Protein 2BIV (pdb70)

Secondary structure (DSSP, 8-state):
---HHHHHHHHT--BPPGGGSSS-SSPPP----TT-EEEEEETTEEEEEEEEEEEEEETTEEEEEETTS-SSS-EEEETT-TTEE-TTHHHHTT------TT-SS-GGGHHHHHHHHHTT--BPPGGGSPPPPPPPSS----TT-EEEEE-TTSTT-EEEEEEEEEETTEEEEEETTS-GGG-EEEETT-TTEE-TTHHHHHT--BPPPP--/---TT---HHHHHHHTT--BPPGGGSSS-SSPPP----TT-EEEEEETTEEEEEEEEEEEEEETTEEEEEETTS-SS--EEEETT-TTEE-TTHHHHTT---------HHHHHHHHHSSSPBPPGGGS-PPPPPPSS----TT-EEEEE-TTSTT-EEEEEEEEEETTEEEEEETT-TT---EEEETT-TTEE-TTHHHHHT--BPPPP--/---HHHHHHHTT--BPPGGGSSS-SSPPP----TT-EEEEEETTEEEEEEEEEEEEEETTEEEEEETTS-STT-EEEETT-TTEE-TTHHHHTT---------BPPGGGSPPPPPPPSS----TT-EEEEE-TTSTT-EEEEEEEEEETTEEEEEETTS-GGG-EEEETT-TTEE-TTHHHHHT--BPPP---

Foldseek 3Di:
DDDVVVVCVVVVFAADDQLLEQADPQHDAAPDDFQAKWWFQAPVHNVAIAIWTFHDDFFQKTFIDGPQADPPDIAIDGLQHPGIAWPPVQVVVVHDHAHHDRRPDDRVCVVVVVCVSPPPTHTDDRVRRDHGGDFNPFNPDDFRHWWWFAQVVHRLAIEIWTQHDDDGQKTWTDAAQDDCVSIDIDGSHDPGIGTPCSCVSRVGDYDYGHPD/DDDPFDDDVVVVCVVVVFAADDQLQEQADPQHAAAPDDFQAWWWFQQPVHNVAIAIWTFHDDFFQKTFIDGPPDDDPDTAIDGLQHPRIAWPPPCVVVVHDHDHHVVVPVVVCCVSVPPTHTDDRVNRDHGGDFNPARPADFRHWWWFAQPVHRLAIEIWTFHDDDGQKTWIGAAADPPGPIGIDGSHDPGIGTHCSCVSRVGDYGGGHND/DDDVVVVCVVVVFAADDQLLEQADPQHDAAPDDFFAWWWFAQPPGRVAIAIWTFHDDFFQKTFIDGPQDDDPRIAIDGLQHPRIAWPPVQVVVVHDHDDHVVNTDDRVNRHHGGDFNPANPADFRHKWWFAQPVHRLAIEIWTFHDDDGQKTWTDFAQDDCVRIDIDGSHDPGIGTPCSCVSRVGDYDDGHND

Structure (mmCIF, N/CA/C/O backbone):
data_2BIV
#
_entry.id   2BIV
#
_cell.length_a   40.020
_cell.length_b   88.206
_cell.length_c   186.988
_cell.angle_alpha   90.00
_cell.angle_beta   90.00
_cell.angle_gamma   90.00
#
_symmetry.space_group_name_H-M   'P 21 21 21'
#
loop_
_entity.id
_entity.type
_entity.pdbx_description
1 polymer 'SEX COMB ON MIDLEG-LIKE PROTEIN 2'
2 non-polymer 'IODIDE ION'
3 non-polymer 'SODIUM ION'
4 water water
#
loop_
_atom_site.group_PDB
_atom_site.id
_atom_site.type_symbol
_atom_site.label_atom_id
_atom_site.label_alt_id
_atom_site.label_comp_id
_atom_site.label_asym_id
_atom_site.label_entity_id
_atom_site.label_seq_id
_atom_site.pdbx_PDB_ins_code
_atom_site.Cartn_x
_atom_site.Cartn_y
_atom_site.Cartn_z
_atom_site.occupancy
_atom_site.B_iso_or_equiv
_atom_site.auth_seq_id
_atom_site.auth_comp_id
_atom_site.auth_asym_id
_atom_site.auth_atom_id
_atom_site.pdbx_PDB_model_num
ATOM 1 N N . ASP A 1 32 ? -20.918 -31.326 94.268 1.00 46.95 32 ASP A N 1
ATOM 2 C CA . ASP A 1 32 ? -21.303 -30.580 93.035 1.00 46.86 32 ASP A CA 1
ATOM 3 C C . ASP A 1 32 ? -20.381 -29.373 92.874 1.00 44.88 32 ASP A C 1
ATOM 4 O O . ASP A 1 32 ? -19.747 -28.934 93.834 1.00 45.54 32 ASP A O 1
ATOM 9 N N . PHE A 1 33 ? -20.307 -28.841 91.658 1.00 42.37 33 PHE A N 1
ATOM 10 C CA . PHE A 1 33 ? -19.453 -27.691 91.378 1.00 38.57 33 PHE A CA 1
ATOM 11 C C . PHE A 1 33 ? -20.158 -26.365 91.648 1.00 36.28 33 PHE A C 1
ATOM 12 O O . PHE A 1 33 ? -21.331 -26.192 91.315 1.00 38.63 33 PHE A O 1
ATOM 20 N N . HIS A 1 34 ? -19.427 -25.432 92.251 1.00 34.14 34 HIS A N 1
ATOM 21 C CA . HIS A 1 34 ? -19.945 -24.105 92.565 1.00 30.67 34 HIS A CA 1
ATOM 22 C C . HIS A 1 34 ? -18.810 -23.097 92.404 1.00 27.13 34 HIS A C 1
ATOM 23 O O . HIS A 1 34 ? -17.825 -23.143 93.139 1.00 25.25 34 HIS A O 1
ATOM 30 N N . TRP A 1 35 ? -18.954 -22.190 91.441 1.00 22.99 35 TRP A N 1
ATOM 31 C CA . TRP A 1 35 ? -17.933 -21.181 91.172 1.00 19.85 35 TRP A CA 1
ATOM 32 C C . TRP A 1 35 ? -17.448 -20.395 92.383 1.00 23.71 35 TRP A C 1
ATOM 33 O O . TRP A 1 35 ? -16.242 -20.229 92.577 1.00 20.09 35 TRP A O 1
ATOM 44 N N . GLU A 1 36 ? -18.378 -19.901 93.192 1.00 25.98 36 GLU A N 1
ATOM 45 C CA . GLU A 1 36 ? -18.011 -19.126 94.371 1.00 28.37 36 GLU A CA 1
ATOM 46 C C . GLU A 1 36 ? -16.987 -19.882 95.212 1.00 28.25 36 GLU A C 1
ATOM 47 O O . GLU A 1 36 ? -16.008 -19.305 95.685 1.00 28.72 36 GLU A O 1
ATOM 53 N N . GLU A 1 37 ? -17.214 -21.180 95.382 1.00 29.12 37 GLU A N 1
ATOM 54 C CA . GLU A 1 37 ? -16.319 -22.020 96.164 1.00 30.45 37 GLU A CA 1
ATOM 55 C C . GLU A 1 37 ? -15.034 -22.340 95.410 1.00 29.15 37 GLU A C 1
ATOM 56 O O . GLU A 1 37 ? -13.946 -22.315 95.984 1.00 26.17 37 GLU A O 1
ATOM 62 N N . TYR A 1 38 ? -15.160 -22.642 94.121 1.00 24.90 38 TYR A N 1
ATOM 63 C CA . TYR A 1 38 ? -13.996 -22.975 93.309 1.00 23.32 38 TYR A CA 1
ATOM 64 C C . TYR A 1 38 ? -13.022 -21.810 93.208 1.00 21.75 38 TYR A C 1
ATOM 65 O O . TYR A 1 38 ? -11.806 -22.005 93.242 1.00 21.98 38 TYR A O 1
ATOM 74 N N . LEU A 1 39 ? -13.558 -20.601 93.068 1.00 20.89 39 LEU A N 1
ATOM 75 C CA . LEU A 1 39 ? -12.724 -19.411 92.967 1.00 22.52 39 LEU A CA 1
ATOM 76 C C . LEU A 1 39 ? -11.922 -19.204 94.246 1.00 24.61 39 LEU A C 1
ATOM 77 O O . LEU A 1 39 ? -10.767 -18.787 94.202 1.00 23.18 39 LEU A O 1
ATOM 82 N N . LYS A 1 40 ? -12.536 -19.500 95.385 1.00 27.52 40 LYS A N 1
ATOM 83 C CA . LYS A 1 40 ? -11.851 -19.344 96.663 1.00 31.06 40 LYS A CA 1
ATOM 84 C C . LYS A 1 40 ? -10.791 -20.433 96.807 1.00 31.38 40 LYS A C 1
ATOM 85 O O . LYS A 1 40 ? -9.692 -20.185 97.300 1.00 34.53 40 LYS A O 1
ATOM 91 N N . GLU A 1 41 ? -11.129 -21.636 96.355 1.00 32.95 41 GLU A N 1
ATOM 92 C CA . GLU A 1 41 ? -10.228 -22.782 96.419 1.00 33.34 41 GLU A CA 1
ATOM 93 C C . GLU A 1 41 ? -8.964 -22.586 95.583 1.00 31.59 41 GLU A C 1
ATOM 94 O O . GLU A 1 41 ? -7.866 -22.954 96.005 1.00 31.95 41 GLU A O 1
ATOM 100 N N . THR A 1 42 ? -9.126 -22.011 94.396 1.00 30.23 42 THR A N 1
ATOM 101 C CA . THR A 1 42 ? -8.005 -21.782 93.488 1.00 27.90 42 THR A CA 1
ATOM 102 C C . THR A 1 42 ? -7.394 -20.391 93.618 1.00 28.13 42 THR A C 1
ATOM 103 O O . THR A 1 42 ? -6.386 -20.091 92.978 1.00 29.22 42 THR A O 1
ATOM 107 N N . GLY A 1 43 ? -8.008 -19.542 94.436 1.00 27.16 43 GLY A N 1
ATOM 108 C CA . GLY A 1 43 ? -7.498 -18.194 94.619 1.00 25.61 43 GLY A CA 1
ATOM 109 C C . GLY A 1 43 ? -7.437 -17.426 93.313 1.00 28.07 43 GLY A C 1
ATOM 110 O O . GLY A 1 43 ? -6.396 -16.880 92.945 1.00 27.44 43 GLY A O 1
ATOM 111 N N . SER A 1 44 ? -8.564 -17.378 92.611 1.00 26.30 44 SER A N 1
ATOM 112 C CA . SER A 1 44 ? -8.640 -16.684 91.332 1.00 23.30 44 SER A CA 1
ATOM 113 C C . SER A 1 44 ? -9.959 -15.930 91.195 1.00 22.15 44 SER A C 1
ATOM 114 O O . SER A 1 44 ? -10.809 -15.980 92.083 1.00 20.21 44 SER A O 1
ATOM 117 N N . ILE A 1 45 ? -10.122 -15.222 90.083 1.00 20.67 45 ILE A N 1
ATOM 118 C CA . ILE A 1 45 ? -11.353 -14.481 89.832 1.00 18.38 45 ILE A CA 1
ATOM 119 C C . ILE A 1 45 ? -11.898 -14.882 88.467 1.00 17.06 45 ILE A C 1
ATOM 120 O O . ILE A 1 45 ? -11.154 -15.364 87.614 1.00 18.71 45 ILE A O 1
ATOM 125 N N . SER A 1 46 ? -13.196 -14.689 88.267 1.00 16.10 46 SER A N 1
ATOM 126 C CA . SER A 1 46 ? -13.809 -15.023 86.986 1.00 16.21 46 SER A CA 1
ATOM 127 C C . SER A 1 46 ? -13.810 -13.784 86.098 1.00 15.00 46 SER A C 1
ATOM 128 O O . SER A 1 46 ? -13.925 -12.661 86.587 1.00 16.08 46 SER A O 1
ATOM 131 N N . ALA A 1 47 ? -13.661 -13.988 84.795 1.00 14.05 47 ALA A N 1
ATOM 132 C CA . ALA A 1 47 ? -13.661 -12.874 83.859 1.00 15.22 47 ALA A CA 1
ATOM 133 C C . ALA A 1 47 ? -15.034 -12.215 83.889 1.00 14.78 47 ALA A C 1
ATOM 134 O O . ALA A 1 47 ? -16.053 -12.901 83.892 1.00 14.02 47 ALA A O 1
ATOM 136 N N . PRO A 1 48 ? -15.078 -10.874 83.923 1.00 14.61 48 PRO A N 1
ATOM 137 C CA . PRO A 1 48 ? -16.355 -10.155 83.946 1.00 13.65 48 PRO A CA 1
ATOM 138 C C . PRO A 1 48 ? -17.167 -10.522 82.704 1.00 13.67 48 PRO A C 1
ATOM 139 O O . PRO A 1 48 ? -16.603 -10.757 81.636 1.00 13.71 48 PRO A O 1
ATOM 143 N N . SER A 1 49 ? -18.486 -10.571 82.842 1.00 14.24 49 SER A N 1
ATOM 144 C CA . SER A 1 49 ? -19.344 -10.920 81.718 1.00 15.90 49 SER A CA 1
ATOM 145 C C . SER A 1 49 ? -19.175 -9.966 80.535 1.00 16.04 49 SER A C 1
ATOM 146 O O . SER A 1 49 ? -19.383 -10.357 79.387 1.00 14.67 49 SER A O 1
ATOM 149 N N . GLU A 1 50 ? -18.787 -8.721 80.808 1.00 13.26 50 GLU A N 1
ATOM 150 C CA . GLU A 1 50 ? -18.604 -7.735 79.741 1.00 15.03 50 GLU A CA 1
ATOM 151 C C . GLU A 1 50 ? -17.489 -8.101 78.759 1.00 12.65 50 GLU A C 1
ATOM 152 O O . GLU A 1 50 ? -17.386 -7.521 77.677 1.00 14.44 50 GLU A O 1
ATOM 158 N N . CYS A 1 51 ? -16.648 -9.055 79.141 1.00 13.80 51 CYS A N 1
ATOM 159 C CA . CYS A 1 51 ? -15.546 -9.488 78.287 1.00 9.62 51 CYS A CA 1
ATOM 160 C C . CYS A 1 51 ? -16.004 -10.356 77.127 1.00 7.67 51 CYS A C 1
ATOM 161 O O . CYS A 1 51 ? -15.315 -10.449 76.111 1.00 10.84 51 CYS A O 1
ATOM 164 N N . PHE A 1 52 ? -17.152 -11.002 77.298 1.00 11.47 52 PHE A N 1
ATOM 165 C CA . PHE A 1 52 ? -17.662 -11.940 76.302 1.00 9.65 52 PHE A CA 1
ATOM 166 C C . PHE A 1 52 ? -18.713 -11.457 75.329 1.00 9.05 52 PHE A C 1
ATOM 167 O O . PHE A 1 52 ? -19.494 -10.545 75.621 1.00 10.06 52 PHE A O 1
ATOM 175 N N . ARG A 1 53 ? -18.736 -12.103 74.169 1.00 8.92 53 ARG A N 1
ATOM 176 C CA . ARG A 1 53 ? -19.769 -11.819 73.194 1.00 8.03 53 ARG A CA 1
ATOM 177 C C . ARG A 1 53 ? -20.864 -12.832 73.517 1.00 9.34 53 ARG A C 1
ATOM 178 O O . ARG A 1 53 ? -21.045 -13.835 72.823 1.00 9.73 53 ARG A O 1
ATOM 186 N N . GLN A 1 54 ? -21.546 -12.582 74.625 1.00 6.94 54 GLN A N 1
ATOM 187 C CA . GLN A 1 54 ? -22.657 -13.406 75.078 1.00 9.17 54 GLN A CA 1
ATOM 188 C C . GLN A 1 54 ? -23.593 -12.418 75.752 1.00 12.16 54 GLN A C 1
ATOM 189 O O . GLN A 1 54 ? -23.140 -11.464 76.385 1.00 13.53 54 GLN A O 1
ATOM 195 N N . SER A 1 55 ? -24.894 -12.628 75.607 1.00 12.03 55 SER A N 1
ATOM 196 C CA . SER A 1 55 ? -25.855 -11.710 76.207 1.00 13.36 55 SER A CA 1
ATOM 197 C C . SER A 1 55 ? -25.841 -11.741 77.729 1.00 14.28 55 SER A C 1
ATOM 198 O O . SER A 1 55 ? -25.763 -12.810 78.337 1.00 12.78 55 SER A O 1
ATOM 201 N N . GLN A 1 56 ? -25.902 -10.556 78.337 1.00 16.23 56 GLN A N 1
ATOM 202 C CA . GLN A 1 56 ? -25.904 -10.424 79.793 1.00 19.56 56 GLN A CA 1
ATOM 203 C C . GLN A 1 56 ? -27.013 -11.306 80.350 1.00 19.33 56 GLN A C 1
ATOM 204 O O . GLN A 1 56 ? -26.844 -11.970 81.374 1.00 19.42 56 GLN A O 1
ATOM 210 N N . ILE A 1 57 ? -28.153 -11.292 79.670 1.00 19.75 57 ILE A N 1
ATOM 211 C CA . ILE A 1 57 ? -29.278 -12.137 80.040 1.00 16.61 57 ILE A CA 1
ATOM 212 C C . ILE A 1 57 ? -29.268 -13.204 78.949 1.00 15.17 57 ILE A C 1
ATOM 213 O O . ILE A 1 57 ? -29.575 -12.922 77.789 1.00 16.44 57 ILE A O 1
ATOM 218 N N . PRO A 1 58 ? -28.896 -14.441 79.302 1.00 15.39 58 PRO A N 1
ATOM 219 C CA . PRO A 1 58 ? -28.845 -15.532 78.324 1.00 14.25 58 PRO A CA 1
ATOM 220 C C . PRO A 1 58 ? -30.127 -15.692 77.521 1.00 16.58 58 PRO A C 1
ATOM 221 O O . PRO A 1 58 ? -31.228 -15.477 78.031 1.00 19.44 58 PRO A O 1
ATOM 225 N N . PRO A 1 59 ? -29.996 -16.062 76.241 1.00 13.57 59 PRO A N 1
ATOM 226 C CA . PRO A 1 59 ? -31.173 -16.249 75.390 1.00 16.04 59 PRO A CA 1
ATOM 227 C C . PRO A 1 59 ? -31.939 -17.491 75.834 1.00 17.71 59 PRO A C 1
ATOM 228 O O . PRO A 1 59 ? -31.339 -18.453 76.315 1.00 18.38 59 PRO A O 1
ATOM 232 N N . VAL A 1 60 ? -33.261 -17.467 75.689 1.00 17.92 60 VAL A N 1
ATOM 233 C CA . VAL A 1 60 ? -34.071 -18.619 76.069 1.00 18.60 60 VAL A CA 1
ATOM 234 C C . VAL A 1 60 ? -34.147 -19.582 74.888 1.00 16.15 60 VAL A C 1
ATOM 235 O O . VAL A 1 60 ? -34.204 -19.156 73.735 1.00 18.36 60 VAL A O 1
ATOM 239 N N . ASN A 1 61 ? -34.138 -20.877 75.186 1.00 16.56 61 ASN A N 1
ATOM 240 C CA . ASN A 1 61 ? -34.190 -21.907 74.155 1.00 17.01 61 ASN A CA 1
ATOM 241 C C . ASN A 1 61 ? -35.594 -22.506 74.078 1.00 17.73 61 ASN A C 1
ATOM 242 O O . ASN A 1 61 ? -35.997 -23.274 74.952 1.00 17.72 61 ASN A O 1
ATOM 247 N N . ASP A 1 62 ? -36.330 -22.154 73.026 1.00 18.65 62 ASP A N 1
ATOM 248 C CA . ASP A 1 62 ? -37.692 -22.646 72.835 1.00 20.79 62 ASP A CA 1
ATOM 249 C C . ASP A 1 62 ? -37.774 -23.723 71.748 1.00 21.48 62 ASP A C 1
ATOM 250 O O . ASP A 1 62 ? -38.867 -24.177 71.408 1.00 21.15 62 ASP A O 1
ATOM 255 N N . PHE A 1 63 ? -36.634 -24.125 71.189 1.00 18.32 63 PHE A N 1
ATOM 256 C CA . PHE A 1 63 ? -36.645 -25.155 70.149 1.00 17.11 63 PHE A CA 1
ATOM 257 C C . PHE A 1 63 ? -37.087 -26.503 70.698 1.00 19.03 63 PHE A C 1
ATOM 258 O O . PHE A 1 63 ? -36.970 -26.773 71.894 1.00 17.31 63 PHE A O 1
ATOM 266 N N . LYS A 1 64 ? -37.589 -27.350 69.806 1.00 16.62 64 LYS A N 1
ATOM 267 C CA . LYS A 1 64 ? -38.035 -28.688 70.170 1.00 21.83 64 LYS A CA 1
ATOM 268 C C . LYS A 1 64 ? -37.319 -29.681 69.265 1.00 19.44 64 LYS A C 1
ATOM 269 O O . LYS A 1 64 ? -37.070 -29.391 68.093 1.00 18.68 64 LYS A O 1
ATOM 275 N N . VAL A 1 65 ? -36.977 -30.842 69.810 1.00 20.06 65 VAL A N 1
ATOM 276 C CA . VAL A 1 65 ? -36.299 -31.872 69.034 1.00 18.78 65 VAL A CA 1
ATOM 277 C C . VAL A 1 65 ? -37.176 -32.217 67.835 1.00 19.73 65 VAL A C 1
ATOM 278 O O . VAL A 1 65 ? -38.389 -32.371 67.971 1.00 20.39 65 VAL A O 1
ATOM 282 N N . GLY A 1 66 ? -36.563 -32.315 66.660 1.00 19.95 66 GLY A N 1
ATOM 283 C CA . GLY A 1 66 ? -37.322 -32.632 65.465 1.00 19.90 66 GLY A CA 1
ATOM 284 C C . GLY A 1 66 ? -37.528 -31.444 64.543 1.00 18.28 66 GLY A C 1
ATOM 285 O O . GLY A 1 66 ? -37.796 -31.616 63.353 1.00 19.05 66 GLY A O 1
ATOM 286 N N . MET A 1 67 ? -37.411 -30.234 65.081 1.00 17.12 67 MET A N 1
ATOM 287 C CA . MET A 1 67 ? -37.592 -29.033 64.269 1.00 16.05 67 MET A CA 1
ATOM 288 C C . MET A 1 67 ? -36.525 -28.877 63.197 1.00 15.62 67 MET A C 1
ATOM 289 O O . MET A 1 67 ? -35.374 -29.274 63.384 1.00 14.03 67 MET A O 1
ATOM 294 N N . LYS A 1 68 ? -36.924 -28.277 62.079 1.00 15.75 68 LYS A N 1
ATOM 295 C CA . LYS A 1 68 ? -36.033 -28.042 60.949 1.00 16.37 68 LYS A CA 1
ATOM 296 C C . LYS A 1 68 ? -35.584 -26.582 60.893 1.00 14.17 68 LYS A C 1
ATOM 297 O O . LYS A 1 68 ? -36.335 -25.675 61.252 1.00 15.31 68 LYS A O 1
ATOM 303 N N . LEU A 1 69 ? -34.357 -26.366 60.433 1.00 14.43 69 LEU A N 1
ATOM 304 C CA . LEU A 1 69 ? -33.803 -25.024 60.295 1.00 14.51 69 LEU A CA 1
ATOM 305 C C . LEU A 1 69 ? -32.638 -25.071 59.321 1.00 17.76 69 LEU A C 1
ATOM 306 O O . LEU A 1 69 ? -32.283 -26.140 58.820 1.00 17.79 69 LEU A O 1
ATOM 311 N N . GLU A 1 70 ? -32.058 -23.912 59.032 1.00 12.89 70 GLU A N 1
ATOM 312 C CA . GLU A 1 70 ? -30.914 -23.855 58.135 1.00 12.34 70 GLU A CA 1
ATOM 313 C C . GLU A 1 70 ? -29.685 -23.633 58.996 1.00 14.98 70 GLU A C 1
ATOM 314 O O . GLU A 1 70 ? -29.730 -22.894 59.979 1.00 18.50 70 GLU A O 1
ATOM 320 N N . ALA A 1 71 ? -28.591 -24.289 58.642 1.00 15.99 71 ALA A N 1
ATOM 321 C CA . ALA A 1 71 ? -27.363 -24.147 59.408 1.00 14.00 71 ALA A CA 1
ATOM 322 C C . ALA A 1 71 ? -26.179 -24.228 58.470 1.00 16.33 71 ALA A C 1
ATOM 323 O O . ALA A 1 71 ? -26.181 -25.015 57.526 1.00 16.14 71 ALA A O 1
ATOM 325 N N . ARG A 1 72 ? -25.170 -23.403 58.716 1.00 15.49 72 ARG A N 1
ATOM 326 C CA . ARG A 1 72 ? -23.989 -23.446 57.879 1.00 17.93 72 ARG A CA 1
ATOM 327 C C . ARG A 1 72 ? -23.241 -24.722 58.219 1.00 17.60 72 ARG A C 1
ATOM 328 O O . ARG A 1 72 ? -23.035 -25.044 59.392 1.00 17.65 72 ARG A O 1
ATOM 336 N N . ASP A 1 73 ? -22.860 -25.461 57.184 1.00 16.84 73 ASP A N 1
ATOM 337 C CA . ASP A 1 73 ? -22.154 -26.722 57.354 1.00 18.33 73 ASP A CA 1
ATOM 338 C C . ASP A 1 73 ? -20.877 -26.525 58.163 1.00 19.64 73 ASP A C 1
ATOM 339 O O . ASP A 1 73 ? -19.995 -25.762 57.769 1.00 21.06 73 ASP A O 1
ATOM 344 N N . PRO A 1 74 ? -20.764 -27.210 59.310 1.00 20.82 74 PRO A N 1
ATOM 345 C CA . PRO A 1 74 ? -19.570 -27.082 60.150 1.00 24.70 74 PRO A CA 1
ATOM 346 C C . PRO A 1 74 ? -18.299 -27.534 59.437 1.00 24.67 74 PRO A C 1
ATOM 347 O O . PRO A 1 74 ? -17.193 -27.162 59.828 1.00 25.05 74 PRO A O 1
ATOM 351 N N . ARG A 1 75 ? -18.465 -28.334 58.387 1.00 24.86 75 ARG A N 1
ATOM 352 C CA . ARG A 1 75 ? -17.328 -28.830 57.621 1.00 26.69 75 ARG A CA 1
ATOM 353 C C . ARG A 1 75 ? -17.213 -28.141 56.266 1.00 29.26 75 ARG A C 1
ATOM 354 O O . ARG A 1 75 ? -16.397 -28.531 55.430 1.00 30.81 75 ARG A O 1
ATOM 362 N N . ASN A 1 76 ? -18.033 -27.115 56.057 1.00 27.03 76 ASN A N 1
ATOM 363 C CA . ASN A 1 76 ? -18.024 -26.350 54.813 1.00 31.55 76 ASN A CA 1
ATOM 364 C C . ASN A 1 76 ? -18.778 -25.040 55.039 1.00 31.77 76 ASN A C 1
ATOM 365 O O . ASN A 1 76 ? -19.936 -24.895 54.645 1.00 31.44 76 ASN A O 1
ATOM 370 N N . ALA A 1 77 ? -18.098 -24.092 55.676 1.00 31.46 77 ALA A N 1
ATOM 371 C CA . ALA A 1 77 ? -18.663 -22.787 56.013 1.00 29.80 77 ALA A CA 1
ATOM 372 C C . ALA A 1 77 ? -19.419 -22.051 54.907 1.00 29.55 77 ALA A C 1
ATOM 373 O O . ALA A 1 77 ? -20.375 -21.328 55.189 1.00 28.69 77 ALA A O 1
ATOM 375 N N . THR A 1 78 ? -18.997 -22.227 53.658 1.00 28.50 78 THR A N 1
ATOM 376 C CA . THR A 1 78 ? -19.643 -21.546 52.539 1.00 25.74 78 THR A CA 1
ATOM 377 C C . THR A 1 78 ? -20.985 -22.155 52.127 1.00 24.47 78 THR A C 1
ATOM 378 O O . THR A 1 78 ? -21.682 -21.614 51.267 1.00 21.85 78 THR A O 1
ATOM 382 N N . SER A 1 79 ? -21.353 -23.269 52.749 1.00 19.74 79 SER A N 1
ATOM 383 C CA . SER A 1 79 ? -22.613 -23.929 52.427 1.00 19.63 79 SER A CA 1
ATOM 384 C C . SER A 1 79 ? -23.628 -23.913 53.564 1.00 20.64 79 SER A C 1
ATOM 385 O O . SER A 1 79 ? -23.289 -24.164 54.722 1.00 19.46 79 SER A O 1
ATOM 388 N N . VAL A 1 80 ? -24.875 -23.608 53.220 1.00 15.71 80 VAL A N 1
ATOM 389 C CA . VAL A 1 80 ? -25.962 -23.598 54.188 1.00 16.66 80 VAL A CA 1
ATOM 390 C C . VAL A 1 80 ? -26.783 -24.841 53.863 1.00 18.88 80 VAL A C 1
ATOM 391 O O . VAL A 1 80 ? -27.139 -25.072 52.706 1.00 19.55 80 VAL A O 1
ATOM 395 N N . CYS A 1 81 ? -27.065 -25.646 54.881 1.00 16.62 81 CYS A N 1
ATOM 396 C CA . CYS A 1 81 ? -27.814 -26.879 54.694 1.00 17.01 81 CYS A CA 1
ATOM 397 C C . CYS A 1 81 ? -29.017 -26.924 55.627 1.00 18.91 81 CYS A C 1
ATOM 398 O O . CYS A 1 81 ? -29.157 -26.085 56.515 1.00 17.70 81 CYS A O 1
ATOM 401 N N . ILE A 1 82 ? -29.888 -27.904 55.410 1.00 18.29 82 ILE A N 1
ATOM 402 C CA . ILE A 1 82 ? -31.052 -28.077 56.263 1.00 16.34 82 ILE A CA 1
ATOM 403 C C . ILE A 1 82 ? -30.598 -28.914 57.451 1.00 16.98 82 ILE A C 1
ATOM 404 O O . ILE A 1 82 ? -29.895 -29.910 57.282 1.00 17.58 82 ILE A O 1
ATOM 409 N N . ALA A 1 83 ? -30.986 -28.504 58.653 1.00 15.93 83 ALA A N 1
ATOM 410 C CA . ALA A 1 83 ? -30.598 -29.232 59.853 1.00 14.08 83 ALA A CA 1
ATOM 411 C C . ALA A 1 83 ? -31.806 -29.575 60.709 1.00 14.01 83 ALA A C 1
ATOM 412 O O . ALA A 1 83 ? -32.821 -28.882 60.684 1.00 16.43 83 ALA A O 1
ATOM 414 N N . THR A 1 84 ? -31.690 -30.663 61.459 1.00 13.91 84 THR A N 1
ATOM 415 C CA . THR A 1 84 ? -32.756 -31.096 62.343 1.00 15.86 84 THR A CA 1
ATOM 416 C C . THR A 1 84 ? -32.244 -31.020 63.775 1.00 15.41 84 THR A C 1
ATOM 417 O O . THR A 1 84 ? -31.087 -31.338 64.041 1.00 14.29 84 THR A O 1
ATOM 421 N N . VAL A 1 85 ? -33.098 -30.584 64.691 1.00 13.78 85 VAL A N 1
ATOM 422 C CA . VAL A 1 85 ? -32.703 -30.508 66.088 1.00 14.80 85 VAL A CA 1
ATOM 423 C C . VAL A 1 85 ? -32.736 -31.929 66.652 1.00 15.49 85 VAL A C 1
ATOM 424 O O . VAL A 1 85 ? -33.782 -32.583 66.660 1.00 16.80 85 VAL A O 1
ATOM 428 N N . ILE A 1 86 ? -31.579 -32.407 67.099 1.00 15.96 86 ILE A N 1
ATOM 429 C CA . ILE A 1 86 ? -31.458 -33.748 67.661 1.00 16.65 86 ILE A CA 1
ATOM 430 C C . ILE A 1 86 ? -31.565 -33.710 69.178 1.00 20.98 86 ILE A C 1
ATOM 431 O O . ILE A 1 86 ? -32.082 -34.639 69.805 1.00 17.08 86 ILE A O 1
ATOM 436 N N . GLY A 1 87 ? -31.062 -32.632 69.768 1.00 19.08 87 GLY A N 1
ATOM 437 C CA . GLY A 1 87 ? -31.106 -32.506 71.210 1.00 20.39 87 GLY A CA 1
ATOM 438 C C . GLY A 1 87 ? -31.070 -31.065 71.667 1.00 18.75 87 GLY A C 1
ATOM 439 O O . GLY A 1 87 ? -30.686 -30.166 70.912 1.00 15.63 87 GLY A O 1
ATOM 440 N N . ILE A 1 88 ? -31.472 -30.857 72.914 1.00 18.33 88 ILE A N 1
ATOM 441 C CA . ILE A 1 88 ? -31.509 -29.533 73.519 1.00 17.89 88 ILE A CA 1
ATOM 442 C C . ILE A 1 88 ? -30.721 -29.557 74.823 1.00 18.57 88 ILE A C 1
ATOM 443 O O . ILE A 1 88 ? -30.947 -30.418 75.671 1.00 17.78 88 ILE A O 1
ATOM 448 N N . THR A 1 89 ? -29.797 -28.616 74.982 1.00 16.56 89 THR A N 1
ATOM 449 C CA . THR A 1 89 ? -29.018 -28.537 76.210 1.00 16.48 89 THR A CA 1
ATOM 450 C C . THR A 1 89 ? -28.721 -27.068 76.489 1.00 17.08 89 THR A C 1
ATOM 451 O O . THR A 1 89 ? -27.944 -26.428 75.779 1.00 16.55 89 THR A O 1
ATOM 455 N N . GLY A 1 90 ? -29.367 -26.534 77.520 1.00 14.94 90 GLY A N 1
ATOM 456 C CA . GLY A 1 90 ? -29.183 -25.137 77.856 1.00 17.50 90 GLY A CA 1
ATOM 457 C C . GLY A 1 90 ? -29.659 -24.269 76.706 1.00 15.30 90 GLY A C 1
ATOM 458 O O . GLY A 1 90 ? -30.746 -24.481 76.168 1.00 16.75 90 GLY A O 1
ATOM 459 N N . ALA A 1 91 ? -28.841 -23.297 76.318 1.00 16.15 91 ALA A N 1
ATOM 460 C CA . ALA A 1 91 ? -29.178 -22.393 75.222 1.00 13.63 91 ALA A CA 1
ATOM 461 C C . ALA A 1 91 ? -28.609 -22.927 73.913 1.00 12.82 91 ALA A C 1
ATOM 462 O O . ALA A 1 91 ? -28.527 -22.203 72.920 1.00 13.47 91 ALA A O 1
ATOM 464 N N . ARG A 1 92 ? -28.221 -24.199 73.915 1.00 11.75 92 ARG A N 1
ATOM 465 C CA . ARG A 1 92 ? -27.644 -24.818 72.730 1.00 11.57 92 ARG A CA 1
ATOM 466 C C . ARG A 1 92 ? -28.531 -25.879 72.095 1.00 13.67 92 ARG A C 1
ATOM 467 O O . ARG A 1 92 ? -29.389 -26.472 72.752 1.00 13.79 92 ARG A O 1
ATOM 475 N N . LEU A 1 93 ? -28.293 -26.112 70.810 1.00 12.84 93 LEU A N 1
ATOM 476 C CA . LEU A 1 93 ? -29.024 -27.107 70.038 1.00 12.67 93 LEU A CA 1
ATOM 477 C C . LEU A 1 93 ? -28.030 -28.113 69.481 1.00 13.42 93 LEU A C 1
ATOM 478 O O . LEU A 1 93 ? -26.971 -27.726 68.989 1.00 13.83 93 LEU A O 1
ATOM 483 N N . ARG A 1 94 ? -28.353 -29.400 69.575 1.00 12.94 94 ARG A N 1
ATOM 484 C CA . ARG A 1 94 ? -27.495 -30.421 68.988 1.00 11.84 94 ARG A CA 1
ATOM 485 C C . ARG A 1 94 ? -28.117 -30.593 67.609 1.00 11.83 94 ARG A C 1
ATOM 486 O O . ARG A 1 94 ? -29.296 -30.929 67.497 1.00 14.96 94 ARG A O 1
ATOM 494 N N . LEU A 1 95 ? -27.336 -30.336 66.566 1.00 12.20 95 LEU A N 1
ATOM 495 C CA . LEU A 1 95 ? -27.846 -30.410 65.205 1.00 12.13 95 LEU A CA 1
ATOM 496 C C . LEU A 1 95 ? -27.205 -31.479 64.339 1.00 14.02 95 LEU A C 1
ATOM 497 O O . LEU A 1 95 ? -26.074 -31.904 64.579 1.00 14.35 95 LEU A O 1
ATOM 502 N N . ARG A 1 96 ? -27.949 -31.891 63.319 1.00 15.22 96 ARG A N 1
ATOM 503 C CA . ARG A 1 96 ? -27.501 -32.889 62.358 1.00 15.28 96 ARG A CA 1
ATOM 504 C C . ARG A 1 96 ? -28.013 -32.458 60.987 1.00 14.80 96 ARG A C 1
ATOM 505 O O . ARG A 1 96 ? -29.180 -32.089 60.843 1.00 16.86 96 ARG A O 1
ATOM 513 N N . LEU A 1 97 ? -27.142 -32.485 59.984 1.00 15.53 97 LEU A N 1
ATOM 514 C CA . LEU A 1 97 ? -27.546 -32.089 58.644 1.00 14.73 97 LEU A CA 1
ATOM 515 C C . LEU A 1 97 ? -28.331 -33.206 57.960 1.00 17.32 97 LEU A C 1
ATOM 516 O O . LEU A 1 97 ? -27.842 -34.326 57.818 1.00 16.98 97 LEU A O 1
ATOM 521 N N . ASP A 1 98 ? -29.556 -32.893 57.548 1.00 15.71 98 ASP A N 1
ATOM 522 C CA . ASP A 1 98 ? -30.413 -33.867 56.878 1.00 16.68 98 ASP A CA 1
ATOM 523 C C . ASP A 1 98 ? -29.722 -34.468 55.662 1.00 17.85 98 ASP A C 1
ATOM 524 O O . ASP A 1 98 ? -29.155 -33.746 54.845 1.00 19.72 98 ASP A O 1
ATOM 529 N N . GLY A 1 99 ? -29.773 -35.793 55.551 1.00 18.72 99 GLY A N 1
ATOM 530 C CA . GLY A 1 99 ? -29.143 -36.460 54.427 1.00 21.46 99 GLY A CA 1
ATOM 531 C C . GLY A 1 99 ? -27.755 -36.988 54.741 1.00 22.83 99 GLY A C 1
ATOM 532 O O . GLY A 1 99 ? -27.130 -37.632 53.899 1.00 24.68 99 GLY A O 1
ATOM 533 N N . SER A 1 100 ? -27.263 -36.707 55.944 1.00 24.07 100 SER A N 1
ATOM 534 C CA . SER A 1 100 ? -25.944 -37.180 56.353 1.00 24.32 100 SER A CA 1
ATOM 535 C C . SER A 1 100 ? -26.099 -38.084 57.569 1.00 26.95 100 SER A C 1
ATOM 536 O O . SER A 1 100 ? -27.156 -38.106 58.201 1.00 27.29 100 SER A O 1
ATOM 539 N N . ASP A 1 101 ? -25.049 -38.830 57.895 1.00 28.04 101 ASP A N 1
ATOM 540 C CA . ASP A 1 101 ? -25.098 -39.739 59.033 1.00 30.21 101 ASP A CA 1
ATOM 541 C C . ASP A 1 101 ? -25.171 -39.009 60.371 1.00 29.09 101 ASP A C 1
ATOM 542 O O . ASP A 1 101 ? -25.263 -37.782 60.426 1.00 23.36 101 ASP A O 1
ATOM 547 N N . ASN A 1 102 ? -25.127 -39.780 61.451 1.00 29.11 102 ASN A N 1
ATOM 548 C CA . ASN A 1 102 ? -25.201 -39.225 62.795 1.00 30.83 102 ASN A CA 1
ATOM 549 C C . ASN A 1 102 ? -23.846 -39.200 63.486 1.00 29.23 102 ASN A C 1
ATOM 550 O O . ASN A 1 102 ? -23.772 -39.235 64.715 1.00 30.50 102 ASN A O 1
ATOM 555 N N . ARG A 1 103 ? -22.777 -39.124 62.703 1.00 30.63 103 ARG A N 1
ATOM 556 C CA . ARG A 1 103 ? -21.435 -39.115 63.271 1.00 32.30 103 ARG A CA 1
ATOM 557 C C . ARG A 1 103 ? -20.753 -37.750 63.224 1.00 31.09 103 ARG A C 1
ATOM 558 O O . ARG A 1 103 ? -19.596 -37.616 63.621 1.00 30.58 103 ARG A O 1
ATOM 566 N N . ASN A 1 104 ? -21.469 -36.736 62.749 1.00 26.77 104 ASN A N 1
ATOM 567 C CA . ASN A 1 104 ? -20.903 -35.395 62.657 1.00 26.37 104 ASN A CA 1
ATOM 568 C C . ASN A 1 104 ? -21.835 -34.315 63.200 1.00 24.17 104 ASN A C 1
ATOM 569 O O . ASN A 1 104 ? -21.918 -33.216 62.649 1.00 19.04 104 ASN A O 1
ATOM 574 N N . ASP A 1 105 ? -22.534 -34.639 64.283 1.00 22.93 105 ASP A N 1
ATOM 575 C CA . ASP A 1 105 ? -23.449 -33.698 64.917 1.00 20.01 105 ASP A CA 1
ATOM 576 C C . ASP A 1 105 ? -22.653 -32.538 65.510 1.00 20.67 105 ASP A C 1
ATOM 577 O O . ASP A 1 105 ? -21.509 -32.713 65.938 1.00 21.25 105 ASP A O 1
ATOM 582 N N . PHE A 1 106 ? -23.258 -31.355 65.527 1.00 18.30 106 PHE A N 1
ATOM 583 C CA . PHE A 1 106 ? -22.598 -30.172 66.073 1.00 17.57 106 PHE A CA 1
ATOM 584 C C . PHE A 1 106 ? -23.545 -29.393 66.976 1.00 16.39 106 PHE A C 1
ATOM 585 O O . PHE A 1 106 ? -24.759 -29.588 66.927 1.00 15.20 106 PHE A O 1
ATOM 593 N N . TRP A 1 107 ? -22.983 -28.516 67.802 1.00 14.31 107 TRP A N 1
ATOM 594 C CA . TRP A 1 107 ? -23.772 -27.720 68.740 1.00 14.81 107 TRP A CA 1
ATOM 595 C C . TRP A 1 107 ? -23.717 -26.224 68.437 1.00 12.09 107 TRP A C 1
ATOM 596 O O . TRP A 1 107 ? -22.641 -25.665 68.219 1.00 15.11 107 TRP A O 1
ATOM 607 N N . ARG A 1 108 ? -24.884 -25.585 68.443 1.00 13.65 108 ARG A N 1
ATOM 608 C CA . ARG A 1 108 ? -24.987 -24.152 68.164 1.00 14.06 108 ARG A CA 1
ATOM 609 C C . ARG A 1 108 ? -25.937 -23.454 69.132 1.00 13.23 108 ARG A C 1
ATOM 610 O O . ARG A 1 108 ? -26.983 -23.992 69.492 1.00 14.25 108 ARG A O 1
ATOM 618 N N . LEU A 1 109 ? -25.561 -22.245 69.540 1.00 13.23 109 LEU A N 1
ATOM 619 C CA . LEU A 1 109 ? -26.377 -21.441 70.440 1.00 10.35 109 LEU A CA 1
ATOM 620 C C . LEU A 1 109 ? -27.589 -20.937 69.663 1.00 11.17 109 LEU A C 1
ATOM 621 O O . LEU A 1 109 ? -27.512 -20.739 68.449 1.00 12.71 109 LEU A O 1
ATOM 626 N N . VAL A 1 110 ? -28.700 -20.717 70.361 1.00 9.95 110 VAL A N 1
ATOM 627 C CA . VAL A 1 110 ? -29.913 -20.243 69.708 1.00 10.53 110 VAL A CA 1
ATOM 628 C C . VAL A 1 110 ? -29.758 -18.829 69.161 1.00 13.04 110 VAL A C 1
ATOM 629 O O . VAL A 1 110 ? -30.605 -18.359 68.398 1.00 10.64 110 VAL A O 1
ATOM 633 N N . ASP A 1 111 ? -28.689 -18.141 69.561 1.00 13.25 111 ASP A N 1
ATOM 634 C CA . ASP A 1 111 ? -28.443 -16.800 69.045 1.00 11.24 111 ASP A CA 1
ATOM 635 C C . ASP A 1 111 ? -27.173 -16.770 68.194 1.00 13.70 111 ASP A C 1
ATOM 636 O O . ASP A 1 111 ? -26.537 -15.727 68.026 1.00 12.99 111 ASP A O 1
ATOM 641 N N . SER A 1 112 ? -26.813 -17.928 67.647 1.00 11.51 112 SER A N 1
ATOM 642 C CA . SER A 1 112 ? -25.639 -18.038 66.785 1.00 11.43 112 SER A CA 1
ATOM 643 C C . SER A 1 112 ? -26.001 -17.575 65.377 1.00 12.39 112 SER A C 1
ATOM 644 O O . SER A 1 112 ? -27.096 -17.851 64.891 1.00 14.39 112 SER A O 1
ATOM 647 N N . PRO A 1 113 ? -25.082 -16.870 64.702 1.00 14.50 113 PRO A N 1
ATOM 648 C CA . PRO A 1 113 ? -25.353 -16.396 63.343 1.00 14.41 113 PRO A CA 1
ATOM 649 C C . PRO A 1 113 ? -25.291 -17.545 62.338 1.00 15.47 113 PRO A C 1
ATOM 650 O O . PRO A 1 113 ? -25.670 -17.389 61.176 1.00 18.32 113 PRO A O 1
ATOM 654 N N . ASP A 1 114 ? -24.816 -18.700 62.794 1.00 14.70 114 ASP A N 1
ATOM 655 C CA . ASP A 1 114 ? -24.687 -19.858 61.923 1.00 15.63 114 ASP A CA 1
ATOM 656 C C . ASP A 1 114 ? -25.952 -20.694 61.751 1.00 14.80 114 ASP A C 1
ATOM 657 O O . ASP A 1 114 ? -25.935 -21.712 61.059 1.00 16.15 114 ASP A O 1
ATOM 662 N N . ILE A 1 115 ? -27.041 -20.277 62.390 1.00 12.67 115 ILE A N 1
ATOM 663 C CA . ILE A 1 115 ? -28.323 -20.968 62.230 1.00 13.74 115 ILE A CA 1
ATOM 664 C C . ILE A 1 115 ? -29.356 -19.903 61.873 1.00 11.99 115 ILE A C 1
ATOM 665 O O . ILE A 1 115 ? -29.241 -18.748 62.283 1.00 14.89 115 ILE A O 1
ATOM 670 N N . GLN A 1 116 ? -30.359 -20.292 61.093 1.00 13.91 116 GLN A N 1
ATOM 671 C CA . GLN A 1 116 ? -31.383 -19.357 60.651 1.00 12.63 116 GLN A CA 1
ATOM 672 C C . GLN A 1 116 ? -32.638 -20.130 60.270 1.00 13.39 116 GLN A C 1
ATOM 673 O O . GLN A 1 116 ? -32.582 -21.334 60.026 1.00 13.90 116 GLN A O 1
ATOM 679 N N . PRO A 1 117 ? -33.793 -19.450 60.221 1.00 15.54 117 PRO A N 1
ATOM 680 C CA . PRO A 1 117 ? -35.018 -20.164 59.853 1.00 16.79 117 PRO A CA 1
ATOM 681 C C . PRO A 1 117 ? -35.009 -20.571 58.382 1.00 18.00 117 PRO A C 1
ATOM 682 O O . PRO A 1 117 ? -34.366 -19.925 57.555 1.00 15.80 117 PRO A O 1
ATOM 686 N N . VAL A 1 118 ? -35.709 -21.655 58.064 1.00 17.14 118 VAL A N 1
ATOM 687 C CA . VAL A 1 118 ? -35.776 -22.134 56.691 1.00 17.57 118 VAL A CA 1
ATOM 688 C C . VAL A 1 118 ? -36.297 -21.022 55.786 1.00 18.98 118 VAL A C 1
ATOM 689 O O . VAL A 1 118 ? -37.253 -20.321 56.132 1.00 18.41 118 VAL A O 1
ATOM 693 N N . GLY A 1 119 ? -35.657 -20.859 54.634 1.00 18.50 119 GLY A N 1
ATOM 694 C CA . GLY A 1 119 ? -36.069 -19.830 53.698 1.00 18.53 119 GLY A CA 1
ATOM 695 C C . GLY A 1 119 ? -35.130 -18.642 53.689 1.00 18.90 119 GLY A C 1
ATOM 696 O O . GLY A 1 119 ? -35.180 -17.809 52.784 1.00 20.84 119 GLY A O 1
ATOM 697 N N . THR A 1 120 ? -34.264 -18.563 54.696 1.00 18.24 120 THR A N 1
ATOM 698 C CA . THR A 1 120 ? -33.314 -17.462 54.803 1.00 17.41 120 THR A CA 1
ATOM 699 C C . THR A 1 120 ? -32.249 -17.505 53.714 1.00 20.03 120 THR A C 1
ATOM 700 O O . THR A 1 120 ? -31.924 -16.477 53.120 1.00 19.86 120 THR A O 1
ATOM 704 N N . CYS A 1 121 ? -31.713 -18.693 53.450 1.00 17.75 121 CYS A N 1
ATOM 705 C CA . CYS A 1 121 ? -30.680 -18.851 52.436 1.00 22.34 121 CYS A CA 1
ATOM 706 C C . CYS A 1 121 ? -31.089 -18.259 51.090 1.00 24.88 121 CYS A C 1
ATOM 707 O O . CYS A 1 121 ? -30.373 -17.432 50.527 1.00 23.27 121 CYS A O 1
ATOM 710 N N . GLU A 1 122 ? -32.239 -18.682 50.576 1.00 28.31 122 GLU A N 1
ATOM 711 C CA . GLU A 1 122 ? -32.715 -18.177 49.293 1.00 31.59 122 GLU A CA 1
ATOM 712 C C . GLU A 1 122 ? -33.042 -16.693 49.365 1.00 32.69 122 GLU A C 1
ATOM 713 O O . GLU A 1 122 ? -32.784 -15.945 48.420 1.00 33.51 122 GLU A O 1
ATOM 719 N N . LYS A 1 123 ? -33.608 -16.267 50.488 1.00 33.52 123 LYS A N 1
ATOM 720 C CA . LYS A 1 123 ? -33.964 -14.867 50.673 1.00 35.32 123 LYS A CA 1
ATOM 721 C C . LYS A 1 123 ? -32.730 -13.972 50.581 1.00 35.34 123 LYS A C 1
ATOM 722 O O . LYS A 1 123 ? -32.836 -12.785 50.269 1.00 35.32 123 LYS A O 1
ATOM 728 N N . GLU A 1 124 ? -31.562 -14.547 50.849 1.00 34.31 124 GLU A N 1
ATOM 729 C CA . GLU A 1 124 ? -30.316 -13.793 50.790 1.00 33.71 124 GLU A CA 1
ATOM 730 C C . GLU A 1 124 ? -29.563 -14.036 49.484 1.00 33.67 124 GLU A C 1
ATOM 731 O O . GLU A 1 124 ? -28.383 -13.704 49.368 1.00 33.69 124 GLU A O 1
ATOM 737 N N . GLY A 1 125 ? -30.249 -14.625 48.508 1.00 33.91 125 GLY A N 1
ATOM 738 C CA . GLY A 1 125 ? -29.640 -14.877 47.212 1.00 31.73 125 GLY A CA 1
ATOM 739 C C . GLY A 1 125 ? -28.688 -16.054 47.107 1.00 33.85 125 GLY A C 1
ATOM 740 O O . GLY A 1 125 ? -27.932 -16.153 46.139 1.00 34.58 125 GLY A O 1
ATOM 741 N N . ASP A 1 126 ? -28.717 -16.949 48.089 1.00 29.01 126 ASP A N 1
ATOM 742 C CA . ASP A 1 126 ? -27.845 -18.120 48.076 1.00 27.64 126 ASP A CA 1
ATOM 743 C C . ASP A 1 126 ? -28.693 -19.351 47.766 1.00 25.04 126 ASP A C 1
ATOM 744 O O . ASP A 1 126 ? -29.907 -19.250 47.583 1.00 24.40 126 ASP A O 1
ATOM 749 N N . LEU A 1 127 ? -28.054 -20.512 47.700 1.00 24.82 127 LEU A N 1
ATOM 750 C CA . LEU A 1 127 ? -28.761 -21.750 47.411 1.00 23.33 127 LEU A CA 1
ATOM 751 C C . LEU A 1 127 ? -28.388 -22.823 48.427 1.00 23.16 127 LEU A C 1
ATOM 752 O O . LEU A 1 127 ? -27.206 -23.044 48.696 1.00 21.29 127 LEU A O 1
ATOM 757 N N . LEU A 1 128 ? -29.399 -23.479 48.990 1.00 21.52 128 LEU A N 1
ATOM 758 C CA . LEU A 1 128 ? -29.174 -24.538 49.969 1.00 21.31 128 LEU A CA 1
ATOM 759 C C . LEU A 1 128 ? -28.342 -25.641 49.332 1.00 22.03 128 LEU A C 1
ATOM 760 O O . LEU A 1 128 ? -28.596 -26.048 48.196 1.00 20.65 128 LEU A O 1
ATOM 765 N N . GLN A 1 129 ? -27.353 -26.123 50.075 1.00 18.23 129 GLN A N 1
ATOM 766 C CA . GLN A 1 129 ? -26.445 -27.154 49.592 1.00 19.48 129 GLN A CA 1
ATOM 767 C C . GLN A 1 129 ? -26.579 -28.482 50.316 1.00 20.31 129 GLN A C 1
ATOM 768 O O . GLN A 1 129 ? -26.923 -28.525 51.498 1.00 20.13 129 GLN A O 1
ATOM 774 N N . PRO A 1 130 ? -26.325 -29.594 49.609 1.00 19.62 130 PRO A N 1
ATOM 775 C CA . PRO A 1 130 ? -26.434 -30.870 50.313 1.00 20.83 130 PRO A CA 1
ATOM 776 C C . PRO A 1 130 ? -25.286 -30.880 51.319 1.00 22.18 130 PRO A C 1
ATOM 777 O O . PRO A 1 130 ? -24.244 -30.259 51.091 1.00 21.64 130 PRO A O 1
ATOM 781 N N . PRO A 1 131 ? -25.460 -31.567 52.451 1.00 22.11 131 PRO A N 1
ATOM 782 C CA . PRO A 1 131 ? -24.394 -31.604 53.452 1.00 24.85 131 PRO A CA 1
ATOM 783 C C . PRO A 1 131 ? -23.167 -32.385 53.004 1.00 28.65 131 PRO A C 1
ATOM 784 O O . PRO A 1 131 ? -23.254 -33.257 52.140 1.00 27.36 131 PRO A O 1
ATOM 788 N N . LEU A 1 132 ? -22.020 -32.054 53.587 1.00 31.26 132 LEU A N 1
ATOM 789 C CA . LEU A 1 132 ? -20.798 -32.771 53.270 1.00 35.21 132 LEU A CA 1
ATOM 790 C C . LEU A 1 132 ? -21.047 -34.122 53.927 1.00 36.21 132 LEU A C 1
ATOM 791 O O . LEU A 1 132 ? -21.181 -34.209 55.148 1.00 40.16 132 LEU A O 1
ATOM 796 N N . GLY A 1 133 ? -21.137 -35.167 53.114 1.00 35.63 133 GLY A N 1
ATOM 797 C CA . GLY A 1 133 ? -21.405 -36.489 53.646 1.00 33.97 133 GLY A CA 1
ATOM 798 C C . GLY A 1 133 ? -22.782 -36.951 53.209 1.00 33.96 133 GLY A C 1
ATOM 799 O O . GLY A 1 133 ? -23.297 -37.962 53.691 1.00 33.42 133 GLY A O 1
ATOM 800 N N . TYR A 1 134 ? -23.387 -36.195 52.296 1.00 32.05 134 TYR A N 1
ATOM 801 C CA . TYR A 1 134 ? -24.707 -36.530 51.775 1.00 31.99 134 TYR A CA 1
ATOM 802 C C . TYR A 1 134 ? -24.662 -37.975 51.281 1.00 33.36 134 TYR A C 1
ATOM 803 O O . TYR A 1 134 ? -23.769 -38.354 50.523 1.00 32.95 134 TYR A O 1
ATOM 812 N N . GLN A 1 135 ? -25.628 -38.776 51.717 1.00 34.52 135 GLN A N 1
ATOM 813 C CA . GLN A 1 135 ? -25.677 -40.190 51.360 1.00 37.49 135 GLN A CA 1
ATOM 814 C C . GLN A 1 135 ? -26.271 -40.537 49.994 1.00 37.60 135 GLN A C 1
ATOM 815 O O . GLN A 1 135 ? -26.170 -41.679 49.548 1.00 38.17 135 GLN A O 1
ATOM 821 N N . MET A 1 136 ? -26.891 -39.567 49.332 1.00 37.97 136 MET A N 1
ATOM 822 C CA . MET A 1 136 ? -27.476 -39.816 48.019 1.00 38.31 136 MET A CA 1
ATOM 823 C C . MET A 1 136 ? -26.717 -39.078 46.924 1.00 38.68 136 MET A C 1
ATOM 824 O O . MET A 1 136 ? -25.728 -38.392 47.184 1.00 34.67 136 MET A O 1
ATOM 829 N N . ASN A 1 137 ? -27.197 -39.232 45.695 1.00 39.51 137 ASN A N 1
ATOM 830 C CA . ASN A 1 137 ? -26.601 -38.584 44.539 1.00 40.42 137 ASN A CA 1
ATOM 831 C C . ASN A 1 137 ? -26.989 -37.106 44.582 1.00 38.76 137 ASN A C 1
ATOM 832 O O . ASN A 1 137 ? -28.133 -36.769 44.887 1.00 37.13 137 ASN A O 1
ATOM 837 N N . THR A 1 138 ? -26.037 -36.227 44.284 1.00 36.30 138 THR A N 1
ATOM 838 C CA . THR A 1 138 ? -26.284 -34.788 44.318 1.00 35.27 138 THR A CA 1
ATOM 839 C C . THR A 1 138 ? -27.549 -34.347 43.580 1.00 35.86 138 THR A C 1
ATOM 840 O O . THR A 1 138 ? -28.280 -33.481 44.062 1.00 35.16 138 THR A O 1
ATOM 844 N N . SER A 1 139 ? -27.809 -34.944 42.421 1.00 33.75 139 SER A N 1
ATOM 845 C CA . SER A 1 139 ? -28.983 -34.587 41.628 1.00 33.31 139 SER A CA 1
ATOM 846 C C . SER A 1 139 ? -30.301 -34.824 42.366 1.00 32.86 139 SER A C 1
ATOM 847 O O . SER A 1 139 ? -31.327 -34.238 42.017 1.00 33.62 139 SER A O 1
ATOM 850 N N . SER A 1 140 ? -30.272 -35.681 43.381 1.00 34.49 140 SER A N 1
ATOM 851 C CA . SER A 1 140 ? -31.473 -35.998 44.151 1.00 33.65 140 SER A CA 1
ATOM 852 C C . SER A 1 140 ? -31.779 -34.951 45.215 1.00 34.41 140 SER A C 1
ATOM 853 O O . SER A 1 140 ? -32.861 -34.952 45.804 1.00 34.74 140 SER A O 1
ATOM 856 N N . TRP A 1 141 ? -30.824 -34.060 45.457 1.00 31.17 141 TRP A N 1
ATOM 857 C CA . TRP A 1 141 ? -30.978 -33.019 46.467 1.00 31.64 141 TRP A CA 1
ATOM 858 C C . TRP A 1 141 ? -32.269 -32.203 46.363 1.00 30.18 141 TRP A C 1
ATOM 859 O O . TRP A 1 141 ? -32.983 -32.042 47.353 1.00 29.46 141 TRP A O 1
ATOM 870 N N . PRO A 1 142 ? -32.581 -31.671 45.168 1.00 27.89 142 PRO A N 1
ATOM 871 C CA . PRO A 1 142 ? -33.801 -30.876 44.998 1.00 28.10 142 PRO A CA 1
ATOM 872 C C . PRO A 1 142 ? -35.068 -31.540 45.537 1.00 28.35 142 PRO A C 1
ATOM 873 O O . PRO A 1 142 ? -35.876 -30.896 46.211 1.00 28.27 142 PRO A O 1
ATOM 877 N N . MET A 1 143 ? -35.238 -32.825 45.245 1.00 27.14 143 MET A N 1
ATOM 878 C CA . MET A 1 143 ? -36.417 -33.553 45.703 1.00 30.29 143 MET A CA 1
ATOM 879 C C . MET A 1 143 ? -36.292 -33.994 47.155 1.00 29.07 143 MET A C 1
ATOM 880 O O . MET A 1 143 ? -37.291 -34.075 47.873 1.00 28.07 143 MET A O 1
ATOM 885 N N . PHE A 1 144 ? -35.070 -34.287 47.588 1.00 27.30 144 PHE A N 1
ATOM 886 C CA . PHE A 1 144 ? -34.849 -34.689 48.971 1.00 25.83 144 PHE A CA 1
ATOM 887 C C . PHE A 1 144 ? -35.241 -33.513 49.864 1.00 22.78 144 PHE A C 1
ATOM 888 O O . PHE A 1 144 ? -35.821 -33.698 50.933 1.00 23.04 144 PHE A O 1
ATOM 896 N N . LEU A 1 145 ? -34.921 -32.302 49.410 1.00 23.50 145 LEU A N 1
ATOM 897 C CA . LEU A 1 145 ? -35.241 -31.083 50.150 1.00 25.68 145 LEU A CA 1
ATOM 898 C C . LEU A 1 145 ? -36.733 -30.947 50.412 1.00 26.52 145 LEU A C 1
ATOM 899 O O . LEU A 1 145 ? -37.163 -30.841 51.560 1.00 25.96 145 LEU A O 1
ATOM 904 N N . LEU A 1 146 ? -37.522 -30.933 49.343 1.00 27.07 146 LEU A N 1
ATOM 905 C CA . LEU A 1 146 ? -38.968 -30.816 49.483 1.00 26.75 146 LEU A CA 1
ATOM 906 C C . LEU A 1 146 ? -39.473 -31.934 50.388 1.00 25.55 146 LEU A C 1
ATOM 907 O O . LEU A 1 146 ? -40.267 -31.698 51.295 1.00 26.74 146 LEU A O 1
ATOM 912 N N . LYS A 1 147 ? -38.994 -33.149 50.139 1.00 23.53 147 LYS A N 1
ATOM 913 C CA . LYS A 1 147 ? -39.391 -34.317 50.920 1.00 26.49 147 LYS A CA 1
ATOM 914 C C . LYS A 1 147 ? -39.135 -34.133 52.411 1.00 27.96 147 LYS A C 1
ATOM 915 O O . LYS A 1 147 ? -40.040 -34.275 53.233 1.00 27.82 147 LYS A O 1
ATOM 921 N N . THR A 1 148 ? -37.892 -33.814 52.750 1.00 28.17 148 THR A N 1
ATOM 922 C CA . THR A 1 148 ? -37.501 -33.637 54.139 1.00 28.98 148 THR A CA 1
ATOM 923 C C . THR A 1 148 ? -38.239 -32.486 54.829 1.00 28.67 148 THR A C 1
ATOM 924 O O . THR A 1 148 ? -38.620 -32.601 55.994 1.00 28.69 148 THR A O 1
ATOM 928 N N . LEU A 1 149 ? -38.452 -31.385 54.114 1.00 27.72 149 LEU A N 1
ATOM 929 C CA . LEU A 1 149 ? -39.148 -30.236 54.689 1.00 29.02 149 LEU A CA 1
ATOM 930 C C . LEU A 1 149 ? -40.660 -30.436 54.722 1.00 33.50 149 LEU A C 1
ATOM 931 O O . LEU A 1 149 ? -41.370 -29.756 55.465 1.00 32.27 149 LEU A O 1
ATOM 936 N N . ASN A 1 150 ? -41.148 -31.374 53.915 1.00 37.02 150 ASN A N 1
ATOM 937 C CA . ASN A 1 150 ? -42.575 -31.668 53.843 1.00 39.98 150 ASN A CA 1
ATOM 938 C C . ASN A 1 150 ? -43.083 -32.363 55.105 1.00 39.81 150 ASN A C 1
ATOM 939 O O . ASN A 1 150 ? -42.507 -33.352 55.562 1.00 39.31 150 ASN A O 1
ATOM 944 N N . GLY A 1 151 ? -44.167 -31.832 55.664 1.00 38.92 151 GLY A N 1
ATOM 945 C CA . GLY A 1 151 ? -44.745 -32.413 56.863 1.00 39.09 151 GLY A CA 1
ATOM 946 C C . GLY A 1 151 ? -43.868 -32.281 58.092 1.00 39.35 151 GLY A C 1
ATOM 947 O O . GLY A 1 151 ? -44.094 -32.955 59.100 1.00 40.04 151 GLY A O 1
ATOM 948 N N . SER A 1 152 ? -42.864 -31.415 58.014 1.00 35.75 152 SER A N 1
ATOM 949 C CA . SER A 1 152 ? -41.957 -31.199 59.136 1.00 33.27 152 SER A CA 1
ATOM 950 C C . SER A 1 152 ? -42.312 -29.904 59.855 1.00 29.65 152 SER A C 1
ATOM 951 O O . SER A 1 152 ? -43.046 -29.068 59.330 1.00 27.04 152 SER A O 1
ATOM 954 N N . GLU A 1 153 ? -41.786 -29.741 61.063 1.00 25.48 153 GLU A N 1
ATOM 955 C CA . GLU A 1 153 ? -42.038 -28.532 61.829 1.00 24.88 153 GLU A CA 1
ATOM 956 C C . GLU A 1 153 ? -40.853 -27.594 61.637 1.00 22.59 153 GLU A C 1
ATOM 957 O O . GLU A 1 153 ? -39.752 -27.863 62.114 1.00 22.33 153 GLU A O 1
ATOM 963 N N . MET A 1 154 ? -41.087 -26.502 60.915 1.00 21.20 154 MET A N 1
ATOM 964 C CA . MET A 1 154 ? -40.055 -25.507 60.640 1.00 22.45 154 MET A CA 1
ATOM 965 C C . MET A 1 154 ? -39.935 -24.580 61.838 1.00 19.68 154 MET A C 1
ATOM 966 O O . MET A 1 154 ? -40.913 -23.949 62.227 1.00 18.80 154 MET A O 1
ATOM 971 N N . ALA A 1 155 ? -38.743 -24.489 62.420 1.00 18.95 155 ALA A N 1
ATOM 972 C CA . ALA A 1 155 ? -38.553 -23.612 63.569 1.00 15.78 155 ALA A CA 1
ATOM 973 C C . ALA A 1 155 ? -38.952 -22.194 63.184 1.00 17.54 155 ALA A C 1
ATOM 974 O O . ALA A 1 155 ? -38.479 -21.657 62.182 1.00 18.82 155 ALA A O 1
ATOM 976 N N . SER A 1 156 ? -39.829 -21.602 63.986 1.00 16.26 156 SER A N 1
ATOM 977 C CA . SER A 1 156 ? -40.300 -20.246 63.753 1.00 20.29 156 SER A CA 1
ATOM 978 C C . SER A 1 156 ? -39.160 -19.266 63.996 1.00 20.38 156 SER A C 1
ATOM 979 O O . SER A 1 156 ? -38.289 -19.517 64.826 1.00 19.80 156 SER A O 1
ATOM 982 N N . ALA A 1 157 ? -39.169 -18.154 63.268 1.00 20.41 157 ALA A N 1
ATOM 983 C CA . ALA A 1 157 ? -38.135 -17.137 63.421 1.00 22.78 157 ALA A CA 1
ATOM 984 C C . ALA A 1 157 ? -38.088 -16.634 64.862 1.00 24.24 157 ALA A C 1
ATOM 985 O O . ALA A 1 157 ? -37.042 -16.196 65.345 1.00 22.36 157 ALA A O 1
ATOM 987 N N . THR A 1 158 ? -39.228 -16.705 65.542 1.00 22.71 158 THR A N 1
ATOM 988 C CA . THR A 1 158 ? -39.337 -16.253 66.925 1.00 23.45 158 THR A CA 1
ATOM 989 C C . THR A 1 158 ? -38.366 -16.996 67.835 1.00 24.03 158 THR A C 1
ATOM 990 O O . THR A 1 158 ? -37.969 -16.486 68.884 1.00 20.40 158 THR A O 1
ATOM 994 N N . LEU A 1 159 ? -37.984 -18.201 67.423 1.00 19.25 159 LEU A N 1
ATOM 995 C CA . LEU A 1 159 ? -37.078 -19.029 68.209 1.00 20.57 159 LEU A CA 1
ATOM 996 C C . LEU A 1 159 ? -35.616 -18.611 68.095 1.00 19.53 159 LEU A C 1
ATOM 997 O O . LEU A 1 159 ? -34.810 -18.928 68.967 1.00 19.93 159 LEU A O 1
ATOM 1002 N N . PHE A 1 160 ? -35.274 -17.910 67.019 1.00 18.68 160 PHE A N 1
ATOM 1003 C CA . PHE A 1 160 ? -33.901 -17.462 66.812 1.00 19.18 160 PHE A CA 1
ATOM 1004 C C . PHE A 1 160 ? -33.708 -16.134 67.529 1.00 20.36 160 PHE A C 1
ATOM 1005 O O . PHE A 1 160 ? -34.271 -15.113 67.136 1.00 21.96 160 PHE A O 1
ATOM 1013 N N . LYS A 1 161 ? -32.909 -16.161 68.591 1.00 18.77 161 LYS A N 1
ATOM 1014 C CA . LYS A 1 161 ? -32.678 -14.976 69.405 1.00 18.06 161 LYS A CA 1
ATOM 1015 C C . LYS A 1 161 ? -31.611 -14.018 68.882 1.00 18.56 161 LYS A C 1
ATOM 1016 O O . LYS A 1 161 ? -30.694 -14.410 68.162 1.00 18.37 161 LYS A O 1
ATOM 1022 N N . LYS A 1 162 ? -31.749 -12.750 69.261 1.00 18.22 162 LYS A N 1
ATOM 1023 C CA . LYS A 1 162 ? -30.829 -11.700 68.842 1.00 21.07 162 LYS A CA 1
ATOM 1024 C C . LYS A 1 162 ? -29.373 -11.975 69.208 1.00 17.33 162 LYS A C 1
ATOM 1025 O O . LYS A 1 162 ? -29.064 -12.394 70.323 1.00 18.68 162 LYS A O 1
ATOM 1031 N N . GLU A 1 163 ? -28.489 -11.727 68.250 1.00 14.95 163 GLU A N 1
ATOM 1032 C CA . GLU A 1 163 ? -27.060 -11.923 68.428 1.00 17.42 163 GLU A CA 1
ATOM 1033 C C . GLU A 1 163 ? -26.546 -10.886 69.425 1.00 16.85 163 GLU A C 1
ATOM 1034 O O . GLU A 1 163 ? -26.899 -9.710 69.348 1.00 15.57 163 GLU A O 1
ATOM 1040 N N . PRO A 1 164 ? -25.716 -11.312 70.390 1.00 13.98 164 PRO A N 1
ATOM 1041 C CA . PRO A 1 164 ? -25.194 -10.363 71.377 1.00 12.09 164 PRO A CA 1
ATOM 1042 C C . PRO A 1 164 ? -24.189 -9.384 70.783 1.00 9.09 164 PRO A C 1
ATOM 1043 O O . PRO A 1 164 ? -23.531 -9.680 69.792 1.00 10.82 164 PRO A O 1
ATOM 1047 N N . PRO A 1 165 ? -24.063 -8.195 71.386 1.00 11.24 165 PRO A N 1
ATOM 1048 C CA . PRO A 1 165 ? -23.112 -7.213 70.866 1.00 12.19 165 PRO A CA 1
ATOM 1049 C C . PRO A 1 165 ? -21.682 -7.685 71.082 1.00 11.79 165 PRO A C 1
ATOM 1050 O O . PRO A 1 165 ? -21.396 -8.417 72.033 1.00 13.52 165 PRO A O 1
ATOM 1054 N N . LYS A 1 166 ? -20.789 -7.266 70.196 1.00 14.53 166 LYS A N 1
ATOM 1055 C CA . LYS A 1 166 ? -19.387 -7.638 70.297 1.00 12.65 166 LYS A CA 1
ATOM 1056 C C . LYS A 1 166 ? -18.635 -6.643 71.180 1.00 14.45 166 LYS A C 1
ATOM 1057 O O . LYS A 1 166 ? -18.680 -5.436 70.939 1.00 16.80 166 LYS A O 1
ATOM 1063 N N . PRO A 1 167 ? -17.955 -7.131 72.231 1.00 13.30 167 PRO A N 1
ATOM 1064 C CA . PRO A 1 167 ? -17.212 -6.199 73.087 1.00 12.44 167 PRO A CA 1
ATOM 1065 C C . PRO A 1 167 ? -16.227 -5.506 72.150 1.00 13.01 167 PRO A C 1
ATOM 1066 O O . PRO A 1 167 ? -15.579 -6.163 71.335 1.00 13.10 167 PRO A O 1
ATOM 1070 N N . PRO A 1 168 ? -16.100 -4.173 72.250 1.00 12.49 168 PRO A N 1
ATOM 1071 C CA . PRO A 1 168 ? -15.184 -3.441 71.371 1.00 12.04 168 PRO A CA 1
ATOM 1072 C C . PRO A 1 168 ? -13.714 -3.832 71.452 1.00 11.30 168 PRO A C 1
ATOM 1073 O O . PRO A 1 168 ? -12.996 -3.778 70.449 1.00 11.63 168 PRO A O 1
ATOM 1077 N N . LEU A 1 169 ? -13.273 -4.227 72.643 1.00 11.49 169 LEU A N 1
ATOM 1078 C CA . LEU A 1 169 ? -11.888 -4.624 72.849 1.00 10.84 169 LEU A CA 1
ATOM 1079 C C . LEU A 1 169 ? -11.785 -5.916 73.641 1.00 10.54 169 LEU A C 1
ATOM 1080 O O . LEU A 1 169 ? -12.746 -6.354 74.276 1.00 13.27 169 LEU A O 1
ATOM 1085 N N . ASN A 1 170 ? -10.597 -6.507 73.603 1.00 10.94 170 ASN A N 1
ATOM 1086 C CA . ASN A 1 170 ? -10.316 -7.728 74.346 1.00 10.90 170 ASN A CA 1
ATOM 1087 C C . ASN A 1 170 ? -9.995 -7.261 75.764 1.00 14.57 170 ASN A C 1
ATOM 1088 O O . ASN A 1 170 ? -8.956 -6.641 75.988 1.00 14.55 170 ASN A O 1
ATOM 1093 N N . ASN A 1 171 ? -10.887 -7.534 76.715 1.00 13.80 171 ASN A N 1
ATOM 1094 C CA . ASN A 1 171 ? -10.667 -7.113 78.099 1.00 16.68 171 ASN A CA 1
ATOM 1095 C C . ASN A 1 171 ? -10.231 -8.249 79.012 1.00 16.93 171 ASN A C 1
ATOM 1096 O O . ASN A 1 171 ? -10.139 -8.071 80.223 1.00 17.45 171 ASN A O 1
ATOM 1101 N N . PHE A 1 172 ? -9.972 -9.414 78.433 1.00 18.19 172 PHE A N 1
ATOM 1102 C CA . PHE A 1 172 ? -9.541 -10.565 79.219 1.00 17.39 172 PHE A CA 1
ATOM 1103 C C . PHE A 1 172 ? -8.136 -10.361 79.768 1.00 18.56 172 PHE A C 1
ATOM 1104 O O . PHE A 1 172 ? -7.294 -9.734 79.126 1.00 19.57 172 PHE A O 1
ATOM 1112 N N . LYS A 1 173 ? -7.896 -10.896 80.962 1.00 19.47 173 LYS A N 1
ATOM 1113 C CA . LYS A 1 173 ? -6.590 -10.808 81.604 1.00 23.28 173 LYS A CA 1
ATOM 1114 C C . LYS A 1 173 ? -6.166 -12.227 81.973 1.00 22.90 173 LYS A C 1
ATOM 1115 O O . LYS A 1 173 ? -7.002 -13.048 82.351 1.00 20.99 173 LYS A O 1
ATOM 1121 N N . VAL A 1 174 ? -4.875 -12.516 81.851 1.00 24.50 174 VAL A N 1
ATOM 1122 C CA . VAL A 1 174 ? -4.357 -13.840 82.183 1.00 23.08 174 VAL A CA 1
ATOM 1123 C C . VAL A 1 174 ? -4.792 -14.233 83.590 1.00 22.19 174 VAL A C 1
ATOM 1124 O O . VAL A 1 174 ? -4.769 -13.413 84.507 1.00 21.98 174 VAL A O 1
ATOM 1128 N N . GLY A 1 175 ? -5.197 -15.488 83.754 1.00 21.49 175 GLY A N 1
ATOM 1129 C CA . GLY A 1 175 ? -5.621 -15.956 85.061 1.00 20.81 175 GLY A CA 1
ATOM 1130 C C . GLY A 1 175 ? -7.122 -15.980 85.275 1.00 20.27 175 GLY A C 1
ATOM 1131 O O . GLY A 1 175 ? -7.615 -16.749 86.100 1.00 16.41 175 GLY A O 1
ATOM 1132 N N . MET A 1 176 ? -7.856 -15.144 84.545 1.00 16.55 176 MET A N 1
ATOM 1133 C CA . MET A 1 176 ? -9.306 -15.101 84.695 1.00 17.45 176 MET A CA 1
ATOM 1134 C C . MET A 1 176 ? -9.928 -16.434 84.322 1.00 14.58 176 MET A C 1
ATOM 1135 O O . MET A 1 176 ? -9.504 -17.077 83.367 1.00 15.52 176 MET A O 1
ATOM 1140 N N . LYS A 1 177 ? -10.938 -16.849 85.078 1.00 15.68 177 LYS A N 1
ATOM 1141 C CA . LYS A 1 177 ? -11.600 -18.112 84.791 1.00 12.84 177 LYS A CA 1
ATOM 1142 C C . LYS A 1 177 ? -12.907 -17.896 84.045 1.00 10.77 177 LYS A C 1
ATOM 1143 O O . LYS A 1 177 ? -13.501 -16.818 84.092 1.00 14.51 177 LYS A O 1
ATOM 1149 N N . LEU A 1 178 ? -13.349 -18.938 83.354 1.00 10.99 178 LEU A N 1
ATOM 1150 C CA . LEU A 1 178 ? -14.560 -18.864 82.559 1.00 10.28 178 LEU A CA 1
ATOM 1151 C C . LEU A 1 178 ? -15.079 -20.268 82.274 1.00 11.89 178 LEU A C 1
ATOM 1152 O O . LEU A 1 178 ? -14.581 -21.247 82.825 1.00 12.98 178 LEU A O 1
ATOM 1157 N N . GLU A 1 179 ? -16.099 -20.347 81.421 1.00 11.40 179 GLU A N 1
ATOM 1158 C CA . GLU A 1 179 ? -16.673 -21.621 81.001 1.00 10.79 179 GLU A CA 1
ATOM 1159 C C . GLU A 1 179 ? -16.413 -21.679 79.500 1.00 9.24 179 GLU A C 1
ATOM 1160 O O . GLU A 1 179 ? -16.743 -20.743 78.766 1.00 12.25 179 GLU A O 1
ATOM 1166 N N . ALA A 1 180 ? -15.811 -22.770 79.043 1.00 7.81 180 ALA A N 1
ATOM 1167 C CA . ALA A 1 180 ? -15.488 -22.898 77.634 1.00 10.06 180 ALA A CA 1
ATOM 1168 C C . ALA A 1 180 ? -15.841 -24.256 77.060 1.00 11.73 180 ALA A C 1
ATOM 1169 O O . ALA A 1 180 ? -15.765 -25.281 77.743 1.00 13.16 180 ALA A O 1
ATOM 1171 N N . ILE A 1 181 ? -16.228 -24.255 75.791 1.00 11.16 181 ILE A N 1
ATOM 1172 C CA . ILE A 1 181 ? -16.574 -25.488 75.102 1.00 13.39 181 ILE A CA 1
ATOM 1173 C C . ILE A 1 181 ? -15.309 -26.262 74.743 1.00 15.98 181 ILE A C 1
ATOM 1174 O O . ILE A 1 181 ? -14.324 -25.683 74.284 1.00 15.96 181 ILE A O 1
ATOM 1179 N N . ASP A 1 182 ? -15.331 -27.571 74.983 1.00 17.04 182 ASP A N 1
ATOM 1180 C CA . ASP A 1 182 ? -14.207 -28.429 74.636 1.00 20.81 182 ASP A CA 1
ATOM 1181 C C . ASP A 1 182 ? -14.454 -28.750 73.166 1.00 21.74 182 ASP A C 1
ATOM 1182 O O . ASP A 1 182 ? -15.333 -29.543 72.833 1.00 21.74 182 ASP A O 1
ATOM 1187 N N . LYS A 1 183 ? -13.699 -28.108 72.285 1.00 23.08 183 LYS A N 1
ATOM 1188 C CA . LYS A 1 183 ? -13.885 -28.314 70.857 1.00 26.62 183 LYS A CA 1
ATOM 1189 C C . LYS A 1 183 ? -13.644 -29.748 70.392 1.00 27.34 183 LYS A C 1
ATOM 1190 O O . LYS A 1 183 ? -13.975 -30.100 69.261 1.00 31.84 183 LYS A O 1
ATOM 1196 N N . LYS A 1 184 ? -13.084 -30.574 71.270 1.00 27.31 184 LYS A N 1
ATOM 1197 C CA . LYS A 1 184 ? -12.832 -31.978 70.951 1.00 28.54 184 LYS A CA 1
ATOM 1198 C C . LYS A 1 184 ? -14.092 -32.776 71.261 1.00 29.07 184 LYS A C 1
ATOM 1199 O O . LYS A 1 184 ? -14.323 -33.852 70.708 1.00 27.10 184 LYS A O 1
ATOM 1205 N N . ASN A 1 185 ? -14.897 -32.232 72.165 1.00 27.18 185 ASN A N 1
ATOM 1206 C CA . ASN A 1 185 ? -16.143 -32.856 72.590 1.00 26.69 185 ASN A CA 1
ATOM 1207 C C . ASN A 1 185 ? -17.095 -31.692 72.846 1.00 28.08 185 ASN A C 1
ATOM 1208 O O . ASN A 1 185 ? -17.426 -31.388 73.992 1.00 26.39 185 ASN A O 1
ATOM 1213 N N . PRO A 1 186 ? -17.551 -31.030 71.767 1.00 28.14 186 PRO A N 1
ATOM 1214 C CA . PRO A 1 186 ? -18.459 -29.876 71.777 1.00 25.46 186 PRO A CA 1
ATOM 1215 C C . PRO A 1 186 ? -19.661 -29.898 72.711 1.00 26.25 186 PRO A C 1
ATOM 1216 O O . PRO A 1 186 ? -20.177 -28.841 73.070 1.00 26.00 186 PRO A O 1
ATOM 1220 N N . TYR A 1 187 ? -20.123 -31.077 73.105 1.00 24.84 187 TYR A N 1
ATOM 1221 C CA . TYR A 1 187 ? -21.258 -31.130 74.019 1.00 28.58 187 TYR A CA 1
ATOM 1222 C C . TYR A 1 187 ? -20.810 -30.674 75.402 1.00 24.39 187 TYR A C 1
ATOM 1223 O O . TYR A 1 187 ? -21.622 -30.249 76.223 1.00 28.77 187 TYR A O 1
ATOM 1232 N N . LEU A 1 188 ? -19.506 -30.745 75.646 1.00 23.18 188 LEU A N 1
ATOM 1233 C CA . LEU A 1 188 ? -18.956 -30.382 76.945 1.00 19.58 188 LEU A CA 1
ATOM 1234 C C . LEU A 1 188 ? -18.489 -28.940 77.121 1.00 17.35 188 LEU A C 1
ATOM 1235 O O . LEU A 1 188 ? -17.687 -28.431 76.342 1.00 17.47 188 LEU A O 1
ATOM 1240 N N . ILE A 1 189 ? -19.000 -28.294 78.164 1.00 13.26 189 ILE A N 1
ATOM 1241 C CA . ILE A 1 189 ? -18.599 -26.934 78.520 1.00 10.99 189 ILE A CA 1
ATOM 1242 C C . ILE A 1 189 ? -17.844 -27.179 79.829 1.00 12.03 189 ILE A C 1
ATOM 1243 O O . ILE A 1 189 ? -18.349 -27.863 80.724 1.00 13.73 189 ILE A O 1
ATOM 1248 N N . CYS A 1 190 ? -16.638 -26.633 79.937 1.00 12.53 190 CYS A N 1
ATOM 1249 C CA . CYS A 1 190 ? -15.808 -26.883 81.112 1.00 14.12 190 CYS A CA 1
ATOM 1250 C C . CYS A 1 190 ? -15.166 -25.655 81.730 1.00 13.78 190 CYS A C 1
ATOM 1251 O O . CYS A 1 190 ? -15.024 -24.617 81.080 1.00 11.99 190 CYS A O 1
ATOM 1254 N N . PRO A 1 191 ? -14.744 -25.772 83.002 1.00 14.86 191 PRO A N 1
ATOM 1255 C CA . PRO A 1 191 ? -14.097 -24.657 83.696 1.00 14.52 191 PRO A CA 1
ATOM 1256 C C . PRO A 1 191 ? -12.765 -24.424 82.989 1.00 15.40 191 PRO A C 1
ATOM 1257 O O . PRO A 1 191 ? -11.989 -25.360 82.799 1.00 14.04 191 PRO A O 1
ATOM 1261 N N . ALA A 1 192 ? -12.502 -23.184 82.597 1.00 13.37 192 ALA A N 1
ATOM 1262 C CA . ALA A 1 192 ? -11.268 -22.872 81.888 1.00 13.04 192 ALA A CA 1
ATOM 1263 C C . ALA A 1 192 ? -10.630 -21.600 82.411 1.00 12.38 192 ALA A C 1
ATOM 1264 O O . ALA A 1 192 ? -11.231 -20.863 83.187 1.00 13.67 192 ALA A O 1
ATOM 1266 N N . THR A 1 193 ? -9.399 -21.353 81.978 1.00 14.02 193 THR A N 1
ATOM 1267 C CA . THR A 1 193 ? -8.666 -20.170 82.401 1.00 14.60 193 THR A CA 1
ATOM 1268 C C . THR A 1 193 ? -8.037 -19.468 81.205 1.00 12.48 193 THR A C 1
ATOM 1269 O O . THR A 1 193 ? -7.686 -20.105 80.216 1.00 14.64 193 THR A O 1
ATOM 1273 N N . ILE A 1 194 ? -7.918 -18.149 81.292 1.00 15.61 194 ILE A N 1
ATOM 1274 C CA . ILE A 1 194 ? -7.270 -17.394 80.235 1.00 13.77 194 ILE A CA 1
ATOM 1275 C C . ILE A 1 194 ? -5.784 -17.567 80.538 1.00 16.55 194 ILE A C 1
ATOM 1276 O O . ILE A 1 194 ? -5.247 -16.909 81.427 1.00 18.91 194 ILE A O 1
ATOM 1281 N N . GLY A 1 195 ? -5.133 -18.469 79.813 1.00 21.14 195 GLY A N 1
ATOM 1282 C CA . GLY A 1 195 ? -3.721 -18.715 80.044 1.00 22.31 195 GLY A CA 1
ATOM 1283 C C . GLY A 1 195 ? -2.827 -17.624 79.496 1.00 26.00 195 GLY A C 1
ATOM 1284 O O . GLY A 1 195 ? -1.731 -17.393 80.008 1.00 25.25 195 GLY A O 1
ATOM 1285 N N . ASP A 1 196 ? -3.295 -16.941 78.458 1.00 22.66 196 ASP A N 1
ATOM 1286 C CA . ASP A 1 196 ? -2.510 -15.880 77.847 1.00 23.86 196 ASP A CA 1
ATOM 1287 C C . ASP A 1 196 ? -3.399 -15.012 76.968 1.00 23.68 196 ASP A C 1
ATOM 1288 O O . ASP A 1 196 ? -4.467 -15.444 76.530 1.00 22.61 196 ASP A O 1
ATOM 1293 N N . VAL A 1 197 ? -2.955 -13.785 76.726 1.00 23.33 197 VAL A N 1
ATOM 1294 C CA . VAL A 1 197 ? -3.694 -12.847 75.893 1.00 23.32 197 VAL A CA 1
ATOM 1295 C C . VAL A 1 197 ? -2.749 -12.259 74.850 1.00 26.16 197 VAL A C 1
ATOM 1296 O O . VAL A 1 197 ? -1.649 -11.818 75.181 1.00 26.25 197 VAL A O 1
ATOM 1300 N N . LYS A 1 198 ? -3.178 -12.266 73.591 1.00 24.22 198 LYS A N 1
ATOM 1301 C CA . LYS A 1 198 ? -2.374 -11.730 72.495 1.00 29.07 198 LYS A CA 1
ATOM 1302 C C . LYS A 1 198 ? -3.252 -10.968 71.510 1.00 25.79 198 LYS A C 1
ATOM 1303 O O . LYS A 1 198 ? -3.845 -11.558 70.608 1.00 27.19 198 LYS A O 1
ATOM 1309 N N . GLY A 1 199 ? -3.324 -9.654 71.687 1.00 27.42 199 GLY A N 1
ATOM 1310 C CA . GLY A 1 199 ? -4.140 -8.840 70.806 1.00 26.74 199 GLY A CA 1
ATOM 1311 C C . GLY A 1 199 ? -5.612 -9.157 70.983 1.00 24.18 199 GLY A C 1
ATOM 1312 O O . GLY A 1 199 ? -6.163 -8.989 72.070 1.00 24.56 199 GLY A O 1
ATOM 1313 N N . ASP A 1 200 ? -6.252 -9.619 69.916 1.00 26.94 200 ASP A N 1
ATOM 1314 C CA . ASP A 1 200 ? -7.667 -9.954 69.978 1.00 27.21 200 ASP A CA 1
ATOM 1315 C C . ASP A 1 200 ? -7.862 -11.450 70.217 1.00 25.47 200 ASP A C 1
ATOM 1316 O O . ASP A 1 200 ? -8.965 -11.975 70.055 1.00 22.63 200 ASP A O 1
ATOM 1321 N N . GLU A 1 201 ? -6.787 -12.131 70.607 1.00 20.50 201 GLU A N 1
ATOM 1322 C CA . GLU A 1 201 ? -6.851 -13.568 70.871 1.00 20.78 201 GLU A CA 1
ATOM 1323 C C . GLU A 1 201 ? -6.612 -13.895 72.335 1.00 16.40 201 GLU A C 1
ATOM 1324 O O . GLU A 1 201 ? -5.955 -13.144 73.057 1.00 16.23 201 GLU A O 1
ATOM 1330 N N . VAL A 1 202 ? -7.157 -15.030 72.761 1.00 16.55 202 VAL A N 1
ATOM 1331 C CA . VAL A 1 202 ? -6.982 -15.512 74.123 1.00 16.17 202 VAL A CA 1
ATOM 1332 C C . VAL A 1 202 ? -6.646 -16.993 74.035 1.00 13.22 202 VAL A C 1
ATOM 1333 O O . VAL A 1 202 ? -7.114 -17.691 73.136 1.00 15.75 202 VAL A O 1
ATOM 1337 N N . HIS A 1 203 ? -5.819 -17.464 74.962 1.00 17.27 203 HIS A N 1
ATOM 1338 C CA . HIS A 1 203 ? -5.431 -18.866 74.982 1.00 19.42 203 HIS A CA 1
ATOM 1339 C C . HIS A 1 203 ? -6.237 -19.552 76.076 1.00 15.29 203 HIS A C 1
ATOM 1340 O O . HIS A 1 203 ? -6.000 -19.331 77.263 1.00 21.08 203 HIS A O 1
ATOM 1347 N N . ILE A 1 204 ? -7.193 -20.376 75.668 1.00 18.42 204 ILE A N 1
ATOM 1348 C CA . ILE A 1 204 ? -8.047 -21.081 76.612 1.00 14.57 204 ILE A CA 1
ATOM 1349 C C . ILE A 1 204 ? -7.387 -22.373 77.068 1.00 16.29 204 ILE A C 1
ATOM 1350 O O . ILE A 1 204 ? -6.988 -23.195 76.244 1.00 18.01 204 ILE A O 1
ATOM 1355 N N . THR A 1 205 ? -7.274 -22.539 78.381 1.00 18.33 205 THR A N 1
ATOM 1356 C CA . THR A 1 205 ? -6.682 -23.737 78.962 1.00 18.30 205 THR A CA 1
ATOM 1357 C C . THR A 1 205 ? -7.730 -24.379 79.861 1.00 17.50 205 THR A C 1
ATOM 1358 O O . THR A 1 205 ? -8.463 -23.683 80.561 1.00 17.89 205 THR A O 1
ATOM 1362 N N . PHE A 1 206 ? -7.808 -25.705 79.837 1.00 16.99 206 PHE A N 1
ATOM 1363 C CA . PHE A 1 206 ? -8.801 -26.403 80.638 1.00 16.33 206 PHE A CA 1
ATOM 1364 C C . PHE A 1 206 ? -8.286 -26.918 81.972 1.00 19.81 206 PHE A C 1
ATOM 1365 O O . PHE A 1 206 ? -7.385 -27.756 82.033 1.00 19.39 206 PHE A O 1
ATOM 1373 N N . ASP A 1 207 ? -8.884 -26.393 83.038 1.00 17.15 207 ASP A N 1
ATOM 1374 C CA . ASP A 1 207 ? -8.533 -26.742 84.406 1.00 17.67 207 ASP A CA 1
ATOM 1375 C C . ASP A 1 207 ? -8.572 -28.248 84.650 1.00 19.92 207 ASP A C 1
ATOM 1376 O O . ASP A 1 207 ? -9.610 -28.887 84.480 1.00 17.15 207 ASP A O 1
ATOM 1381 N N . GLY A 1 208 ? -7.430 -28.808 85.038 1.00 21.43 208 GLY A N 1
ATOM 1382 C CA . GLY A 1 208 ? -7.360 -30.229 85.327 1.00 23.33 208 GLY A CA 1
ATOM 1383 C C . GLY A 1 208 ? -7.113 -31.170 84.164 1.00 24.59 208 GLY A C 1
ATOM 1384 O O . GLY A 1 208 ? -6.991 -32.377 84.371 1.00 22.91 208 GLY A O 1
ATOM 1385 N N . TRP A 1 209 ? -7.043 -30.643 82.946 1.00 22.12 209 TRP A N 1
ATOM 1386 C CA . TRP A 1 209 ? -6.808 -31.487 81.777 1.00 23.36 209 TRP A CA 1
ATOM 1387 C C . TRP A 1 209 ? -5.491 -31.153 81.082 1.00 25.49 209 TRP A C 1
ATOM 1388 O O . TRP A 1 209 ? -4.892 -30.112 81.343 1.00 26.64 209 TRP A O 1
ATOM 1399 N N . SER A 1 210 ? -5.041 -32.045 80.203 1.00 28.82 210 SER A N 1
ATOM 1400 C CA . SER A 1 210 ? -3.789 -31.838 79.475 1.00 32.88 210 SER A CA 1
ATOM 1401 C C . SER A 1 210 ? -3.931 -30.725 78.441 1.00 33.94 210 SER A C 1
ATOM 1402 O O . SER A 1 210 ? -5.039 -30.407 78.004 1.00 33.67 210 SER A O 1
ATOM 1405 N N . GLY A 1 211 ? -2.801 -30.143 78.050 1.00 34.17 211 GLY A N 1
ATOM 1406 C CA . GLY A 1 211 ? -2.814 -29.069 77.072 1.00 33.77 211 GLY A CA 1
ATOM 1407 C C . GLY A 1 211 ? -3.366 -29.490 75.723 1.00 34.51 211 GLY A C 1
ATOM 1408 O O . GLY A 1 211 ? -3.604 -28.650 74.854 1.00 34.90 211 GLY A O 1
ATOM 1409 N N . ALA A 1 212 ? -3.571 -30.791 75.547 1.00 33.41 212 ALA A N 1
ATOM 1410 C CA . ALA A 1 212 ? -4.097 -31.325 74.295 1.00 33.59 212 ALA A CA 1
ATOM 1411 C C . ALA A 1 212 ? -5.487 -30.779 73.976 1.00 32.91 212 ALA A C 1
ATOM 1412 O O . ALA A 1 212 ? -5.932 -30.833 72.829 1.00 32.63 212 ALA A O 1
ATOM 1414 N N . PHE A 1 213 ? -6.170 -30.253 74.990 1.00 30.88 213 PHE A N 1
ATOM 1415 C CA . PHE A 1 213 ? -7.510 -29.705 74.797 1.00 30.52 213 PHE A CA 1
ATOM 1416 C C . PHE A 1 213 ? -7.499 -28.187 74.648 1.00 30.14 213 PHE A C 1
ATOM 1417 O O . PHE A 1 213 ? -8.506 -27.586 74.267 1.00 28.44 213 PHE A O 1
ATOM 1425 N N . ASP A 1 214 ? -6.359 -27.577 74.953 1.00 26.70 214 ASP A N 1
ATOM 1426 C CA . ASP A 1 214 ? -6.204 -26.128 74.871 1.00 29.16 214 ASP A CA 1
ATOM 1427 C C . ASP A 1 214 ? -6.351 -25.600 73.446 1.00 29.19 214 ASP A C 1
ATOM 1428 O O . ASP A 1 214 ? -6.198 -26.346 72.476 1.00 28.22 214 ASP A O 1
ATOM 1433 N N . TYR A 1 215 ? -6.654 -24.310 73.327 1.00 28.99 215 TYR A N 1
ATOM 1434 C CA . TYR A 1 215 ? -6.807 -23.683 72.020 1.00 26.00 215 TYR A CA 1
ATOM 1435 C C . TYR A 1 215 ? -6.874 -22.164 72.094 1.00 27.55 215 TYR A C 1
ATOM 1436 O O . TYR A 1 215 ? -7.289 -21.594 73.108 1.00 22.92 215 TYR A O 1
ATOM 1445 N N . TRP A 1 216 ? -6.433 -21.511 71.022 1.00 24.90 216 TRP A N 1
ATOM 1446 C CA . TRP A 1 216 ? -6.481 -20.058 70.944 1.00 24.93 216 TRP A CA 1
ATOM 1447 C C . TRP A 1 216 ? -7.766 -19.732 70.198 1.00 21.44 216 TRP A C 1
ATOM 1448 O O . TRP A 1 216 ? -8.207 -20.499 69.342 1.00 22.55 216 TRP A O 1
ATOM 1459 N N . CYS A 1 217 ? -8.377 -18.604 70.533 1.00 19.18 217 CYS A N 1
ATOM 1460 C CA . CYS A 1 217 ? -9.592 -18.184 69.854 1.00 17.07 217 CYS A CA 1
ATOM 1461 C C . CYS A 1 217 ? -9.731 -16.683 70.004 1.00 12.78 217 CYS A C 1
ATOM 1462 O O . CYS A 1 217 ? -9.038 -16.067 70.810 1.00 14.31 217 CYS A O 1
ATOM 1465 N N . LYS A 1 218 ? -10.606 -16.089 69.204 1.00 14.51 218 LYS A N 1
ATOM 1466 C CA . LYS A 1 218 ? -10.831 -14.657 69.288 1.00 15.46 218 LYS A CA 1
ATOM 1467 C C . LYS A 1 218 ? -11.582 -14.401 70.590 1.00 13.93 218 LYS A C 1
ATOM 1468 O O . LYS A 1 218 ? -12.383 -15.232 71.024 1.00 14.99 218 LYS A O 1
ATOM 1474 N N . TYR A 1 219 ? -11.321 -13.262 71.220 1.00 11.72 219 TYR A N 1
ATOM 1475 C CA . TYR A 1 219 ? -11.975 -12.949 72.483 1.00 11.83 219 TYR A CA 1
ATOM 1476 C C . TYR A 1 219 ? -13.492 -12.908 72.362 1.00 11.96 219 TYR A C 1
ATOM 1477 O O . TYR A 1 219 ? -14.203 -13.131 73.346 1.00 9.44 219 TYR A O 1
ATOM 1486 N N . ASP A 1 220 ? -13.986 -12.627 71.157 1.00 11.03 220 ASP A N 1
ATOM 1487 C CA . ASP A 1 220 ? -15.425 -12.545 70.943 1.00 10.32 220 ASP A CA 1
ATOM 1488 C C . ASP A 1 220 ? -16.025 -13.859 70.443 1.00 12.53 220 ASP A C 1
ATOM 1489 O O . ASP A 1 220 ? -17.143 -13.889 69.923 1.00 12.24 220 ASP A O 1
ATOM 1494 N N . SER A 1 221 ? -15.286 -14.950 70.625 1.00 10.13 221 SER A N 1
ATOM 1495 C CA . SER A 1 221 ? -15.755 -16.268 70.208 1.00 9.30 221 SER A CA 1
ATOM 1496 C C . SER A 1 221 ? -17.055 -16.606 70.930 1.00 10.54 221 SER A C 1
ATOM 1497 O O . SER A 1 221 ? -17.230 -16.264 72.100 1.00 9.80 221 SER A O 1
ATOM 1500 N N . ARG A 1 222 ? -17.958 -17.283 70.229 1.00 8.40 222 ARG A N 1
ATOM 1501 C CA . ARG A 1 222 ? -19.235 -17.677 70.810 1.00 7.91 222 ARG A CA 1
ATOM 1502 C C . ARG A 1 222 ? -19.102 -19.003 71.553 1.00 9.69 222 ARG A C 1
ATOM 1503 O O . ARG A 1 222 ? -20.089 -19.525 72.069 1.00 9.91 222 ARG A O 1
ATOM 1511 N N . ASP A 1 223 ? -17.884 -19.540 71.612 1.00 8.57 223 ASP A N 1
ATOM 1512 C CA . ASP A 1 223 ? -17.651 -20.812 72.296 1.00 10.45 223 ASP A CA 1
ATOM 1513 C C . ASP A 1 223 ? -17.166 -20.656 73.733 1.00 11.60 223 ASP A C 1
ATOM 1514 O O . ASP A 1 223 ? -16.874 -21.649 74.396 1.00 11.15 223 ASP A O 1
ATOM 1519 N N . ILE A 1 224 ? -17.063 -19.417 74.205 1.00 7.71 224 ILE A N 1
ATOM 1520 C CA . ILE A 1 224 ? -16.636 -19.168 75.580 1.00 8.00 224 ILE A CA 1
ATOM 1521 C C . ILE A 1 224 ? -17.713 -18.357 76.290 1.00 8.64 224 ILE A C 1
ATOM 1522 O O . ILE A 1 224 ? -18.370 -17.506 75.678 1.00 8.51 224 ILE A O 1
ATOM 1527 N N . PHE A 1 225 ? -17.890 -18.634 77.581 1.00 8.95 225 PHE A N 1
ATOM 1528 C CA . PHE A 1 225 ? -18.926 -17.992 78.384 1.00 9.07 225 PHE A CA 1
ATOM 1529 C C . PHE A 1 225 ? -18.461 -17.568 79.772 1.00 10.60 225 PHE A C 1
ATOM 1530 O O . PHE A 1 225 ? -17.503 -18.110 80.316 1.00 10.31 225 PHE A O 1
ATOM 1538 N N . PRO A 1 226 ? -19.159 -16.597 80.373 1.00 10.59 226 PRO A N 1
ATOM 1539 C CA . PRO A 1 226 ? -18.764 -16.158 81.712 1.00 12.15 226 PRO A CA 1
ATOM 1540 C C . PRO A 1 226 ? -19.158 -17.213 82.739 1.00 11.99 226 PRO A C 1
ATOM 1541 O O . PRO A 1 226 ? -20.088 -17.991 82.516 1.00 11.73 226 PRO A O 1
ATOM 1545 N N . ALA A 1 227 ? -18.443 -17.243 83.858 1.00 9.51 227 ALA A N 1
ATOM 1546 C CA . ALA A 1 227 ? -18.755 -18.195 84.914 1.00 9.86 227 ALA A CA 1
ATOM 1547 C C . ALA A 1 227 ? -20.219 -18.022 85.302 1.00 12.20 227 ALA A C 1
ATOM 1548 O O . ALA A 1 227 ? -20.700 -16.896 85.472 1.00 13.45 227 ALA A O 1
ATOM 1550 N N . GLY A 1 228 ? -20.927 -19.141 85.425 1.00 13.20 228 GLY A N 1
ATOM 1551 C CA . GLY A 1 228 ? -22.328 -19.091 85.795 1.00 11.97 228 GLY A CA 1
ATOM 1552 C C . GLY A 1 228 ? -23.273 -19.282 84.626 1.00 11.73 228 GLY A C 1
ATOM 1553 O O . GLY A 1 228 ? -24.476 -19.461 84.814 1.00 13.67 228 GLY A O 1
ATOM 1554 N N . TRP A 1 229 ? -22.733 -19.254 83.414 1.00 10.77 229 TRP A N 1
ATOM 1555 C CA . TRP A 1 229 ? -23.556 -19.419 82.222 1.00 11.45 229 TRP A CA 1
ATOM 1556 C C . TRP A 1 229 ? -24.351 -20.723 82.197 1.00 11.57 229 TRP A C 1
ATOM 1557 O O . TRP A 1 229 ? -25.556 -20.711 81.950 1.00 12.76 229 TRP A O 1
ATOM 1568 N N . CYS A 1 230 ? -23.692 -21.849 82.442 1.00 11.80 230 CYS A N 1
ATOM 1569 C CA . CYS A 1 230 ? -24.402 -23.123 82.413 1.00 13.12 230 CYS A CA 1
ATOM 1570 C C . CYS A 1 230 ? -25.551 -23.136 83.414 1.00 14.34 230 CYS A C 1
ATOM 1571 O O . CYS A 1 230 ? -26.659 -23.565 83.095 1.00 14.36 230 CYS A O 1
ATOM 1574 N N . ARG A 1 231 ? -25.285 -22.656 84.623 1.00 16.97 231 ARG A N 1
ATOM 1575 C CA . ARG A 1 231 ? -26.302 -22.619 85.665 1.00 18.72 231 ARG A CA 1
ATOM 1576 C C . ARG A 1 231 ? -27.493 -21.754 85.249 1.00 19.33 231 ARG A C 1
ATOM 1577 O O . ARG A 1 231 ? -28.650 -22.131 85.447 1.00 19.09 231 ARG A O 1
ATOM 1585 N N . LEU A 1 232 ? -27.205 -20.594 84.666 1.00 16.72 232 LEU A N 1
ATOM 1586 C CA . LEU A 1 232 ? -28.253 -19.678 84.232 1.00 15.90 232 LEU A CA 1
ATOM 1587 C C . LEU A 1 232 ? -29.095 -20.219 83.086 1.00 16.12 232 LEU A C 1
ATOM 1588 O O . LEU A 1 232 ? -30.290 -19.933 82.998 1.00 17.08 232 LEU A O 1
ATOM 1593 N N . THR A 1 233 ? -28.469 -20.994 82.208 1.00 15.69 233 THR A N 1
ATOM 1594 C CA . THR A 1 233 ? -29.158 -21.534 81.042 1.00 15.06 233 THR A CA 1
ATOM 1595 C C . THR A 1 233 ? -29.649 -22.970 81.193 1.00 16.42 233 THR A C 1
ATOM 1596 O O . THR A 1 233 ? -30.322 -23.495 80.305 1.00 17.71 233 THR A O 1
ATOM 1600 N N . GLY A 1 234 ? -29.321 -23.602 82.312 1.00 16.92 234 GLY A N 1
ATOM 1601 C CA . GLY A 1 234 ? -29.741 -24.975 82.518 1.00 19.94 234 GLY A CA 1
ATOM 1602 C C . GLY A 1 234 ? -28.898 -25.953 81.721 1.00 22.65 234 GLY A C 1
ATOM 1603 O O . GLY A 1 234 ? -29.309 -27.093 81.489 1.00 24.23 234 GLY A O 1
ATOM 1604 N N . ASP A 1 235 ? -27.720 -25.510 81.288 1.00 22.30 235 ASP A N 1
ATOM 1605 C CA . ASP A 1 235 ? -26.822 -26.370 80.527 1.00 20.56 235 ASP A CA 1
ATOM 1606 C C . ASP A 1 235 ? -26.039 -27.209 81.536 1.00 23.56 235 ASP A C 1
ATOM 1607 O O . ASP A 1 235 ? -26.311 -27.165 82.738 1.00 23.26 235 ASP A O 1
ATOM 1612 N N . VAL A 1 236 ? -25.066 -27.966 81.048 1.00 23.22 236 VAL A N 1
ATOM 1613 C CA . VAL A 1 236 ? -24.258 -28.807 81.920 1.00 22.62 236 VAL A CA 1
ATOM 1614 C C . VAL A 1 236 ? -22.802 -28.350 81.950 1.00 19.50 236 VAL A C 1
ATOM 1615 O O . VAL A 1 236 ? -22.148 -28.268 80.907 1.00 20.73 236 VAL A O 1
ATOM 1619 N N . LEU A 1 237 ? -22.300 -28.049 83.143 1.00 18.79 237 LEU A N 1
ATOM 1620 C CA . LEU A 1 237 ? -20.908 -27.626 83.291 1.00 16.66 237 LEU A CA 1
ATOM 1621 C C . LEU A 1 237 ? -20.123 -28.775 83.903 1.00 19.13 237 LEU A C 1
ATOM 1622 O O . LEU A 1 237 ? -20.436 -29.231 85.004 1.00 19.07 237 LEU A O 1
ATOM 1627 N N . GLN A 1 238 ? -19.113 -29.245 83.179 1.00 15.26 238 GLN A N 1
ATOM 1628 C CA . GLN A 1 238 ? -18.276 -30.340 83.651 1.00 17.18 238 GLN A CA 1
ATOM 1629 C C . GLN A 1 238 ? -17.411 -29.886 84.822 1.00 16.15 238 GLN A C 1
ATOM 1630 O O . GLN A 1 238 ? -17.053 -28.716 84.927 1.00 17.23 238 GLN A O 1
ATOM 1636 N N . PRO A 1 239 ? -17.083 -30.805 85.741 1.00 16.27 239 PRO A N 1
ATOM 1637 C CA . PRO A 1 239 ? -16.239 -30.389 86.863 1.00 17.07 239 PRO A CA 1
ATOM 1638 C C . PRO A 1 239 ? -14.800 -30.330 86.347 1.00 15.59 239 PRO A C 1
ATOM 1639 O O . PRO A 1 239 ? -14.496 -30.881 85.286 1.00 17.86 239 PRO A O 1
ATOM 1643 N N . PRO A 1 240 ? -13.901 -29.653 87.074 1.00 16.78 240 PRO A N 1
ATOM 1644 C CA . PRO A 1 240 ? -12.514 -29.585 86.603 1.00 17.39 240 PRO A CA 1
ATOM 1645 C C . PRO A 1 240 ? -11.969 -30.996 86.413 1.00 20.35 240 PRO A C 1
ATOM 1646 O O . PRO A 1 240 ? -12.434 -31.937 87.059 1.00 17.74 240 PRO A O 1
ATOM 1650 N N . GLY A 1 241 ? -10.991 -31.141 85.526 1.00 17.75 241 GLY A N 1
ATOM 1651 C CA . GLY A 1 241 ? -10.411 -32.446 85.268 1.00 25.82 241 GLY A CA 1
ATOM 1652 C C . GLY A 1 241 ? -9.765 -33.064 86.492 1.00 28.24 241 GLY A C 1
ATOM 1653 O O . GLY A 1 241 ? -9.182 -32.365 87.321 1.00 24.64 241 GLY A O 1
ATOM 1654 N N . THR A 1 242 ? -9.870 -34.385 86.598 1.00 31.65 242 THR A N 1
ATOM 1655 C CA . THR A 1 242 ? -9.299 -35.121 87.717 1.00 39.60 242 THR A CA 1
ATOM 1656 C C . THR A 1 242 ? -7.941 -35.673 87.294 1.00 40.99 242 THR A C 1
ATOM 1657 O O . THR A 1 242 ? -7.548 -36.768 87.701 1.00 42.91 242 THR A O 1
ATOM 1661 N N . SER A 1 243 ? -7.227 -34.911 86.469 1.00 43.67 243 SER A N 1
ATOM 1662 C CA . SER A 1 243 ? -5.917 -35.333 85.985 1.00 45.06 243 SER A CA 1
ATOM 1663 C C . SER A 1 243 ? -4.990 -34.144 85.746 1.00 45.33 243 SER A C 1
ATOM 1664 O O . SER A 1 243 ? -4.398 -34.066 84.645 1.00 48.27 243 SER A O 1
ATOM 1668 N N . SER B 1 27 ? 10.309 -3.021 60.101 1.00 35.83 27 SER B N 1
ATOM 1669 C CA . SER B 1 27 ? 9.985 -2.871 61.547 1.00 34.25 27 SER B CA 1
ATOM 1670 C C . SER B 1 27 ? 8.669 -2.120 61.750 1.00 34.50 27 SER B C 1
ATOM 1671 O O . SER B 1 27 ? 8.038 -1.687 60.784 1.00 37.38 27 SER B O 1
ATOM 1674 N N . VAL B 1 28 ? 8.264 -1.971 63.009 1.00 32.16 28 VAL B N 1
ATOM 1675 C CA . VAL B 1 28 ? 7.015 -1.292 63.355 1.00 29.26 28 VAL B CA 1
ATOM 1676 C C . VAL B 1 28 ? 6.841 0.070 62.681 1.00 25.30 28 VAL B C 1
ATOM 1677 O O . VAL B 1 28 ? 7.630 0.992 62.891 1.00 22.60 28 VAL B O 1
ATOM 1681 N N . GLN B 1 29 ? 5.784 0.169 61.880 1.00 21.40 29 GLN B N 1
ATOM 1682 C CA . GLN B 1 29 ? 5.420 1.367 61.128 1.00 21.05 29 GLN B CA 1
ATOM 1683 C C . GLN B 1 29 ? 4.953 2.521 62.029 1.00 19.08 29 GLN B C 1
ATOM 1684 O O . GLN B 1 29 ? 4.378 2.296 63.091 1.00 19.51 29 GLN B O 1
ATOM 1690 N N . ARG B 1 30 ? 5.208 3.753 61.590 1.00 15.12 30 ARG B N 1
ATOM 1691 C CA . ARG B 1 30 ? 4.848 4.955 62.340 1.00 17.88 30 ARG B CA 1
ATOM 1692 C C . ARG B 1 30 ? 3.385 5.012 62.781 1.00 19.01 30 ARG B C 1
ATOM 1693 O O . ARG B 1 30 ? 3.091 5.391 63.918 1.00 20.69 30 ARG B O 1
ATOM 1701 N N . ASP B 1 31 ? 2.466 4.634 61.898 1.00 15.23 31 ASP B N 1
ATOM 1702 C CA . ASP B 1 31 ? 1.046 4.688 62.242 1.00 17.65 31 ASP B CA 1
ATOM 1703 C C . ASP B 1 31 ? 0.476 3.414 62.852 1.00 20.31 31 ASP B C 1
ATOM 1704 O O . ASP B 1 31 ? -0.742 3.264 62.940 1.00 19.51 31 ASP B O 1
ATOM 1709 N N . ASP B 1 32 ? 1.342 2.496 63.270 1.00 17.85 32 ASP B N 1
ATOM 1710 C CA . ASP B 1 32 ? 0.868 1.256 63.871 1.00 18.75 32 ASP B CA 1
ATOM 1711 C C . ASP B 1 32 ? 0.121 1.572 65.161 1.00 17.94 32 ASP B C 1
ATOM 1712 O O . ASP B 1 32 ? 0.636 2.280 66.029 1.00 17.96 32 ASP B O 1
ATOM 1717 N N . PHE B 1 33 ? -1.096 1.055 65.286 1.00 16.33 33 PHE B N 1
ATOM 1718 C CA . PHE B 1 33 ? -1.883 1.300 66.489 1.00 14.37 33 PHE B CA 1
ATOM 1719 C C . PHE B 1 33 ? -2.832 0.154 66.812 1.00 11.09 33 PHE B C 1
ATOM 1720 O O . PHE B 1 33 ? -3.589 -0.299 65.955 1.00 14.52 33 PHE B O 1
ATOM 1728 N N . HIS B 1 34 ? -2.788 -0.300 68.061 1.00 10.80 34 HIS B N 1
ATOM 1729 C CA . HIS B 1 34 ? -3.652 -1.379 68.537 1.00 12.25 34 HIS B CA 1
ATOM 1730 C C . HIS B 1 34 ? -4.087 -1.000 69.950 1.00 9.25 34 HIS B C 1
ATOM 1731 O O . HIS B 1 34 ? -3.265 -0.931 70.855 1.00 8.91 34 HIS B O 1
ATOM 1738 N N . TRP B 1 35 ? -5.380 -0.749 70.132 1.00 8.75 35 TRP B N 1
ATOM 1739 C CA . TRP B 1 35 ? -5.901 -0.329 71.432 1.00 7.10 35 TRP B CA 1
ATOM 1740 C C . TRP B 1 35 ? -5.447 -1.128 72.646 1.00 6.16 35 TRP B C 1
ATOM 1741 O O . TRP B 1 35 ? -5.003 -0.546 73.638 1.00 7.80 35 TRP B O 1
ATOM 1752 N N . GLU B 1 36 ? -5.558 -2.452 72.576 1.00 8.45 36 GLU B N 1
ATOM 1753 C CA . GLU B 1 36 ? -5.174 -3.286 73.711 1.00 9.99 36 GLU B CA 1
ATOM 1754 C C . GLU B 1 36 ? -3.740 -3.046 74.154 1.00 10.09 36 GLU B C 1
ATOM 1755 O O . GLU B 1 36 ? -3.470 -2.887 75.343 1.00 10.35 36 GLU B O 1
ATOM 1761 N N . GLU B 1 37 ? -2.821 -3.024 73.198 1.00 12.17 37 GLU B N 1
ATOM 1762 C CA . GLU B 1 37 ? -1.415 -2.784 73.502 1.00 11.31 37 GLU B CA 1
ATOM 1763 C C . GLU B 1 37 ? -1.205 -1.346 73.983 1.00 9.81 37 GLU B C 1
ATOM 1764 O O . GLU B 1 37 ? -0.408 -1.088 74.887 1.00 9.83 37 GLU B O 1
ATOM 1770 N N . TYR B 1 38 ? -1.933 -0.412 73.382 1.00 11.03 38 TYR B N 1
ATOM 1771 C CA . TYR B 1 38 ? -1.824 0.998 73.752 1.00 9.85 38 TYR B CA 1
ATOM 1772 C C . TYR B 1 38 ? -2.259 1.226 75.197 1.00 9.65 38 TYR B C 1
ATOM 1773 O O . TYR B 1 38 ? -1.624 1.985 75.928 1.00 10.78 38 TYR B O 1
ATOM 1782 N N . LEU B 1 39 ? -3.340 0.568 75.609 1.00 8.30 39 LEU B N 1
ATOM 1783 C CA . LEU B 1 39 ? -3.830 0.719 76.979 1.00 9.23 39 LEU B CA 1
ATOM 1784 C C . LEU B 1 39 ? -2.797 0.187 77.966 1.00 8.33 39 LEU B C 1
ATOM 1785 O O . LEU B 1 39 ? -2.625 0.734 79.051 1.00 11.36 39 LEU B O 1
ATOM 1790 N N . LYS B 1 40 ? -2.095 -0.872 77.582 1.00 10.46 40 LYS B N 1
ATOM 1791 C CA . LYS B 1 40 ? -1.074 -1.440 78.458 1.00 12.93 40 LYS B CA 1
ATOM 1792 C C . LYS B 1 40 ? 0.108 -0.478 78.569 1.00 11.46 40 LYS B C 1
ATOM 1793 O O . LYS B 1 40 ? 0.628 -0.224 79.659 1.00 14.56 40 LYS B O 1
ATOM 1799 N N . GLU B 1 41 ? 0.521 0.061 77.428 1.00 12.86 41 GLU B N 1
ATOM 1800 C CA . GLU B 1 41 ? 1.642 0.995 77.354 1.00 12.51 41 GLU B CA 1
ATOM 1801 C C . GLU B 1 41 ? 1.383 2.291 78.125 1.00 13.69 41 GLU B C 1
ATOM 1802 O O . GLU B 1 41 ? 2.286 2.843 78.763 1.00 14.48 41 GLU B O 1
ATOM 1808 N N . THR B 1 42 ? 0.144 2.764 78.075 1.00 10.41 42 THR B N 1
ATOM 1809 C CA . THR B 1 42 ? -0.223 4.006 78.739 1.00 10.23 42 THR B CA 1
ATOM 1810 C C . THR B 1 42 ? -0.791 3.796 80.134 1.00 10.49 42 THR B C 1
ATOM 1811 O O . THR B 1 42 ? -1.236 4.752 80.768 1.00 13.76 42 THR B O 1
ATOM 1815 N N . GLY B 1 43 ? -0.771 2.551 80.610 1.00 10.15 43 GLY B N 1
ATOM 1816 C CA . GLY B 1 43 ? -1.291 2.239 81.930 1.00 11.25 43 GLY B CA 1
ATOM 1817 C C . GLY B 1 43 ? -2.660 2.851 82.152 1.00 11.16 43 GLY B C 1
ATOM 1818 O O . GLY B 1 43 ? -2.928 3.462 83.191 1.00 9.83 43 GLY B O 1
ATOM 1819 N N . SER B 1 44 ? -3.537 2.669 81.170 1.00 8.93 44 SER B N 1
ATOM 1820 C CA . SER B 1 44 ? -4.879 3.229 81.220 1.00 7.98 44 SER B CA 1
ATOM 1821 C C . SER B 1 44 ? -5.961 2.199 80.910 1.00 8.97 44 SER B C 1
ATOM 1822 O O . SER B 1 44 ? -5.676 1.092 80.466 1.00 9.27 44 SER B O 1
ATOM 1825 N N . ILE B 1 45 ? -7.208 2.581 81.158 1.00 9.58 45 ILE B N 1
ATOM 1826 C CA . ILE B 1 45 ? -8.348 1.730 80.850 1.00 7.93 45 ILE B CA 1
ATOM 1827 C C . ILE B 1 45 ? -9.234 2.519 79.886 1.00 10.35 45 ILE B C 1
ATOM 1828 O O . ILE B 1 45 ? -9.116 3.741 79.782 1.00 9.40 45 ILE B O 1
ATOM 1833 N N . SER B 1 46 ? -10.102 1.823 79.165 1.00 8.56 46 SER B N 1
ATOM 1834 C CA . SER B 1 46 ? -11.009 2.504 78.253 1.00 8.64 46 SER B CA 1
ATOM 1835 C C . SER B 1 46 ? -12.369 2.641 78.939 1.00 8.35 46 SER B C 1
ATOM 1836 O O . SER B 1 46 ? -12.727 1.833 79.799 1.00 8.82 46 SER B O 1
ATOM 1839 N N . ALA B 1 47 ? -13.117 3.675 78.572 1.00 6.01 47 ALA B N 1
ATOM 1840 C CA . ALA B 1 47 ? -14.440 3.875 79.146 1.00 8.22 47 ALA B CA 1
ATOM 1841 C C . ALA B 1 47 ? -15.373 2.759 78.679 1.00 7.54 47 ALA B C 1
ATOM 1842 O O . ALA B 1 47 ? -15.411 2.420 77.493 1.00 7.08 47 ALA B O 1
ATOM 1844 N N . PRO B 1 48 ? -16.128 2.159 79.611 1.00 8.03 48 PRO B N 1
ATOM 1845 C CA . PRO B 1 48 ? -17.059 1.083 79.258 1.00 10.08 48 PRO B CA 1
ATOM 1846 C C . PRO B 1 48 ? -18.079 1.618 78.257 1.00 8.82 48 PRO B C 1
ATOM 1847 O O . PRO B 1 48 ? -18.442 2.796 78.295 1.00 9.63 48 PRO B O 1
ATOM 1851 N N . SER B 1 49 ? -18.566 0.755 77.375 1.00 7.52 49 SER B N 1
ATOM 1852 C CA . SER B 1 49 ? -19.514 1.200 76.361 1.00 7.16 49 SER B CA 1
ATOM 1853 C C . SER B 1 49 ? -20.809 1.795 76.902 1.00 8.45 49 SER B C 1
ATOM 1854 O O . SER B 1 49 ? -21.443 2.613 76.228 1.00 9.94 49 SER B O 1
ATOM 1857 N N . GLU B 1 50 ? -21.197 1.405 78.112 1.00 9.11 50 GLU B N 1
ATOM 1858 C CA . GLU B 1 50 ? -22.418 1.929 78.709 1.00 11.85 50 GLU B CA 1
ATOM 1859 C C . GLU B 1 50 ? -22.359 3.425 79.022 1.00 10.33 50 GLU B C 1
ATOM 1860 O O . GLU B 1 50 ? -23.384 4.039 79.312 1.00 13.93 50 GLU B O 1
ATOM 1866 N N . CYS B 1 51 ? -21.168 4.012 78.950 1.00 7.90 51 CYS B N 1
ATOM 1867 C CA . CYS B 1 51 ? -21.006 5.439 79.222 1.00 7.83 51 CYS B CA 1
ATOM 1868 C C . CYS B 1 51 ? -21.498 6.303 78.074 1.00 7.24 51 CYS B C 1
ATOM 1869 O O . CYS B 1 51 ? -21.908 7.443 78.287 1.00 8.09 51 CYS B O 1
ATOM 1872 N N . PHE B 1 52 ? -21.442 5.754 76.863 1.00 7.32 52 PHE B N 1
ATOM 1873 C CA . PHE B 1 52 ? -21.782 6.503 75.657 1.00 7.87 52 PHE B CA 1
ATOM 1874 C C . PHE B 1 52 ? -23.188 6.393 75.114 1.00 6.89 52 PHE B C 1
ATOM 1875 O O . PHE B 1 52 ? -23.866 5.380 75.292 1.00 9.24 52 PHE B O 1
ATOM 1883 N N . ARG B 1 53 ? -23.610 7.452 74.430 1.00 9.28 53 ARG B N 1
ATOM 1884 C CA . ARG B 1 53 ? -24.881 7.404 73.743 1.00 8.79 53 ARG B CA 1
ATOM 1885 C C . ARG B 1 53 ? -24.487 6.942 72.338 1.00 9.49 53 ARG B C 1
ATOM 1886 O O . ARG B 1 53 ? -24.443 7.725 71.390 1.00 11.08 53 ARG B O 1
ATOM 1894 N N . GLN B 1 54 ? -24.124 5.669 72.242 1.00 8.29 54 GLN B N 1
ATOM 1895 C CA . GLN B 1 54 ? -23.762 5.036 70.980 1.00 6.46 54 GLN B CA 1
ATOM 1896 C C . GLN B 1 54 ? -24.316 3.621 71.111 1.00 6.29 54 GLN B C 1
ATOM 1897 O O . GLN B 1 54 ? -24.356 3.063 72.212 1.00 8.20 54 GLN B O 1
ATOM 1903 N N . SER B 1 55 ? -24.759 3.040 70.005 1.00 8.55 55 SER B N 1
ATOM 1904 C CA . SER B 1 55 ? -25.322 1.698 70.053 1.00 10.84 55 SER B CA 1
ATOM 1905 C C . SER B 1 55 ? -24.237 0.648 70.198 1.00 9.85 55 SER B C 1
ATOM 1906 O O . SER B 1 55 ? -23.203 0.733 69.536 1.00 11.14 55 SER B O 1
ATOM 1909 N N . GLN B 1 56 ? -24.463 -0.338 71.064 1.00 12.21 56 GLN B N 1
ATOM 1910 C CA . GLN B 1 56 ? -23.464 -1.384 71.251 1.00 13.32 56 GLN B CA 1
ATOM 1911 C C . GLN B 1 56 ? -23.378 -2.277 70.026 1.00 14.24 56 GLN B C 1
ATOM 1912 O O . GLN B 1 56 ? -22.372 -2.946 69.801 1.00 14.47 56 GLN B O 1
ATOM 1918 N N . ILE B 1 57 ? -24.450 -2.292 69.244 1.00 13.43 57 ILE B N 1
ATOM 1919 C CA . ILE B 1 57 ? -24.455 -3.001 67.975 1.00 13.87 57 ILE B CA 1
ATOM 1920 C C . ILE B 1 57 ? -24.528 -1.793 67.039 1.00 13.54 57 ILE B C 1
ATOM 1921 O O . ILE B 1 57 ? -25.603 -1.242 66.811 1.00 14.05 57 ILE B O 1
ATOM 1926 N N . PRO B 1 58 ? -23.374 -1.335 66.529 1.00 14.40 58 PRO B N 1
ATOM 1927 C CA . PRO B 1 58 ? -23.360 -0.175 65.634 1.00 11.92 58 PRO B CA 1
ATOM 1928 C C . PRO B 1 58 ? -24.311 -0.289 64.457 1.00 14.08 58 PRO B C 1
ATOM 1929 O O . PRO B 1 58 ? -24.557 -1.379 63.941 1.00 14.11 58 PRO B O 1
ATOM 1933 N N . PRO B 1 59 ? -24.872 0.847 64.028 1.00 11.65 59 PRO B N 1
ATOM 1934 C CA . PRO B 1 59 ? -25.804 0.891 62.902 1.00 13.79 59 PRO B CA 1
ATOM 1935 C C . PRO B 1 59 ? -25.061 0.609 61.602 1.00 15.04 59 PRO B C 1
ATOM 1936 O O . PRO B 1 59 ? -23.922 1.044 61.426 1.00 15.04 59 PRO B O 1
ATOM 1940 N N . VAL B 1 60 ? -25.695 -0.130 60.700 1.00 12.63 60 VAL B N 1
ATOM 1941 C CA . VAL B 1 60 ? -25.070 -0.434 59.418 1.00 12.72 60 VAL B CA 1
ATOM 1942 C C . VAL B 1 60 ? -25.277 0.756 58.483 1.00 14.53 60 VAL B C 1
ATOM 1943 O O . VAL B 1 60 ? -26.333 1.388 58.493 1.00 15.24 60 VAL B O 1
ATOM 1947 N N . ASN B 1 61 ? -24.263 1.058 57.679 1.00 11.88 61 ASN B N 1
ATOM 1948 C CA . ASN B 1 61 ? -24.328 2.185 56.757 1.00 12.55 61 ASN B CA 1
ATOM 1949 C C . ASN B 1 61 ? -24.463 1.703 55.318 1.00 13.27 61 ASN B C 1
ATOM 1950 O O . ASN B 1 61 ? -23.497 1.228 54.725 1.00 15.01 61 ASN B O 1
ATOM 1955 N N . ASP B 1 62 ? -25.661 1.826 54.757 1.00 12.55 62 ASP B N 1
ATOM 1956 C CA . ASP B 1 62 ? -25.883 1.399 53.383 1.00 15.09 62 ASP B CA 1
ATOM 1957 C C . ASP B 1 62 ? -26.135 2.566 52.430 1.00 13.99 62 ASP B C 1
ATOM 1958 O O . ASP B 1 62 ? -26.657 2.377 51.332 1.00 15.74 62 ASP B O 1
ATOM 1963 N N . PHE B 1 63 ? -25.772 3.775 52.851 1.00 14.13 63 PHE B N 1
ATOM 1964 C CA . PHE B 1 63 ? -25.932 4.937 51.986 1.00 11.80 63 PHE B CA 1
ATOM 1965 C C . PHE B 1 63 ? -24.883 4.825 50.889 1.00 15.89 63 PHE B C 1
ATOM 1966 O O . PHE B 1 63 ? -23.910 4.077 51.016 1.00 14.93 63 PHE B O 1
ATOM 1974 N N . LYS B 1 64 ? -25.082 5.582 49.817 1.00 12.93 64 LYS B N 1
ATOM 1975 C CA . LYS B 1 64 ? -24.148 5.590 48.697 1.00 13.21 64 LYS B CA 1
ATOM 1976 C C . LYS B 1 64 ? -23.868 7.037 48.313 1.00 13.60 64 LYS B C 1
ATOM 1977 O O . LYS B 1 64 ? -24.729 7.903 48.461 1.00 14.41 64 LYS B O 1
ATOM 1983 N N . VAL B 1 65 ? -22.658 7.301 47.834 1.00 14.39 65 VAL B N 1
ATOM 1984 C CA . VAL B 1 65 ? -22.293 8.651 47.432 1.00 14.15 65 VAL B CA 1
ATOM 1985 C C . VAL B 1 65 ? -23.275 9.137 46.369 1.00 14.31 65 VAL B C 1
ATOM 1986 O O . VAL B 1 65 ? -23.637 8.393 45.459 1.00 16.72 65 VAL B O 1
ATOM 1990 N N . GLY B 1 66 ? -23.717 10.382 46.503 1.00 14.19 66 GLY B N 1
ATOM 1991 C CA . GLY B 1 66 ? -24.650 10.936 45.538 1.00 17.25 66 GLY B CA 1
ATOM 1992 C C . GLY B 1 66 ? -26.090 10.977 46.014 1.00 15.52 66 GLY B C 1
ATOM 1993 O O . GLY B 1 66 ? -26.907 11.718 45.464 1.00 15.55 66 GLY B O 1
ATOM 1994 N N . MET B 1 67 ? -26.408 10.188 47.033 1.00 12.77 67 MET B N 1
ATOM 1995 C CA . MET B 1 67 ? -27.769 10.152 47.559 1.00 12.50 67 MET B CA 1
ATOM 1996 C C . MET B 1 67 ? -28.198 11.462 48.192 1.00 13.53 67 MET B C 1
ATOM 1997 O O . MET B 1 67 ? -27.392 12.180 48.779 1.00 13.45 67 MET B O 1
ATOM 2002 N N . LYS B 1 68 ? -29.489 11.756 48.080 1.00 12.94 68 LYS B N 1
ATOM 2003 C CA . LYS B 1 68 ? -30.046 12.975 48.641 1.00 12.74 68 LYS B CA 1
ATOM 2004 C C . LYS B 1 68 ? -30.768 12.675 49.947 1.00 12.20 68 LYS B C 1
ATOM 2005 O O . LYS B 1 68 ? -31.337 11.600 50.121 1.00 13.61 68 LYS B O 1
ATOM 2011 N N . LEU B 1 69 ? -30.724 13.634 50.863 1.00 11.97 69 LEU B N 1
ATOM 2012 C CA . LEU B 1 69 ? -31.394 13.512 52.151 1.00 12.05 69 LEU B CA 1
ATOM 2013 C C . LEU B 1 69 ? -31.622 14.913 52.698 1.00 15.07 69 LEU B C 1
ATOM 2014 O O . LEU B 1 69 ? -31.272 15.903 52.049 1.00 15.03 69 LEU B O 1
ATOM 2019 N N . GLU B 1 70 ? -32.229 14.998 53.877 1.00 13.53 70 GLU B N 1
ATOM 2020 C CA . GLU B 1 70 ? -32.469 16.284 54.516 1.00 14.33 70 GLU B CA 1
ATOM 2021 C C . GLU B 1 70 ? -31.592 16.339 55.751 1.00 14.42 70 GLU B C 1
ATOM 2022 O O . GLU B 1 70 ? -31.516 15.372 56.511 1.00 17.41 70 GLU B O 1
ATOM 2028 N N . ALA B 1 71 ? -30.917 17.465 55.945 1.00 13.60 71 ALA B N 1
ATOM 2029 C CA . ALA B 1 71 ? -30.034 17.625 57.091 1.00 15.01 71 ALA B CA 1
ATOM 2030 C C . ALA B 1 71 ? -30.232 18.979 57.747 1.00 16.13 71 ALA B C 1
ATOM 2031 O O . ALA B 1 71 ? -30.522 19.968 57.070 1.00 18.86 71 ALA B O 1
ATOM 2033 N N . ARG B 1 72 ? -30.084 19.030 59.067 1.00 17.79 72 ARG B N 1
ATOM 2034 C CA . ARG B 1 72 ? -30.217 20.298 59.759 1.00 18.84 72 ARG B CA 1
ATOM 2035 C C . ARG B 1 72 ? -28.982 21.116 59.425 1.00 18.36 72 ARG B C 1
ATOM 2036 O O . ARG B 1 72 ? -27.865 20.602 59.434 1.00 17.24 72 ARG B O 1
ATOM 2044 N N . ASP B 1 73 ? -29.194 22.386 59.105 1.00 18.68 73 ASP B N 1
ATOM 2045 C CA . ASP B 1 73 ? -28.102 23.280 58.749 1.00 21.86 73 ASP B CA 1
ATOM 2046 C C . ASP B 1 73 ? -27.125 23.405 59.913 1.00 22.48 73 ASP B C 1
ATOM 2047 O O . ASP B 1 73 ? -27.494 23.850 60.998 1.00 24.87 73 ASP B O 1
ATOM 2052 N N . PRO B 1 74 ? -25.862 23.005 59.703 1.00 24.18 74 PRO B N 1
ATOM 2053 C CA . PRO B 1 74 ? -24.855 23.091 60.765 1.00 28.82 74 PRO B CA 1
ATOM 2054 C C . PRO B 1 74 ? -24.738 24.501 61.352 1.00 32.84 74 PRO B C 1
ATOM 2055 O O . PRO B 1 74 ? -24.268 24.674 62.477 1.00 33.66 74 PRO B O 1
ATOM 2059 N N . ARG B 1 75 ? -25.169 25.503 60.590 1.00 35.37 75 ARG B N 1
ATOM 2060 C CA . ARG B 1 75 ? -25.106 26.891 61.043 1.00 39.04 75 ARG B CA 1
ATOM 2061 C C . ARG B 1 75 ? -26.462 27.412 61.507 1.00 40.72 75 ARG B C 1
ATOM 2062 O O . ARG B 1 75 ? -26.562 28.527 62.020 1.00 41.85 75 ARG B O 1
ATOM 2070 N N . ASN B 1 76 ? -27.502 26.607 61.326 1.00 41.52 76 ASN B N 1
ATOM 2071 C CA . ASN B 1 76 ? -28.846 27.001 61.732 1.00 42.53 76 ASN B CA 1
ATOM 2072 C C . ASN B 1 76 ? -29.668 25.757 62.056 1.00 41.54 76 ASN B C 1
ATOM 2073 O O . ASN B 1 76 ? -30.386 25.236 61.204 1.00 39.30 76 ASN B O 1
ATOM 2078 N N . ALA B 1 77 ? -29.561 25.296 63.298 1.00 40.73 77 ALA B N 1
ATOM 2079 C CA . ALA B 1 77 ? -30.265 24.101 63.752 1.00 41.02 77 ALA B 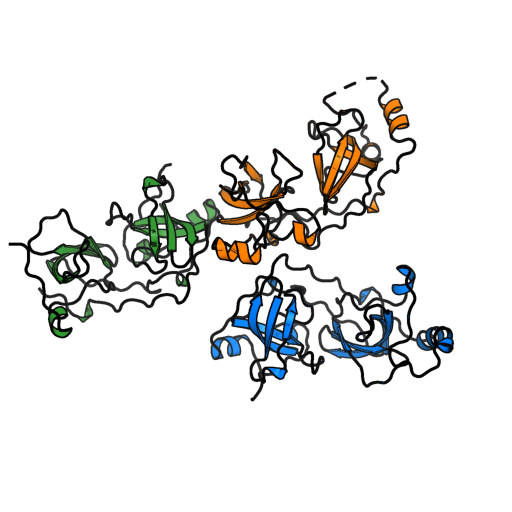CA 1
ATOM 2080 C C . ALA B 1 77 ? -31.772 24.099 63.505 1.00 40.29 77 ALA B C 1
ATOM 2081 O O . ALA B 1 77 ? -32.381 23.034 63.397 1.00 41.35 77 ALA B O 1
ATOM 2083 N N . THR B 1 78 ? -32.376 25.279 63.414 1.00 40.54 78 THR B N 1
ATOM 2084 C CA . THR B 1 78 ? -33.817 25.368 63.198 1.00 39.56 78 THR B CA 1
ATOM 2085 C C . THR B 1 78 ? -34.215 25.192 61.736 1.00 37.38 78 THR B C 1
ATOM 2086 O O . THR B 1 78 ? -35.401 25.112 61.417 1.00 38.23 78 THR B O 1
ATOM 2090 N N . SER B 1 79 ? -33.225 25.130 60.852 1.00 33.59 79 SER B N 1
ATOM 2091 C CA . SER B 1 79 ? -33.493 24.970 59.428 1.00 32.66 79 SER B CA 1
ATOM 2092 C C . SER B 1 79 ? -33.032 23.621 58.889 1.00 30.20 79 SER B C 1
ATOM 2093 O O . SER B 1 79 ? -31.973 23.116 59.265 1.00 31.29 79 SER B O 1
ATOM 2096 N N . VAL B 1 80 ? -33.843 23.043 58.009 1.00 27.30 80 VAL B N 1
ATOM 2097 C CA . VAL B 1 80 ? -33.534 21.762 57.385 1.00 23.87 80 VAL B CA 1
ATOM 2098 C C . VAL B 1 80 ? -33.274 22.042 55.911 1.00 24.11 80 VAL B C 1
ATOM 2099 O O . VAL B 1 80 ? -34.050 22.747 55.264 1.00 23.70 80 VAL B O 1
ATOM 2103 N N . CYS B 1 81 ? -32.183 21.495 55.385 1.00 21.67 81 CYS B N 1
ATOM 2104 C CA . CYS B 1 81 ? -31.815 21.708 53.988 1.00 20.69 81 CYS B CA 1
ATOM 2105 C C . CYS B 1 81 ? -31.578 20.393 53.264 1.00 18.44 81 CYS B C 1
ATOM 2106 O O . CYS B 1 81 ? -31.295 19.373 53.889 1.00 15.52 81 CYS B O 1
ATOM 2109 N N . ILE B 1 82 ? -31.688 20.424 51.941 1.00 17.76 82 ILE B N 1
ATOM 2110 C CA . ILE B 1 82 ? -31.424 19.236 51.144 1.00 16.61 82 ILE B CA 1
ATOM 2111 C C . ILE B 1 82 ? -29.908 19.071 51.149 1.00 16.94 82 ILE B C 1
ATOM 2112 O O . ILE B 1 82 ? -29.174 20.042 50.974 1.00 17.95 82 ILE B O 1
ATOM 2117 N N . ALA B 1 83 ? -29.441 17.847 51.368 1.00 17.41 83 ALA B N 1
ATOM 2118 C CA . ALA B 1 83 ? -28.010 17.573 51.403 1.00 15.30 83 ALA B CA 1
ATOM 2119 C C . ALA B 1 83 ? -27.678 16.369 50.537 1.00 12.31 83 ALA B C 1
ATOM 2120 O O . ALA B 1 83 ? -28.548 15.551 50.240 1.00 13.89 83 ALA B O 1
ATOM 2122 N N . THR B 1 84 ? -26.414 16.270 50.138 1.00 12.98 84 THR B N 1
ATOM 2123 C CA . THR B 1 84 ? -25.947 15.170 49.304 1.00 13.09 84 THR B CA 1
ATOM 2124 C C . THR B 1 84 ? -24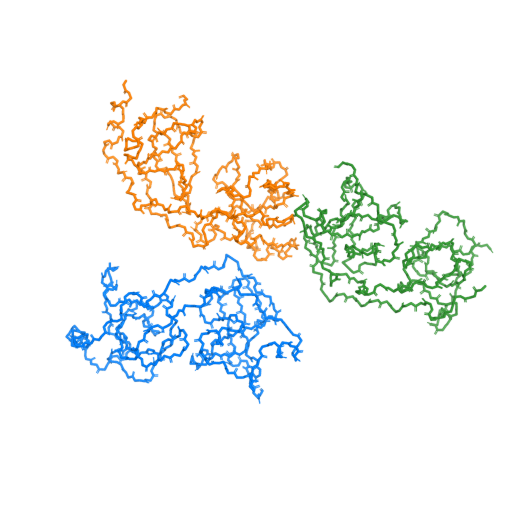.814 14.410 49.982 1.00 11.17 84 THR B C 1
ATOM 2125 O O . THR B 1 84 ? -23.942 15.012 50.612 1.00 13.68 84 THR B O 1
ATOM 2129 N N . VAL B 1 85 ? -24.827 13.088 49.846 1.00 11.58 85 VAL B N 1
ATOM 2130 C CA . VAL B 1 85 ? -23.773 12.269 50.433 1.00 12.14 85 VAL B CA 1
ATOM 2131 C C . VAL B 1 85 ? -22.533 12.407 49.553 1.00 13.61 85 VAL B C 1
ATOM 2132 O O . VAL B 1 85 ? -22.554 12.047 48.375 1.00 14.18 85 VAL B O 1
ATOM 2136 N N . ILE B 1 86 ? -21.460 12.932 50.135 1.00 12.49 86 ILE B N 1
ATOM 2137 C CA . ILE B 1 86 ? -20.200 13.143 49.427 1.00 14.24 86 ILE B CA 1
ATOM 2138 C C . ILE B 1 86 ? -19.237 11.982 49.659 1.00 17.00 86 ILE B C 1
ATOM 2139 O O . ILE B 1 86 ? -18.420 11.647 48.797 1.00 16.44 86 ILE B O 1
ATOM 2144 N N . GLY B 1 87 ? -19.337 11.371 50.832 1.00 15.47 87 GLY B N 1
ATOM 2145 C CA . GLY B 1 87 ? -18.465 10.257 51.145 1.00 14.08 87 GLY B CA 1
ATOM 2146 C C . GLY B 1 87 ? -19.043 9.364 52.218 1.00 12.06 87 GLY B C 1
ATOM 2147 O O . GLY B 1 87 ? -19.957 9.758 52.947 1.00 12.38 87 GLY B O 1
ATOM 2148 N N . ILE B 1 88 ? -18.511 8.150 52.303 1.00 12.99 88 ILE B N 1
ATOM 2149 C CA . ILE B 1 88 ? -18.954 7.166 53.284 1.00 14.37 88 ILE B CA 1
ATOM 2150 C C . ILE B 1 88 ? -17.739 6.676 54.066 1.00 13.81 88 ILE B C 1
ATOM 2151 O O . ILE B 1 88 ? -16.715 6.346 53.477 1.00 12.04 88 ILE B O 1
ATOM 2156 N N . THR B 1 89 ? -17.843 6.643 55.389 1.00 12.05 89 THR B N 1
ATOM 2157 C CA . THR B 1 89 ? -16.748 6.135 56.207 1.00 10.58 89 THR B CA 1
ATOM 2158 C C . THR B 1 89 ? -17.345 5.569 57.486 1.00 9.48 89 THR B C 1
ATOM 2159 O O . THR B 1 89 ? -17.948 6.291 58.280 1.00 12.23 89 THR B O 1
ATOM 2163 N N . GLY B 1 90 ? -17.197 4.260 57.664 1.00 10.79 90 GLY B N 1
ATOM 2164 C CA . GLY B 1 90 ? -17.755 3.612 58.837 1.00 11.56 90 GLY B CA 1
ATOM 2165 C C . GLY B 1 90 ? -19.251 3.850 58.882 1.00 10.12 90 GLY B C 1
ATOM 2166 O O . GLY B 1 90 ? -19.954 3.644 57.887 1.00 13.00 90 GLY B O 1
ATOM 2167 N N . ALA B 1 91 ? -19.739 4.300 60.033 1.00 9.90 91 ALA B N 1
ATOM 2168 C CA . ALA B 1 91 ? -21.160 4.572 60.210 1.00 9.50 91 ALA B CA 1
ATOM 2169 C C . ALA B 1 91 ? -21.452 6.040 59.939 1.00 11.73 91 ALA B C 1
ATOM 2170 O O . ALA B 1 91 ? -22.532 6.526 60.261 1.00 10.65 91 ALA B O 1
ATOM 2172 N N . ARG B 1 92 ? -20.488 6.733 59.338 1.00 8.16 92 ARG B N 1
ATOM 2173 C CA . ARG B 1 92 ? -20.629 8.158 59.054 1.00 9.77 92 ARG B CA 1
ATOM 2174 C C . ARG B 1 92 ? -20.817 8.530 57.587 1.00 8.44 92 ARG B C 1
ATOM 2175 O O . ARG B 1 92 ? -20.411 7.809 56.675 1.00 10.05 92 ARG B O 1
ATOM 2183 N N . LEU B 1 93 ? -21.422 9.692 57.389 1.00 9.81 93 LEU B N 1
ATOM 2184 C CA . LEU B 1 93 ? -21.661 10.235 56.062 1.00 10.22 93 LEU B CA 1
ATOM 2185 C C . LEU B 1 93 ? -21.030 11.618 55.983 1.00 9.73 93 LEU B C 1
ATOM 2186 O O . LEU B 1 93 ? -21.229 12.440 56.876 1.00 9.55 93 LEU B O 1
ATOM 2191 N N . ARG B 1 94 ? -20.256 11.868 54.929 1.00 9.61 94 ARG B N 1
ATOM 2192 C CA . ARG B 1 94 ? -19.685 13.191 54.720 1.00 10.64 94 ARG B CA 1
ATOM 2193 C C . ARG B 1 94 ? -20.798 13.837 53.902 1.00 9.55 94 ARG B C 1
ATOM 2194 O O . ARG B 1 94 ? -21.188 13.303 52.867 1.00 10.86 94 ARG B O 1
ATOM 2202 N N . LEU B 1 95 ? -21.311 14.964 54.382 1.00 10.34 95 LEU B N 1
ATOM 2203 C CA . LEU B 1 95 ? -22.424 15.643 53.730 1.00 12.72 95 LEU B CA 1
ATOM 2204 C C . LEU B 1 95 ? -22.124 17.050 53.260 1.00 15.80 95 LEU B C 1
ATOM 2205 O O . LEU B 1 95 ? -21.239 17.725 53.780 1.00 15.43 95 LEU B O 1
ATOM 2210 N N . ARG B 1 96 ? -22.897 17.486 52.273 1.00 15.21 96 ARG B N 1
ATOM 2211 C CA . ARG B 1 96 ? -22.758 18.818 51.710 1.00 17.51 96 ARG B CA 1
ATOM 2212 C C . ARG B 1 96 ? -24.157 19.345 51.416 1.00 15.48 96 ARG B C 1
ATOM 2213 O O . ARG B 1 96 ? -24.976 18.645 50.820 1.00 16.50 96 ARG B O 1
ATOM 2221 N N . LEU B 1 97 ? -24.435 20.569 51.850 1.00 15.11 97 LEU B N 1
ATOM 2222 C CA . LEU B 1 97 ? -25.737 21.170 51.605 1.00 16.57 97 LEU B CA 1
ATOM 2223 C C . LEU B 1 97 ? -25.815 21.638 50.151 1.00 17.72 97 LEU B C 1
ATOM 2224 O O . LEU B 1 97 ? -24.920 22.328 49.666 1.00 21.08 97 LEU B O 1
ATOM 2229 N N . ASP B 1 98 ? -26.881 21.252 49.456 1.00 17.84 98 ASP B N 1
ATOM 2230 C CA . ASP B 1 98 ? -27.061 21.657 48.063 1.00 18.88 98 ASP B CA 1
ATOM 2231 C C . ASP B 1 98 ? -27.224 23.171 48.012 1.00 19.36 98 ASP B C 1
ATOM 2232 O O . ASP B 1 98 ? -27.998 23.744 48.778 1.00 19.89 98 ASP B O 1
ATOM 2237 N N . GLY B 1 99 ? -26.487 23.822 47.119 1.00 21.04 99 GLY B N 1
ATOM 2238 C CA . GLY B 1 99 ? -26.599 25.265 47.005 1.00 24.28 99 GLY B CA 1
ATOM 2239 C C . GLY B 1 99 ? -25.537 26.060 47.740 1.00 25.76 99 GLY B C 1
ATOM 2240 O O . GLY B 1 99 ? -25.502 27.284 47.632 1.00 28.37 99 GLY B O 1
ATOM 2241 N N . SER B 1 100 ? -24.677 25.384 48.496 1.00 25.28 100 SER B N 1
ATOM 2242 C CA . SER B 1 100 ? -23.614 26.078 49.219 1.00 25.72 100 SER B CA 1
ATOM 2243 C C . SER B 1 100 ? -22.326 25.937 48.413 1.00 26.72 100 SER B C 1
ATOM 2244 O O . SER B 1 100 ? -22.342 26.108 47.195 1.00 31.74 100 SER B O 1
ATOM 2247 N N . ASP B 1 101 ? -21.211 25.645 49.076 1.00 21.49 101 ASP B N 1
ATOM 2248 C CA . ASP B 1 101 ? -19.952 25.468 48.360 1.00 20.62 101 ASP B CA 1
ATOM 2249 C C . ASP B 1 101 ? -19.342 24.116 48.711 1.00 19.85 101 ASP B C 1
ATOM 2250 O O . ASP B 1 101 ? -20.015 23.267 49.295 1.00 18.84 101 ASP B O 1
ATOM 2255 N N . ASN B 1 102 ? -18.077 23.910 48.356 1.00 18.27 102 ASN B N 1
ATOM 2256 C CA . ASN B 1 102 ? -17.419 22.631 48.630 1.00 20.77 102 ASN B CA 1
ATOM 2257 C C . ASN B 1 102 ? -16.446 22.689 49.804 1.00 19.85 102 ASN B C 1
ATOM 2258 O O . ASN B 1 102 ? -15.631 21.783 49.973 1.00 21.62 102 ASN B O 1
ATOM 2263 N N . ARG B 1 103 ? -16.529 23.734 50.620 1.00 20.48 103 ARG B N 1
ATOM 2264 C CA . ARG B 1 103 ? -15.599 23.871 51.737 1.00 21.93 103 ARG B CA 1
ATOM 2265 C C . ARG B 1 103 ? -16.233 23.830 53.122 1.00 22.12 103 ARG B C 1
ATOM 2266 O O . ARG B 1 103 ? -15.580 24.153 54.115 1.00 22.04 103 ARG B O 1
ATOM 2274 N N . ASN B 1 104 ? -17.494 23.423 53.196 1.00 19.39 104 ASN B N 1
ATOM 2275 C CA . ASN B 1 104 ? -18.186 23.366 54.475 1.00 21.51 104 ASN B CA 1
ATOM 2276 C C . ASN B 1 104 ? -18.865 22.022 54.710 1.00 17.50 104 ASN B C 1
ATOM 2277 O O . ASN B 1 104 ? -19.931 21.949 55.319 1.00 21.22 104 ASN B O 1
ATOM 2282 N N . ASP B 1 105 ? -18.239 20.960 54.220 1.00 18.09 105 ASP B N 1
ATOM 2283 C CA . ASP B 1 105 ? -18.782 19.623 54.384 1.00 17.72 105 ASP B CA 1
ATOM 2284 C C . ASP B 1 105 ? -18.748 19.237 55.857 1.00 16.76 105 ASP B C 1
ATOM 2285 O O . ASP B 1 105 ? -17.869 19.673 56.608 1.00 18.83 105 ASP B O 1
ATOM 2290 N N . PHE B 1 106 ? -19.713 18.423 56.268 1.00 15.20 106 PHE B N 1
ATOM 2291 C CA . PHE B 1 106 ? -19.796 17.978 57.651 1.00 14.54 106 PHE B CA 1
ATOM 2292 C C . PHE B 1 106 ? -20.094 16.487 57.713 1.00 14.44 106 PHE B C 1
ATOM 2293 O O . PHE B 1 106 ? -20.553 15.895 56.737 1.00 14.96 106 PHE B O 1
ATOM 2301 N N . TRP B 1 107 ? -19.821 15.880 58.864 1.00 13.39 107 TRP B N 1
ATOM 2302 C CA . TRP B 1 107 ? -20.040 14.451 59.041 1.00 14.34 107 TRP B CA 1
ATOM 2303 C C . TRP B 1 107 ? -21.140 14.138 60.050 1.00 10.48 107 TRP B C 1
ATOM 2304 O O . TRP B 1 107 ? -21.217 14.750 61.116 1.00 12.64 107 TRP B O 1
ATOM 2315 N N . ARG B 1 108 ? -21.986 13.174 59.698 1.00 11.28 108 ARG B N 1
ATOM 2316 C CA . ARG B 1 108 ? -23.090 12.745 60.551 1.00 11.62 108 ARG B CA 1
ATOM 2317 C C . ARG B 1 108 ? -23.246 11.227 60.535 1.00 7.17 108 ARG B C 1
ATOM 2318 O O . ARG B 1 108 ? -23.065 10.577 59.503 1.00 10.37 108 ARG B O 1
ATOM 2326 N N . LEU B 1 109 ? -23.573 10.659 61.691 1.00 9.47 109 LEU B N 1
ATOM 2327 C CA . LEU B 1 109 ? -23.777 9.219 61.805 1.00 8.30 109 LEU B CA 1
ATOM 2328 C C . LEU B 1 109 ? -25.129 8.877 61.188 1.00 9.74 109 LEU B C 1
ATOM 2329 O O . LEU B 1 109 ? -26.042 9.710 61.187 1.00 9.24 109 LEU B O 1
ATOM 2334 N N . VAL B 1 110 ? -25.263 7.657 60.679 1.00 6.50 110 VAL B N 1
ATOM 2335 C CA . VAL B 1 110 ? -26.518 7.240 60.063 1.00 9.81 110 VAL B CA 1
ATOM 2336 C C . VAL B 1 110 ? -27.658 7.165 61.077 1.00 10.62 110 VAL B C 1
ATOM 2337 O O . VAL B 1 110 ? -28.818 7.035 60.692 1.00 10.75 110 VAL B O 1
ATOM 2341 N N . ASP B 1 111 ? -27.330 7.232 62.366 1.00 9.28 111 ASP B N 1
ATOM 2342 C CA . ASP B 1 111 ? -28.365 7.207 63.393 1.00 10.27 111 ASP B CA 1
ATOM 2343 C C . ASP B 1 111 ? -28.416 8.553 64.104 1.00 10.88 111 ASP B C 1
ATOM 2344 O O . ASP B 1 111 ? -28.831 8.650 65.256 1.00 14.15 111 ASP B O 1
ATOM 2349 N N . SER B 1 112 ? -27.992 9.599 63.395 1.00 8.73 112 SER B N 1
ATOM 2350 C CA . SER B 1 112 ? -28.011 10.957 63.933 1.00 9.03 112 SER B CA 1
ATOM 2351 C C . SER B 1 112 ? -29.374 11.586 63.685 1.00 12.19 112 SER B C 1
ATOM 2352 O O . SER B 1 112 ? -29.933 11.454 62.601 1.00 11.27 112 SER B O 1
ATOM 2355 N N . PRO B 1 113 ? -29.922 12.290 64.686 1.00 12.07 113 PRO B N 1
ATOM 2356 C CA . PRO B 1 113 ? -31.230 12.927 64.516 1.00 13.99 113 PRO B CA 1
ATOM 2357 C C . PRO B 1 113 ? -31.142 14.140 63.583 1.00 12.81 113 PRO B C 1
ATOM 2358 O O . PRO B 1 113 ? -32.162 14.695 63.180 1.00 16.62 113 PRO B O 1
ATOM 2362 N N . ASP B 1 114 ? -29.919 14.533 63.228 1.00 12.56 114 ASP B N 1
ATOM 2363 C CA . ASP B 1 114 ? -29.715 15.678 62.345 1.00 15.62 114 ASP B CA 1
ATOM 2364 C C . ASP B 1 114 ? -29.986 15.382 60.873 1.00 14.95 114 ASP B C 1
ATOM 2365 O O . ASP B 1 114 ? -29.958 16.291 60.042 1.00 16.81 114 ASP B O 1
ATOM 2370 N N . ILE B 1 115 ? -30.232 14.119 60.542 1.00 14.83 115 ILE B N 1
ATOM 2371 C CA . ILE B 1 115 ? -30.535 13.755 59.160 1.00 12.65 115 ILE B CA 1
ATOM 2372 C C . ILE B 1 115 ? -31.849 12.982 59.100 1.00 14.75 115 ILE B C 1
ATOM 2373 O O . ILE B 1 115 ? -32.230 12.307 60.056 1.00 16.23 115 ILE B O 1
ATOM 2378 N N . GLN B 1 116 ? -32.542 13.101 57.974 1.00 12.97 116 GLN B N 1
ATOM 2379 C CA . GLN B 1 116 ? -33.825 12.440 57.775 1.00 13.95 116 GLN B CA 1
ATOM 2380 C C . GLN B 1 116 ? -34.069 12.296 56.276 1.00 13.12 116 GLN B C 1
ATOM 2381 O O . GLN B 1 116 ? -33.482 13.016 55.474 1.00 12.64 116 GLN B O 1
ATOM 2387 N N . PRO B 1 117 ? -34.933 11.356 55.878 1.00 14.92 117 PRO B N 1
ATOM 2388 C CA . PRO B 1 117 ? -35.204 11.181 54.447 1.00 12.19 117 PRO B CA 1
ATOM 2389 C C . PRO B 1 117 ? -35.940 12.371 53.828 1.00 14.96 117 PRO B C 1
ATOM 2390 O O . PRO B 1 117 ? -36.694 13.068 54.508 1.00 15.52 117 PRO B O 1
ATOM 2394 N N . VAL B 1 118 ? -35.708 12.606 52.540 1.00 14.36 118 VAL B N 1
ATOM 2395 C CA . VAL B 1 118 ? -36.368 13.699 51.835 1.00 15.87 118 VAL B CA 1
ATOM 2396 C C . VAL B 1 118 ? -37.875 13.518 51.994 1.00 16.21 118 VAL B C 1
ATOM 2397 O O . VAL B 1 118 ? -38.383 12.404 51.887 1.00 16.03 118 VAL B O 1
ATOM 2401 N N . GLY B 1 119 ? -38.577 14.616 52.260 1.00 18.17 119 GLY B N 1
ATOM 2402 C CA . GLY B 1 119 ? -40.016 14.553 52.434 1.00 19.25 119 GLY B CA 1
ATOM 2403 C C . GLY B 1 119 ? -40.431 14.653 53.890 1.00 20.14 119 GLY B C 1
ATOM 2404 O O . GLY B 1 119 ? -41.600 14.898 54.193 1.00 21.78 119 GLY B O 1
ATOM 2405 N N . THR B 1 120 ? -39.475 14.470 54.797 1.00 18.27 120 THR B N 1
ATOM 2406 C CA . THR B 1 120 ? -39.759 14.533 56.227 1.00 18.10 120 THR B CA 1
ATOM 2407 C C . THR B 1 120 ? -40.151 15.940 56.659 1.00 20.27 120 THR B C 1
ATOM 2408 O O . THR B 1 120 ? -41.182 16.135 57.301 1.00 21.06 120 THR B O 1
ATOM 2412 N N . CYS B 1 121 ? -39.320 16.914 56.305 1.00 19.76 121 CYS B N 1
ATOM 2413 C CA . CYS B 1 121 ? -39.564 18.306 56.656 1.00 22.22 121 CYS B CA 1
ATOM 2414 C C . CYS B 1 121 ? -40.986 18.725 56.293 1.00 23.24 121 CYS B C 1
ATOM 2415 O O . CYS B 1 121 ? -41.692 19.332 57.099 1.00 26.60 121 CYS B O 1
ATOM 2418 N N . GLU B 1 122 ? -41.403 18.386 55.079 1.00 24.18 122 GLU B N 1
ATOM 2419 C CA . GLU B 1 122 ? -42.733 18.734 54.600 1.00 27.99 122 GLU B CA 1
ATOM 2420 C C . GLU B 1 122 ? -43.832 17.987 55.357 1.00 28.49 122 GLU B C 1
ATOM 2421 O O . GLU B 1 122 ? -44.852 18.575 55.720 1.00 27.50 122 GLU B O 1
ATOM 2427 N N . LYS B 1 123 ? -43.626 16.695 55.597 1.00 25.65 123 LYS B N 1
ATOM 2428 C CA . LYS B 1 123 ? -44.616 15.903 56.320 1.00 27.00 123 LYS B CA 1
ATOM 2429 C C . LYS B 1 123 ? -44.890 16.537 57.677 1.00 28.96 123 LYS B C 1
ATOM 2430 O O . LYS B 1 123 ? -46.004 16.462 58.196 1.00 27.46 123 LYS B O 1
ATOM 2436 N N . GLU B 1 124 ? -43.862 17.162 58.242 1.00 28.55 124 GLU B N 1
ATOM 2437 C CA . GLU B 1 124 ? -43.969 17.814 59.540 1.00 33.31 124 GLU B CA 1
ATOM 2438 C C . GLU B 1 124 ? -44.506 19.237 59.432 1.00 34.58 124 GLU B C 1
ATOM 2439 O O . GLU B 1 124 ? -44.455 20.008 60.393 1.00 38.03 124 GLU B O 1
ATOM 2445 N N . GLY B 1 125 ? -45.015 19.580 58.252 1.00 36.06 125 GLY B N 1
ATOM 2446 C CA . GLY B 1 125 ? -45.582 20.899 58.036 1.00 36.97 125 GLY B CA 1
ATOM 2447 C C . GLY B 1 125 ? -44.610 22.059 57.938 1.00 37.35 125 GLY B C 1
ATOM 2448 O O . GLY B 1 125 ? -44.990 23.203 58.184 1.00 37.98 125 GLY B O 1
ATOM 2449 N N . ASP B 1 126 ? -43.361 21.781 57.581 1.00 35.82 126 ASP B N 1
ATOM 2450 C CA . ASP B 1 126 ? -42.363 22.836 57.453 1.00 35.47 126 ASP B CA 1
ATOM 2451 C C . ASP B 1 126 ? -41.895 22.956 56.009 1.00 33.71 126 ASP B C 1
ATOM 2452 O O . ASP B 1 126 ? -42.363 22.228 55.134 1.00 35.03 126 ASP B O 1
ATOM 2457 N N . LEU B 1 127 ? -40.971 23.880 55.766 1.00 33.60 127 LEU B N 1
ATOM 2458 C CA . LEU B 1 127 ? -40.432 24.093 54.428 1.00 32.43 127 LEU B CA 1
ATOM 2459 C C . LEU B 1 127 ? -38.913 24.004 54.419 1.00 29.07 127 LEU B C 1
ATOM 2460 O O . LEU B 1 127 ? -38.248 24.545 55.301 1.00 29.56 127 LEU B O 1
ATOM 2465 N N . LEU B 1 128 ? -38.369 23.318 53.418 1.00 27.65 128 LEU B N 1
ATOM 2466 C CA . LEU B 1 128 ? -36.925 23.184 53.292 1.00 27.06 128 LEU B CA 1
ATOM 2467 C C . LEU B 1 128 ? -36.352 24.575 53.050 1.00 27.43 128 LEU B C 1
ATOM 2468 O O . LEU B 1 128 ? -36.894 25.351 52.260 1.00 29.25 128 LEU B O 1
ATOM 2473 N N . GLN B 1 129 ? -35.263 24.889 53.741 1.00 26.43 129 GLN B N 1
ATOM 2474 C CA . GLN B 1 129 ? -34.631 26.198 53.628 1.00 28.33 129 GLN B CA 1
ATOM 2475 C C . GLN B 1 129 ? -33.304 26.160 52.880 1.00 28.40 129 GLN B C 1
ATOM 2476 O O . GLN B 1 129 ? -32.647 25.122 52.810 1.00 26.89 129 GLN B O 1
ATOM 2482 N N . PRO B 1 130 ? -32.898 27.296 52.294 1.00 28.07 130 PRO B N 1
ATOM 2483 C CA . PRO B 1 130 ? -31.624 27.319 51.574 1.00 27.08 130 PRO B CA 1
ATOM 2484 C C . PRO B 1 130 ? -30.501 27.357 52.607 1.00 24.88 130 PRO B C 1
ATOM 2485 O O . PRO B 1 130 ? -30.678 27.895 53.699 1.00 23.52 130 PRO B O 1
ATOM 2489 N N . PRO B 1 131 ? -29.334 26.781 52.281 1.00 26.47 131 PRO B N 1
ATOM 2490 C CA . PRO B 1 131 ? -28.216 26.782 53.228 1.00 27.71 131 PRO B CA 1
ATOM 2491 C C . PRO B 1 131 ? -27.832 28.192 53.659 1.00 31.26 131 PRO B C 1
ATOM 2492 O O . PRO B 1 131 ? -27.649 29.076 52.825 1.00 30.33 131 PRO B O 1
ATOM 2496 N N . LEU B 1 132 ? -27.717 28.394 54.967 1.00 34.32 132 LEU B N 1
ATOM 2497 C CA . LEU B 1 132 ? -27.365 29.699 55.510 1.00 39.32 132 LEU B CA 1
ATOM 2498 C C . LEU B 1 132 ? -25.917 30.043 55.181 1.00 41.29 132 LEU B C 1
ATOM 2499 O O . LEU B 1 132 ? -24.990 29.545 55.818 1.00 40.70 132 LEU B O 1
ATOM 2504 N N . GLY B 1 133 ? -25.731 30.897 54.178 1.00 44.11 133 GLY B N 1
ATOM 2505 C CA . GLY B 1 133 ? -24.392 31.293 53.781 1.00 46.11 133 GLY B CA 1
ATOM 2506 C C . GLY B 1 133 ? -24.350 31.901 52.392 1.00 46.72 133 GLY B C 1
ATOM 2507 O O . GLY B 1 133 ? -24.626 31.229 51.398 1.00 47.34 133 GLY B O 1
ATOM 2508 N N . SER B 1 140 ? -36.297 31.745 43.342 1.00 48.81 140 SER B N 1
ATOM 2509 C CA . SER B 1 140 ? -37.222 30.698 43.757 1.00 48.64 140 SER B CA 1
ATOM 2510 C C . SER B 1 140 ? -36.482 29.451 44.228 1.00 48.00 140 SER B C 1
ATOM 2511 O O . SER B 1 140 ? -35.847 28.756 43.432 1.00 48.56 140 SER B O 1
ATOM 2514 N N . TRP B 1 141 ? -36.568 29.170 45.523 1.00 45.84 141 TRP B N 1
ATOM 2515 C CA . TRP B 1 141 ? -35.910 27.998 46.084 1.00 43.99 141 TRP B CA 1
ATOM 2516 C C . TRP B 1 141 ? -36.641 26.715 4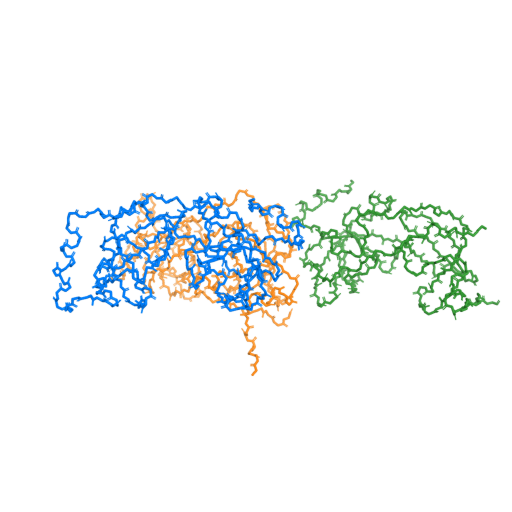5.682 1.00 42.31 141 TRP B C 1
ATOM 2517 O O . TRP B 1 141 ? -36.009 25.712 45.348 1.00 41.77 141 TRP B O 1
ATOM 2528 N N . PRO B 1 142 ? -37.987 26.730 45.710 1.00 41.70 142 PRO B N 1
ATOM 2529 C CA . PRO B 1 142 ? -38.745 25.533 45.333 1.00 38.91 142 PRO B CA 1
ATOM 2530 C C . PRO B 1 142 ? -38.345 25.005 43.960 1.00 36.73 142 PRO B C 1
ATOM 2531 O O . PRO B 1 142 ? -38.311 23.796 43.740 1.00 36.02 142 PRO B O 1
ATOM 2535 N N . MET B 1 143 ? -38.044 25.916 43.040 1.00 34.52 143 MET B N 1
ATOM 2536 C CA . MET B 1 143 ? -37.638 25.528 41.696 1.00 35.44 143 MET B CA 1
ATOM 2537 C C . MET B 1 143 ? -36.234 24.931 41.705 1.00 32.12 143 MET B C 1
ATOM 2538 O O . MET B 1 143 ? -35.942 24.000 40.952 1.00 32.81 143 MET B O 1
ATOM 2543 N N . PHE B 1 144 ? -35.364 25.467 42.555 1.00 31.19 144 PHE B N 1
ATOM 2544 C CA . PHE B 1 144 ? -34.007 24.947 42.653 1.00 29.58 144 PHE B CA 1
ATOM 2545 C C . PHE B 1 144 ? -34.072 23.522 43.187 1.00 28.02 144 PHE B C 1
ATOM 2546 O O . PHE B 1 144 ? -33.356 22.641 42.716 1.00 26.42 144 PHE B O 1
ATOM 2554 N N . LEU B 1 145 ? -34.935 23.310 44.175 1.00 26.62 145 LEU B N 1
ATOM 2555 C CA . LEU B 1 145 ? -35.107 21.992 44.776 1.00 30.90 145 LEU B CA 1
ATOM 2556 C C . LEU B 1 145 ? -35.545 20.971 43.734 1.00 30.44 145 LEU B C 1
ATOM 2557 O O . LEU B 1 145 ? -35.006 19.866 43.675 1.00 31.56 145 LEU B O 1
ATOM 2562 N N . LEU B 1 146 ? -36.526 21.342 42.918 1.00 31.97 146 LEU B N 1
ATOM 2563 C CA . LEU B 1 146 ? -37.022 20.450 41.875 1.00 33.48 146 LEU B CA 1
ATOM 2564 C C . LEU B 1 146 ? -35.870 20.031 40.975 1.00 33.05 146 LEU B C 1
ATOM 2565 O O . LEU B 1 146 ? -35.702 18.851 40.673 1.00 32.67 146 LEU B O 1
ATOM 2570 N N . LYS B 1 147 ? -35.078 21.012 40.557 1.00 32.97 147 LYS B N 1
ATOM 2571 C CA . LYS B 1 147 ? -33.940 20.764 39.685 1.00 35.90 147 LYS B CA 1
ATOM 2572 C C . LYS B 1 147 ? -32.874 19.892 40.337 1.00 36.20 147 LYS B C 1
ATOM 2573 O O . LYS B 1 147 ? -32.379 18.945 39.727 1.00 36.90 147 LYS B O 1
ATOM 2579 N N . THR B 1 148 ? -32.520 20.212 41.578 1.00 36.40 148 THR B N 1
ATOM 2580 C CA . THR B 1 148 ? -31.491 19.458 42.279 1.00 35.64 148 THR B CA 1
ATOM 2581 C C . THR B 1 148 ? -31.917 18.029 42.616 1.00 35.72 148 THR B C 1
ATOM 2582 O O . THR B 1 148 ? -31.107 17.105 42.545 1.00 33.91 148 THR B O 1
ATOM 2586 N N . LEU B 1 149 ? -33.185 17.843 42.970 1.00 34.60 149 LEU B N 1
ATOM 2587 C CA . LEU B 1 149 ? -33.686 16.515 43.313 1.00 35.55 149 LEU B CA 1
ATOM 2588 C C . LEU B 1 149 ? -33.976 15.664 42.081 1.00 38.49 149 LEU B C 1
ATOM 2589 O O . LEU B 1 149 ? -34.093 14.441 42.173 1.00 37.70 149 LEU B O 1
ATOM 2594 N N . ASN B 1 150 ? -34.088 16.312 40.926 1.00 40.72 150 ASN B N 1
ATOM 2595 C CA . ASN B 1 150 ? -34.360 15.604 39.681 1.00 41.38 150 ASN B CA 1
ATOM 2596 C C . ASN B 1 150 ? -33.147 14.772 39.272 1.00 39.08 150 ASN B C 1
ATOM 2597 O O . ASN B 1 150 ? -32.040 15.293 39.143 1.00 37.62 150 ASN B O 1
ATOM 2602 N N . GLY B 1 151 ? -33.359 13.473 39.081 1.00 39.09 151 GLY B N 1
ATOM 2603 C CA . GLY B 1 151 ? -32.270 12.601 38.677 1.00 38.41 151 GLY B CA 1
ATOM 2604 C C . GLY B 1 151 ? -31.636 11.788 39.791 1.00 36.51 151 GLY B C 1
ATOM 2605 O O . GLY B 1 151 ? -31.712 10.560 39.788 1.00 40.11 151 GLY B O 1
ATOM 2606 N N . SER B 1 152 ? -31.007 12.470 40.743 1.00 34.08 152 SER B N 1
ATOM 2607 C CA . SER B 1 152 ? -30.343 11.800 41.860 1.00 30.63 152 SER B CA 1
ATOM 2608 C C . SER B 1 152 ? -31.275 10.884 42.648 1.00 28.99 152 SER B C 1
ATOM 2609 O O . SER B 1 152 ? -32.495 11.045 42.621 1.00 29.20 152 SER B O 1
ATOM 2612 N N . GLU B 1 153 ? -30.688 9.920 43.351 1.00 24.99 153 GLU B N 1
ATOM 2613 C CA . GLU B 1 153 ? -31.463 8.976 44.146 1.00 23.64 153 GLU B CA 1
ATOM 2614 C C . GLU B 1 153 ? -31.681 9.527 45.547 1.00 22.23 153 GLU B C 1
ATOM 2615 O O . GLU B 1 153 ? -30.764 10.075 46.156 1.00 19.76 153 GLU B O 1
ATOM 2621 N N . MET B 1 154 ? -32.900 9.388 46.051 1.00 20.08 154 MET B N 1
ATOM 2622 C CA . MET B 1 154 ? -33.211 9.858 47.393 1.00 17.74 154 MET B CA 1
ATOM 2623 C C . MET B 1 154 ? -33.019 8.690 48.341 1.00 14.07 154 MET B C 1
ATOM 2624 O O . MET B 1 154 ? -33.569 7.614 48.127 1.00 15.50 154 MET B O 1
ATOM 2629 N N . ALA B 1 155 ? -32.233 8.901 49.389 1.00 14.02 155 ALA B N 1
ATOM 2630 C CA . ALA B 1 155 ? -31.984 7.840 50.356 1.00 10.37 155 ALA B CA 1
ATOM 2631 C C . ALA B 1 155 ? -33.291 7.366 50.982 1.00 10.98 155 ALA B C 1
ATOM 2632 O O . ALA B 1 155 ? -34.072 8.166 51.496 1.00 11.65 155 ALA B O 1
ATOM 2634 N N . SER B 1 156 ? -33.514 6.058 50.931 1.00 14.31 156 SER B N 1
ATOM 2635 C CA . SER B 1 156 ? -34.713 5.444 51.493 1.00 15.66 156 SER B CA 1
ATOM 2636 C C . SER B 1 156 ? -34.741 5.555 53.011 1.00 17.19 156 SER B C 1
ATOM 2637 O O . SER B 1 156 ? -33.697 5.583 53.660 1.00 13.75 156 SER B O 1
ATOM 2640 N N . ALA B 1 157 ? -35.941 5.607 53.577 1.00 16.19 157 ALA B N 1
ATOM 2641 C CA . ALA B 1 157 ? -36.089 5.702 55.022 1.00 14.58 157 ALA B CA 1
ATOM 2642 C C . ALA B 1 157 ? -35.421 4.525 55.724 1.00 15.80 157 ALA B C 1
ATOM 2643 O O . ALA B 1 157 ? -34.986 4.645 56.868 1.00 16.35 157 ALA B O 1
ATOM 2645 N N . THR B 1 158 ? -35.340 3.387 55.041 1.00 14.99 158 THR B N 1
ATOM 2646 C CA . THR B 1 158 ? -34.733 2.200 55.631 1.00 14.08 158 THR B CA 1
ATOM 2647 C C . THR B 1 158 ? -33.253 2.378 55.947 1.00 14.05 158 THR B C 1
ATOM 2648 O O . THR B 1 158 ? -32.709 1.677 56.799 1.00 13.47 158 THR B O 1
ATOM 2652 N N . LEU B 1 159 ? -32.605 3.317 55.266 1.00 13.55 159 LEU B N 1
ATOM 2653 C CA . LEU B 1 159 ? -31.182 3.560 55.480 1.00 14.87 159 LEU B CA 1
ATOM 2654 C C . LEU B 1 159 ? -30.891 4.316 56.766 1.00 14.62 159 LEU B C 1
ATOM 2655 O O . LEU B 1 159 ? -29.789 4.220 57.310 1.00 14.00 159 LEU B O 1
ATOM 2660 N N . PHE B 1 160 ? -31.867 5.087 57.236 1.00 13.30 160 PHE B N 1
ATOM 2661 C CA . PHE B 1 160 ? -31.706 5.852 58.463 1.00 11.03 160 PHE B CA 1
ATOM 2662 C C . PHE B 1 160 ? -31.944 4.904 59.626 1.00 12.23 160 PHE B C 1
ATOM 2663 O O . PHE B 1 160 ? -32.937 4.173 59.653 1.00 14.54 160 PHE B O 1
ATOM 2671 N N . LYS B 1 161 ? -31.024 4.910 60.584 1.00 9.66 161 LYS B N 1
ATOM 2672 C CA . LYS B 1 161 ? -31.119 4.001 61.716 1.00 10.01 161 LYS B CA 1
ATOM 2673 C C . LYS B 1 161 ? -31.532 4.642 63.032 1.00 11.72 161 LYS B C 1
ATOM 2674 O O . LYS B 1 161 ? -31.334 5.835 63.257 1.00 11.88 161 LYS B O 1
ATOM 2680 N N . LYS B 1 162 ? -32.107 3.825 63.906 1.00 12.77 162 LYS B N 1
ATOM 2681 C CA . LYS B 1 162 ? -32.585 4.288 65.201 1.00 15.10 162 LYS B CA 1
ATOM 2682 C C . LYS B 1 162 ? -31.483 4.800 66.122 1.00 14.24 162 LYS B C 1
ATOM 2683 O O . LYS B 1 162 ? -30.433 4.167 66.274 1.00 12.76 162 LYS B O 1
ATOM 2689 N N . GLU B 1 163 ? -31.729 5.958 66.727 1.00 13.01 163 GLU B N 1
ATOM 2690 C CA . GLU B 1 163 ? -30.779 6.570 67.652 1.00 14.16 163 GLU B CA 1
ATOM 2691 C C . GLU B 1 163 ? -30.586 5.682 68.864 1.00 14.24 163 GLU B C 1
ATOM 2692 O O . GLU B 1 163 ? -31.511 4.983 69.293 1.00 14.05 163 GLU B O 1
ATOM 2698 N N . PRO B 1 164 ? -29.382 5.700 69.445 1.00 12.00 164 PRO B N 1
ATOM 2699 C CA . PRO B 1 164 ? -29.196 4.855 70.624 1.00 13.29 164 PRO B CA 1
ATOM 2700 C C . PRO B 1 164 ? -29.845 5.553 71.809 1.00 14.32 164 PRO B C 1
ATOM 2701 O O . PRO B 1 164 ? -30.027 6.772 71.798 1.00 12.06 164 PRO B O 1
ATOM 2705 N N . PRO B 1 165 ? -30.223 4.791 72.843 1.00 16.80 165 PRO B N 1
ATOM 2706 C CA . PRO B 1 165 ? -30.848 5.414 74.011 1.00 17.40 165 PRO B CA 1
ATOM 2707 C C . PRO B 1 165 ? -29.833 6.260 74.774 1.00 16.10 165 PRO B C 1
ATOM 2708 O O . PRO B 1 165 ? -28.635 5.977 74.748 1.00 15.96 165 PRO B O 1
ATOM 2712 N N . LYS B 1 166 ? -30.315 7.302 75.443 1.00 17.01 166 LYS B N 1
ATOM 2713 C CA . LYS B 1 166 ? -29.453 8.188 76.215 1.00 15.63 166 LYS B CA 1
ATOM 2714 C C . LYS B 1 166 ? -29.234 7.641 77.623 1.00 15.11 166 LYS B C 1
ATOM 2715 O O . LYS B 1 166 ? -30.198 7.413 78.355 1.00 15.24 166 LYS B O 1
ATOM 2721 N N . PRO B 1 167 ? -27.967 7.411 78.019 1.00 13.89 167 PRO B N 1
ATOM 2722 C CA . PRO B 1 167 ? -27.702 6.892 79.366 1.00 12.48 167 PRO B CA 1
ATOM 2723 C C . PRO B 1 167 ? -28.230 7.899 80.385 1.00 13.88 167 PRO B C 1
ATOM 2724 O O . PRO B 1 167 ? -28.032 9.101 80.229 1.00 14.24 167 PRO B O 1
ATOM 2728 N N . PRO B 1 168 ? -28.905 7.426 81.442 1.00 12.63 168 PRO B N 1
ATOM 2729 C CA . PRO B 1 168 ? -29.426 8.370 82.434 1.00 13.22 168 PRO B CA 1
ATOM 2730 C C . PRO B 1 168 ? -28.363 9.098 83.251 1.00 14.22 168 PRO B C 1
ATOM 2731 O O . PRO B 1 168 ? -28.584 10.222 83.707 1.00 16.46 168 PRO B O 1
ATOM 2735 N N . LEU B 1 169 ? -27.207 8.467 83.423 1.00 11.30 169 LEU B N 1
ATOM 2736 C CA . LEU B 1 169 ? -26.136 9.062 84.215 1.00 11.15 169 LEU B CA 1
ATOM 2737 C C . LEU B 1 169 ? -24.815 9.187 83.464 1.00 9.69 169 LEU B C 1
ATOM 2738 O O . LEU B 1 169 ? -24.581 8.495 82.476 1.00 10.34 169 LEU B O 1
ATOM 2743 N N . ASN B 1 170 ? -23.959 10.081 83.950 1.00 10.28 170 ASN B N 1
ATOM 2744 C CA . ASN B 1 170 ? -22.634 10.264 83.371 1.00 9.86 170 ASN B CA 1
ATOM 2745 C C . ASN B 1 170 ? -21.719 9.342 84.166 1.00 10.51 170 ASN B C 1
ATOM 2746 O O . ASN B 1 170 ? -21.409 9.621 85.329 1.00 11.87 170 ASN B O 1
ATOM 2751 N N . ASN B 1 171 ? -21.305 8.237 83.553 1.00 8.20 171 ASN B N 1
ATOM 2752 C CA . ASN B 1 171 ? -20.435 7.293 84.234 1.00 10.22 171 ASN B CA 1
ATOM 2753 C C . ASN B 1 171 ? -18.965 7.382 83.829 1.00 10.62 171 ASN B C 1
ATOM 2754 O O . ASN B 1 171 ? -18.160 6.540 84.223 1.00 9.53 171 ASN B O 1
ATOM 2759 N N . PHE B 1 172 ? -18.613 8.404 83.054 1.00 8.39 172 PHE B N 1
ATOM 2760 C CA . PHE B 1 172 ? -17.222 8.593 82.648 1.00 6.96 172 PHE B CA 1
ATOM 2761 C C . PHE B 1 172 ? -16.385 8.976 83.865 1.00 8.64 172 PHE B C 1
ATOM 2762 O O . PHE B 1 172 ? -16.853 9.706 84.744 1.00 10.61 172 PHE B O 1
ATOM 2770 N N . LYS B 1 173 ? -15.151 8.482 83.915 1.00 8.48 173 LYS B N 1
ATOM 2771 C CA . LYS B 1 173 ? -14.237 8.814 85.001 1.00 7.64 173 LYS B CA 1
ATOM 2772 C C . LYS B 1 173 ? -12.938 9.338 84.405 1.00 9.76 173 LYS B C 1
ATOM 2773 O O . LYS B 1 173 ? -12.539 8.939 83.313 1.00 8.54 173 LYS B O 1
ATOM 2779 N N . VAL B 1 174 ? -12.275 10.233 85.125 1.00 7.32 174 VAL B N 1
ATOM 2780 C CA . VAL B 1 174 ? -11.023 10.807 84.645 1.00 6.57 174 VAL B CA 1
ATOM 2781 C C . VAL B 1 174 ? -9.995 9.729 84.351 1.00 7.75 174 VAL B C 1
ATOM 2782 O O . VAL B 1 174 ? -9.822 8.797 85.139 1.00 7.43 174 VAL B O 1
ATOM 2786 N N . GLY B 1 175 ? -9.321 9.866 83.210 1.00 6.85 175 GLY B N 1
ATOM 2787 C CA . GLY B 1 175 ? -8.307 8.898 82.828 1.00 7.49 175 GLY B CA 1
ATOM 2788 C C . GLY B 1 175 ? -8.762 7.877 81.799 1.00 8.26 175 GLY B C 1
ATOM 2789 O O . GLY B 1 175 ? -7.938 7.299 81.093 1.00 8.81 175 GLY B O 1
ATOM 2790 N N . MET B 1 176 ? -10.065 7.638 81.710 1.00 6.77 176 MET B N 1
ATOM 2791 C CA . MET B 1 176 ? -10.565 6.666 80.740 1.00 8.78 176 MET B CA 1
ATOM 2792 C C . MET B 1 176 ? -10.300 7.116 79.314 1.00 8.72 176 MET B C 1
ATOM 2793 O O . MET B 1 176 ? -10.425 8.298 78.995 1.00 8.98 176 MET B O 1
ATOM 2798 N N . LYS B 1 177 ? -9.935 6.170 78.454 1.00 6.50 177 LYS B N 1
ATOM 2799 C CA . LYS B 1 177 ? -9.680 6.502 77.063 1.00 6.90 177 LYS B CA 1
ATOM 2800 C C . LYS B 1 177 ? -10.883 6.160 76.201 1.00 7.68 177 LYS B C 1
ATOM 2801 O O . LYS B 1 177 ? -11.729 5.352 76.584 1.00 7.52 177 LYS B O 1
ATOM 2807 N N . LEU B 1 178 ? -10.944 6.796 75.037 1.00 6.76 178 LEU B N 1
ATOM 2808 C CA . LEU B 1 178 ? -12.053 6.648 74.106 1.00 6.96 178 LEU B CA 1
ATOM 2809 C C . LEU B 1 178 ? -11.620 7.143 72.728 1.00 8.79 178 LEU B C 1
ATOM 2810 O O . LEU B 1 178 ? -10.447 7.432 72.508 1.00 7.64 178 LEU B O 1
ATOM 2815 N N . GLU B 1 179 ? -12.573 7.234 71.799 1.00 6.08 179 GLU B N 1
ATOM 2816 C CA . GLU B 1 179 ? -12.301 7.748 70.460 1.00 6.22 179 GLU B CA 1
ATOM 2817 C C . GLU B 1 179 ? -13.169 8.993 70.321 1.00 8.09 179 GLU B C 1
ATOM 2818 O O . GLU B 1 179 ? -14.350 8.972 70.668 1.00 10.54 179 GLU B O 1
ATOM 2824 N N . ALA B 1 180 ? -12.583 10.086 69.843 1.00 7.27 180 ALA B N 1
ATOM 2825 C CA . ALA B 1 180 ? -13.347 11.317 69.708 1.00 7.95 180 ALA B CA 1
ATOM 2826 C C . ALA B 1 180 ? -13.064 12.038 68.406 1.00 6.50 180 ALA B C 1
ATOM 2827 O O . ALA B 1 180 ? -11.945 12.022 67.901 1.00 8.67 180 ALA B O 1
ATOM 2829 N N . ILE B 1 181 ? -14.096 12.677 67.874 1.00 8.27 181 ILE B N 1
ATOM 2830 C CA . ILE B 1 181 ? -13.964 13.434 66.640 1.00 8.87 181 ILE B CA 1
ATOM 2831 C C . ILE B 1 181 ? -13.257 14.758 66.929 1.00 7.61 181 ILE B C 1
ATOM 2832 O O . ILE B 1 181 ? -13.526 15.414 67.938 1.00 8.39 181 ILE B O 1
ATOM 2837 N N . ASP B 1 182 ? -12.342 15.134 66.041 1.00 9.36 182 ASP B N 1
ATOM 2838 C CA . ASP B 1 182 ? -11.619 16.396 66.149 1.00 11.99 182 ASP B CA 1
ATOM 2839 C C . ASP B 1 182 ? -12.587 17.430 65.580 1.00 12.00 182 ASP B C 1
ATOM 2840 O O . ASP B 1 182 ? -12.867 17.418 64.386 1.00 14.35 182 ASP B O 1
ATOM 2845 N N . LYS B 1 183 ? -13.106 18.314 66.426 1.00 14.07 183 LYS B N 1
ATOM 2846 C CA . LYS B 1 183 ? -14.065 19.313 65.960 1.00 18.34 183 LYS B CA 1
ATOM 2847 C C . LYS B 1 183 ? -13.527 20.230 64.869 1.00 18.60 183 LYS B C 1
ATOM 2848 O O . LYS B 1 183 ? -14.298 20.766 64.072 1.00 21.21 183 LYS B O 1
ATOM 2854 N N . LYS B 1 184 ? -12.209 20.395 64.821 1.00 16.11 184 LYS B N 1
ATOM 2855 C CA . LYS B 1 184 ? -11.582 21.256 63.817 1.00 19.17 184 LYS B CA 1
ATOM 2856 C C . LYS B 1 184 ? -11.294 20.540 62.493 1.00 21.25 184 LYS B C 1
ATOM 2857 O O . LYS B 1 184 ? -11.004 21.179 61.482 1.00 22.74 184 LYS B O 1
ATOM 2863 N N . ASN B 1 185 ? -11.375 19.214 62.509 1.00 17.60 185 ASN B N 1
ATOM 2864 C CA . ASN B 1 185 ? -11.119 18.393 61.327 1.00 18.36 185 ASN B CA 1
ATOM 2865 C C . ASN B 1 185 ? -11.961 17.133 61.542 1.00 17.94 185 ASN B C 1
ATOM 2866 O O . ASN B 1 185 ? -11.421 16.052 61.788 1.00 13.95 185 ASN B O 1
ATOM 2871 N N . PRO B 1 186 ? -13.297 17.265 61.441 1.00 16.58 186 PRO B N 1
ATOM 2872 C CA . PRO B 1 186 ? -14.321 16.227 61.619 1.00 18.48 186 PRO B CA 1
ATOM 2873 C C . PRO B 1 186 ? -14.059 14.830 61.070 1.00 14.85 186 PRO B C 1
ATOM 2874 O O . PRO B 1 186 ? -14.535 13.849 61.637 1.00 15.36 186 PRO B O 1
ATOM 2878 N N . TYR B 1 187 ? -13.329 14.723 59.968 1.00 12.64 187 TYR B N 1
ATOM 2879 C CA . TYR B 1 187 ? -13.037 13.407 59.418 1.00 12.20 187 TYR B CA 1
ATOM 2880 C C . TYR B 1 187 ? -12.193 12.604 60.401 1.00 12.02 187 TYR B C 1
ATOM 2881 O O . TYR B 1 187 ? -12.275 11.378 60.458 1.00 13.25 187 TYR B O 1
ATOM 2890 N N . LEU B 1 188 ? -11.378 13.315 61.169 1.00 11.62 188 LEU B N 1
ATOM 2891 C CA . LEU B 1 188 ? -10.482 12.681 62.120 1.00 11.15 188 LEU B CA 1
ATOM 2892 C C . LEU B 1 188 ? -11.084 12.219 63.447 1.00 10.35 188 LEU B C 1
ATOM 2893 O O . LEU B 1 188 ? -11.538 13.032 64.254 1.00 11.91 188 LEU B O 1
ATOM 2898 N N . ILE B 1 189 ? -11.084 10.905 63.659 1.00 8.90 189 ILE B N 1
ATOM 2899 C CA . ILE B 1 189 ? -11.535 10.327 64.922 1.00 7.55 189 ILE B CA 1
ATOM 2900 C C . ILE B 1 189 ? -10.198 9.951 65.543 1.00 10.86 189 ILE B C 1
ATOM 2901 O O . ILE B 1 189 ? -9.377 9.280 64.906 1.00 8.58 189 ILE B O 1
ATOM 2906 N N . CYS B 1 190 ? -9.976 10.394 66.776 1.00 8.30 190 CYS B N 1
ATOM 2907 C CA . CYS B 1 190 ? -8.691 10.187 67.434 1.00 8.96 190 CYS B CA 1
ATOM 2908 C C . CYS B 1 190 ? -8.735 9.596 68.829 1.00 8.31 190 CYS B C 1
ATOM 2909 O O . CYS B 1 190 ? -9.726 9.749 69.543 1.00 7.95 190 CYS B O 1
ATOM 2912 N N . PRO B 1 191 ? -7.647 8.917 69.240 1.00 7.62 191 PRO B N 1
ATOM 2913 C CA . PRO B 1 191 ? -7.614 8.341 70.583 1.00 8.14 191 PRO B CA 1
ATOM 2914 C C . PRO B 1 191 ? -7.654 9.549 71.511 1.00 9.83 191 PRO B C 1
ATOM 2915 O O . PRO B 1 191 ? -6.918 10.521 71.302 1.00 8.22 191 PRO B O 1
ATOM 2919 N N . ALA B 1 192 ? -8.525 9.498 72.515 1.00 8.76 192 ALA B N 1
ATOM 2920 C CA . ALA B 1 192 ? -8.672 10.606 73.446 1.00 9.07 192 ALA B CA 1
ATOM 2921 C C . ALA B 1 192 ? -8.845 10.116 74.871 1.00 9.61 192 ALA B C 1
ATOM 2922 O O . ALA B 1 192 ? -9.061 8.931 75.115 1.00 8.57 192 ALA B O 1
ATOM 2924 N N . THR B 1 193 ? -8.758 11.052 75.808 1.00 6.89 193 THR B N 1
ATOM 2925 C CA . THR B 1 193 ? -8.874 10.741 77.219 1.00 7.50 193 THR B CA 1
ATOM 2926 C C . THR B 1 193 ? -9.806 11.714 77.924 1.00 8.59 193 THR B C 1
ATOM 2927 O O . THR B 1 193 ? -9.924 12.875 77.527 1.00 10.23 193 THR B O 1
ATOM 2931 N N . ILE B 1 194 ? -10.486 11.231 78.958 1.00 7.30 194 ILE B N 1
ATOM 2932 C CA . ILE B 1 194 ? -11.361 12.089 79.752 1.00 7.84 194 ILE B CA 1
ATOM 2933 C C . ILE B 1 194 ? -10.396 12.820 80.691 1.00 6.60 194 ILE B C 1
ATOM 2934 O O . ILE B 1 194 ? -9.880 12.226 81.639 1.00 9.57 194 ILE B O 1
ATOM 2939 N N . GLY B 1 195 ? -10.142 14.098 80.412 1.00 7.38 195 GLY B N 1
ATOM 2940 C CA . GLY B 1 195 ? -9.212 14.871 81.223 1.00 9.75 195 GLY B CA 1
ATOM 2941 C C . GLY B 1 195 ? -9.793 15.399 82.518 1.00 9.64 195 GLY B C 1
ATOM 2942 O O . GLY B 1 195 ? -9.083 15.541 83.516 1.00 10.70 195 GLY B O 1
ATOM 2943 N N . ASP B 1 196 ? -11.088 15.696 82.496 1.00 8.43 196 ASP B N 1
ATOM 2944 C CA . ASP B 1 196 ? -11.795 16.213 83.663 1.00 7.66 196 ASP B CA 1
ATOM 2945 C C . ASP B 1 196 ? -13.272 15.896 83.515 1.00 9.37 196 ASP B C 1
ATOM 2946 O O . ASP B 1 196 ? -13.754 15.638 82.415 1.00 9.15 196 ASP B O 1
ATOM 2951 N N . VAL B 1 197 ? -13.989 15.950 84.629 1.00 9.93 197 VAL B N 1
ATOM 2952 C CA . VAL B 1 197 ? -15.423 15.709 84.634 1.00 9.35 197 VAL B CA 1
ATOM 2953 C C . VAL B 1 197 ? -16.050 16.769 85.537 1.00 8.78 197 VAL B C 1
ATOM 2954 O O . VAL B 1 197 ? -15.483 17.116 86.575 1.00 11.05 197 VAL B O 1
ATOM 2958 N N . LYS B 1 198 ? -17.201 17.296 85.129 1.00 9.67 198 LYS B N 1
ATOM 2959 C CA . LYS B 1 198 ? -17.906 18.303 85.924 1.00 9.44 198 LYS B CA 1
ATOM 2960 C C . LYS B 1 198 ? -19.399 18.156 85.652 1.00 8.71 198 LYS B C 1
ATOM 2961 O O . LYS B 1 198 ? -19.927 18.702 84.680 1.00 10.04 198 LYS B O 1
ATOM 2967 N N . GLY B 1 199 ? -20.086 17.416 86.513 1.00 9.87 199 GLY B N 1
ATOM 2968 C CA . GLY B 1 199 ? -21.508 17.212 86.303 1.00 10.59 199 GLY B CA 1
ATOM 2969 C C . GLY B 1 199 ? -21.698 16.341 85.077 1.00 13.31 199 GLY B C 1
ATOM 2970 O O . GLY B 1 199 ? -21.085 15.278 84.977 1.00 12.30 199 GLY B O 1
ATOM 2971 N N . ASP B 1 200 ? -22.531 16.783 84.140 1.00 12.08 200 ASP B N 1
ATOM 2972 C CA . ASP B 1 200 ? -22.773 16.013 82.922 1.00 12.20 200 ASP B CA 1
ATOM 2973 C C . ASP B 1 200 ? -21.748 16.314 81.836 1.00 10.05 200 ASP B C 1
ATOM 2974 O O . ASP B 1 200 ? -21.763 15.693 80.773 1.00 11.54 200 ASP B O 1
ATOM 2979 N N . GLU B 1 201 ? -20.864 17.265 82.108 1.00 10.38 201 GLU B N 1
ATOM 2980 C CA . GLU B 1 201 ? -19.844 17.665 81.144 1.00 10.40 201 GLU B CA 1
ATOM 2981 C C . GLU B 1 201 ? -18.536 16.906 81.317 1.00 11.45 201 GLU B C 1
ATOM 2982 O O . GLU B 1 201 ? -18.081 16.669 82.437 1.00 10.77 201 GLU B O 1
ATOM 2988 N N . VAL B 1 202 ? -17.938 16.523 80.195 1.00 10.25 202 VAL B N 1
ATOM 2989 C CA . VAL B 1 202 ? -16.664 15.825 80.209 1.00 9.42 202 VAL B CA 1
ATOM 2990 C C . VAL B 1 202 ? -15.685 16.608 79.348 1.00 9.73 202 VAL B C 1
ATOM 2991 O O . VAL B 1 202 ? -16.059 17.185 78.326 1.00 9.89 202 VAL B O 1
ATOM 2995 N N . HIS B 1 203 ? -14.433 16.634 79.780 1.00 7.31 203 HIS B N 1
ATOM 2996 C CA . HIS B 1 203 ? -13.385 17.348 79.073 1.00 7.97 203 HIS B CA 1
ATOM 2997 C C . HIS B 1 203 ? -12.577 16.347 78.250 1.00 8.99 203 HIS B C 1
ATOM 2998 O O . HIS B 1 203 ? -11.874 15.506 78.805 1.00 10.02 203 HIS B O 1
ATOM 3005 N N . ILE B 1 204 ? -12.691 16.453 76.931 1.00 7.71 204 ILE B N 1
ATOM 3006 C CA . ILE B 1 204 ? -12.005 15.561 75.997 1.00 8.40 204 ILE B CA 1
ATOM 3007 C C . ILE B 1 204 ? -10.622 16.090 75.618 1.00 9.06 204 ILE B C 1
ATOM 3008 O O . ILE B 1 204 ? -10.494 17.205 75.123 1.00 9.54 204 ILE B O 1
ATOM 3013 N N . THR B 1 205 ? -9.587 15.289 75.854 1.00 10.34 205 THR B N 1
ATOM 3014 C CA . THR B 1 205 ? -8.229 15.686 75.496 1.00 9.94 205 THR B CA 1
ATOM 3015 C C . THR B 1 205 ? -7.731 14.703 74.441 1.00 10.93 205 THR B C 1
ATOM 3016 O O . THR B 1 205 ? -8.027 13.508 74.507 1.00 11.28 205 THR B O 1
ATOM 3020 N N . PHE B 1 206 ? -6.993 15.205 73.458 1.00 9.21 206 PHE B N 1
ATOM 3021 C CA . PHE B 1 206 ? -6.493 14.357 72.380 1.00 11.44 206 PHE B CA 1
ATOM 3022 C C . PHE B 1 206 ? -5.072 13.858 72.602 1.00 12.85 206 PHE B C 1
ATOM 3023 O O . PHE B 1 206 ? -4.125 14.639 72.673 1.00 13.72 206 PHE B O 1
ATOM 3031 N N . ASP B 1 207 ? -4.943 12.540 72.705 1.00 9.37 207 ASP B N 1
ATOM 3032 C CA . ASP B 1 207 ? -3.660 11.889 72.948 1.00 8.94 207 ASP B CA 1
ATOM 3033 C C . ASP B 1 207 ? -2.569 12.250 71.947 1.00 10.75 207 ASP B C 1
ATOM 3034 O O . ASP B 1 207 ? -2.763 12.148 70.739 1.00 10.85 207 ASP B O 1
ATOM 3039 N N . GLY B 1 208 ? -1.421 12.667 72.467 1.00 13.77 208 GLY B N 1
ATOM 3040 C CA . GLY B 1 208 ? -0.289 12.989 71.616 1.00 15.66 208 GLY B CA 1
ATOM 3041 C C . GLY B 1 208 ? -0.299 14.290 70.838 1.00 19.90 208 GLY B C 1
ATOM 3042 O O . GLY B 1 208 ? 0.681 14.593 70.161 1.00 20.52 208 GLY B O 1
ATOM 3043 N N . TRP B 1 209 ? -1.381 15.060 70.907 1.00 19.59 209 TRP B N 1
ATOM 3044 C CA . TRP B 1 209 ? -1.425 16.328 70.183 1.00 22.05 209 TRP B CA 1
ATOM 3045 C C . TRP B 1 209 ? -1.323 17.514 71.134 1.00 25.11 209 TRP B C 1
ATOM 3046 O O . TRP B 1 209 ? -2.250 17.797 71.890 1.00 30.12 209 TRP B O 1
ATOM 3057 N N . SER B 1 210 ? -0.191 18.208 71.084 1.00 29.43 210 SER B N 1
ATOM 3058 C CA . SER B 1 210 ? 0.044 19.361 71.948 1.00 32.60 210 SER B CA 1
ATOM 3059 C C . SER B 1 210 ? -0.895 20.527 71.662 1.00 32.19 210 SER B C 1
ATOM 3060 O O . SER B 1 210 ? -1.402 21.163 72.587 1.00 35.62 210 SER B O 1
ATOM 3063 N N . GLY B 1 211 ? -1.127 20.806 70.383 1.00 29.79 211 GLY B N 1
ATOM 3064 C CA . GLY B 1 211 ? -1.993 21.913 70.024 1.00 28.53 211 GLY B CA 1
ATOM 3065 C C . GLY B 1 211 ? -3.396 21.525 69.600 1.00 26.15 211 GLY B C 1
ATOM 3066 O O . GLY B 1 211 ? -4.069 22.289 68.910 1.00 25.40 211 GLY B O 1
ATOM 3067 N N . ALA B 1 212 ? -3.846 20.343 70.007 1.00 23.45 212 ALA B N 1
ATOM 3068 C CA . ALA B 1 212 ? -5.183 19.891 69.645 1.00 22.61 212 ALA B CA 1
ATOM 3069 C C . ALA B 1 212 ? -6.245 20.782 70.279 1.00 21.79 212 ALA B C 1
ATOM 3070 O O . ALA B 1 212 ? -5.999 21.446 71.288 1.00 22.61 212 ALA B O 1
ATOM 3072 N N . PHE B 1 213 ? -7.425 20.799 69.674 1.00 19.97 213 PHE B N 1
ATOM 3073 C CA . PHE B 1 213 ? -8.516 21.592 70.207 1.00 20.53 213 PHE B CA 1
ATOM 3074 C C . PHE B 1 213 ? -9.242 20.734 71.240 1.00 14.79 213 PHE B C 1
ATOM 3075 O O . PHE B 1 213 ? -10.264 20.124 70.928 1.00 18.00 213 PHE B O 1
ATOM 3083 N N . ASP B 1 214 ? -8.699 20.655 72.454 1.00 13.05 214 ASP B N 1
ATOM 3084 C CA . ASP B 1 214 ? -9.362 19.896 73.512 1.00 15.83 214 ASP B CA 1
ATOM 3085 C C . ASP B 1 214 ? -10.676 20.635 73.747 1.00 16.67 214 ASP B C 1
ATOM 3086 O O . ASP B 1 214 ? -10.752 21.849 73.539 1.00 16.54 214 ASP B O 1
ATOM 3091 N N . TYR B 1 215 ? -11.710 19.922 74.175 1.00 14.00 215 TYR B N 1
ATOM 3092 C CA . TYR B 1 215 ? -12.994 20.575 74.381 1.00 13.64 215 TYR B CA 1
ATOM 3093 C C . TYR B 1 215 ? -13.896 19.878 75.380 1.00 13.16 215 TYR B C 1
ATOM 3094 O O . TYR B 1 215 ? -13.671 18.726 75.740 1.00 11.90 215 TYR B O 1
ATOM 3103 N N . TRP B 1 216 ? -14.918 20.601 75.825 1.00 12.25 216 TRP B N 1
ATOM 3104 C CA . TRP B 1 216 ? -15.898 20.059 76.754 1.00 11.50 216 TRP B CA 1
ATOM 3105 C C . TRP B 1 216 ? -17.168 19.742 75.974 1.00 10.77 216 TRP B C 1
ATOM 3106 O O . TRP B 1 216 ? -17.551 20.472 75.056 1.00 13.07 216 TRP B O 1
ATOM 3117 N N . CYS B 1 217 ? -17.816 18.644 76.339 1.00 11.76 217 CYS B N 1
ATOM 3118 C CA . CYS B 1 217 ? -19.064 18.255 75.707 1.00 9.45 217 CYS B CA 1
ATOM 3119 C C . CYS B 1 217 ? -19.853 17.472 76.736 1.00 12.26 217 CYS B C 1
ATOM 3120 O O . CYS B 1 217 ? -19.306 17.073 77.766 1.00 9.94 217 CYS B O 1
ATOM 3123 N N . LYS B 1 218 ? -21.145 17.288 76.482 1.00 9.36 218 LYS B N 1
ATOM 3124 C CA . LYS B 1 218 ? -21.988 16.526 77.393 1.00 13.18 218 LYS B CA 1
ATOM 3125 C C . LYS B 1 218 ? -21.598 15.065 77.214 1.00 10.62 218 LYS B C 1
ATOM 3126 O O . LYS B 1 218 ? -21.174 14.663 76.126 1.00 10.47 218 LYS B O 1
ATOM 3132 N N . TYR B 1 219 ? -21.738 14.270 78.268 1.00 10.11 219 TYR B N 1
ATOM 3133 C CA . TYR B 1 219 ? -21.370 12.861 78.194 1.00 11.22 219 TYR B CA 1
ATOM 3134 C C . TYR B 1 219 ? -22.137 12.085 77.131 1.00 11.03 219 TYR B C 1
ATOM 3135 O O . TYR B 1 219 ? -21.654 11.069 76.638 1.00 9.58 219 TYR B O 1
ATOM 3144 N N . ASP B 1 220 ? -23.326 12.560 76.774 1.00 8.29 220 ASP B N 1
ATOM 3145 C CA . ASP B 1 220 ? -24.136 11.866 75.781 1.00 12.82 220 ASP B CA 1
ATOM 3146 C C . ASP B 1 220 ? -23.934 12.374 74.358 1.00 10.47 220 ASP B C 1
ATOM 3147 O O . ASP B 1 220 ? -24.748 12.112 73.474 1.00 10.22 220 ASP B O 1
ATOM 3152 N N . SER B 1 221 ? -22.833 13.088 74.144 1.00 8.84 221 SER B N 1
ATOM 3153 C CA . SER B 1 221 ? -22.496 13.620 72.827 1.00 10.17 221 SER B CA 1
ATOM 3154 C C . SER B 1 221 ? -22.343 12.489 71.817 1.00 9.25 221 SER B C 1
ATOM 3155 O O . SER B 1 221 ? -21.768 11.447 72.129 1.00 8.27 221 SER B O 1
ATOM 3158 N N . ARG B 1 222 ? -22.853 12.696 70.610 1.00 8.29 222 ARG B N 1
ATOM 3159 C CA . ARG B 1 222 ? -22.750 11.681 69.567 1.00 7.50 222 ARG B CA 1
ATOM 3160 C C . ARG B 1 222 ? -21.398 11.771 68.871 1.00 9.57 222 ARG B C 1
ATOM 3161 O O . ARG B 1 222 ? -21.126 11.016 67.932 1.00 8.23 222 ARG B O 1
ATOM 3169 N N . ASP B 1 223 ? -20.548 12.684 69.338 1.00 8.22 223 ASP B N 1
ATOM 3170 C CA . ASP B 1 223 ? -19.227 12.873 68.740 1.00 9.02 223 ASP B CA 1
ATOM 3171 C C . ASP B 1 223 ? -18.112 12.111 69.444 1.00 8.88 223 ASP B C 1
ATOM 3172 O O . ASP B 1 223 ? -16.942 12.250 69.081 1.00 10.09 223 ASP B O 1
ATOM 3177 N N . ILE B 1 224 ? -18.468 11.328 70.460 1.00 7.42 224 ILE B N 1
ATOM 3178 C CA . ILE B 1 224 ? -17.478 10.527 71.176 1.00 6.93 224 ILE B CA 1
ATOM 3179 C C . ILE B 1 224 ? -17.915 9.067 71.125 1.00 7.43 224 ILE B C 1
ATOM 3180 O O . ILE B 1 224 ? -19.111 8.764 71.126 1.00 6.58 224 ILE B O 1
ATOM 3185 N N . PHE B 1 225 ? -16.938 8.168 71.067 1.00 6.23 225 PHE B N 1
ATOM 3186 C CA . PHE B 1 225 ? -17.214 6.742 70.924 1.00 7.45 225 PHE B CA 1
ATOM 3187 C C . PHE B 1 225 ? -16.303 5.859 71.758 1.00 6.22 225 PHE B C 1
ATOM 3188 O O . PHE B 1 225 ? -15.219 6.269 72.154 1.00 7.23 225 PHE B O 1
ATOM 3196 N N . PRO B 1 226 ? -16.728 4.611 72.004 1.00 6.41 226 PRO B N 1
ATOM 3197 C CA . PRO B 1 226 ? -15.914 3.678 72.785 1.00 4.03 226 PRO B CA 1
ATOM 3198 C C . PRO B 1 226 ? -14.605 3.377 72.051 1.00 8.04 226 PRO B C 1
ATOM 3199 O O . PRO B 1 226 ? -14.550 3.436 70.817 1.00 8.27 226 PRO B O 1
ATOM 3203 N N . ALA B 1 227 ? -13.557 3.057 72.805 1.00 5.99 227 ALA B N 1
ATOM 3204 C CA . ALA B 1 227 ? -12.291 2.672 72.190 1.00 8.05 227 ALA B CA 1
ATOM 3205 C C . ALA B 1 227 ? -12.629 1.363 71.470 1.00 8.90 227 ALA B C 1
ATOM 3206 O O . ALA B 1 227 ? -13.142 0.418 72.091 1.00 8.91 227 ALA B O 1
ATOM 3208 N N . GLY B 1 228 ? -12.361 1.319 70.168 1.00 7.42 228 GLY B N 1
ATOM 3209 C CA . GLY B 1 228 ? -12.665 0.135 69.383 1.00 9.63 228 GLY B CA 1
ATOM 3210 C C . GLY B 1 228 ? -13.809 0.378 68.410 1.00 10.83 228 GLY B C 1
ATOM 3211 O O . GLY B 1 228 ? -14.121 -0.479 67.578 1.00 9.17 228 GLY B O 1
ATOM 3212 N N . TRP B 1 229 ? -14.438 1.546 68.510 1.00 8.60 229 TRP B N 1
ATOM 3213 C CA . TRP B 1 229 ? -15.552 1.885 67.628 1.00 9.34 229 TRP B CA 1
ATOM 3214 C C . TRP B 1 229 ? -15.167 1.889 66.148 1.00 8.89 229 TRP B C 1
ATOM 3215 O O . TRP B 1 229 ? -15.859 1.290 65.323 1.00 8.08 229 TRP B O 1
ATOM 3226 N N . CYS B 1 230 ? -14.073 2.558 65.802 1.00 6.87 230 CYS B N 1
ATOM 3227 C CA . CYS B 1 230 ? -13.661 2.597 64.406 1.00 9.28 230 CYS B CA 1
ATOM 3228 C C . CYS B 1 230 ? -13.465 1.188 63.868 1.00 9.81 230 CYS B C 1
ATOM 3229 O O . CYS B 1 230 ? -13.893 0.878 62.759 1.00 10.74 230 CYS B O 1
ATOM 3232 N N . ARG B 1 231 ? -12.835 0.328 64.663 1.00 9.87 231 ARG B N 1
ATOM 3233 C CA . ARG B 1 231 ? -12.601 -1.049 64.238 1.00 12.45 231 ARG B CA 1
ATOM 3234 C C . ARG B 1 231 ? -13.927 -1.792 64.061 1.00 12.59 231 ARG B C 1
ATOM 3235 O O . ARG B 1 231 ? -14.106 -2.537 63.094 1.00 13.78 231 ARG B O 1
ATOM 3243 N N . LEU B 1 232 ? -14.856 -1.582 64.991 1.00 11.91 232 LEU B N 1
ATOM 3244 C CA . LEU B 1 232 ? -16.171 -2.224 64.946 1.00 12.60 232 LEU B CA 1
ATOM 3245 C C . LEU B 1 232 ? -17.007 -1.809 63.739 1.00 12.34 232 LEU B C 1
ATOM 3246 O O . LEU B 1 232 ? -17.809 -2.597 63.224 1.00 12.41 232 LEU B O 1
ATOM 3251 N N . THR B 1 233 ? -16.815 -0.575 63.291 1.00 9.82 233 THR B N 1
ATOM 3252 C CA . THR B 1 233 ? -17.598 -0.019 62.191 1.00 11.49 233 THR B CA 1
ATOM 3253 C C . THR B 1 233 ? -16.883 0.130 60.858 1.00 14.14 233 THR B C 1
ATOM 3254 O O . THR B 1 233 ? -17.491 0.551 59.868 1.00 13.69 233 THR B O 1
ATOM 3258 N N . GLY B 1 234 ? -15.598 -0.201 60.821 1.00 13.97 234 GLY B N 1
ATOM 3259 C CA . GLY B 1 234 ? -14.859 -0.068 59.578 1.00 14.81 234 GLY B CA 1
ATOM 3260 C C . GLY B 1 234 ? -14.522 1.376 59.259 1.00 13.42 234 GLY B C 1
ATOM 3261 O O . GLY B 1 234 ? -14.299 1.731 58.098 1.00 13.29 234 GLY B O 1
ATOM 3262 N N . ASP B 1 235 ? -14.502 2.222 60.286 1.00 10.67 235 ASP B N 1
ATOM 3263 C CA . ASP B 1 235 ? -14.167 3.626 60.100 1.00 9.67 235 ASP B CA 1
ATOM 3264 C C . ASP B 1 235 ? -12.645 3.737 60.226 1.00 10.59 235 ASP B C 1
ATOM 3265 O O . ASP B 1 235 ? -11.958 2.727 60.419 1.00 14.31 235 ASP B O 1
ATOM 3270 N N . VAL B 1 236 ? -12.117 4.949 60.106 1.00 11.26 236 VAL B N 1
ATOM 3271 C CA . VAL B 1 236 ? -10.679 5.157 60.206 1.00 11.66 236 VAL B CA 1
ATOM 3272 C C . VAL B 1 236 ? -10.302 5.882 61.488 1.00 11.23 236 VAL B C 1
ATOM 3273 O O . VAL B 1 236 ? -10.773 6.988 61.750 1.00 11.44 236 VAL B O 1
ATOM 3277 N N . LEU B 1 237 ? -9.450 5.244 62.286 1.00 11.17 237 LEU B N 1
ATOM 3278 C CA . LEU B 1 237 ? -8.983 5.829 63.538 1.00 10.83 237 LEU B CA 1
ATOM 3279 C C . LEU B 1 237 ? -7.588 6.390 63.306 1.00 10.20 237 LEU B C 1
ATOM 3280 O O . LEU B 1 237 ? -6.727 5.714 62.740 1.00 13.15 237 LEU B O 1
ATOM 3285 N N . GLN B 1 238 ? -7.367 7.625 63.734 1.00 8.77 238 GLN B N 1
ATOM 3286 C CA . GLN B 1 238 ? -6.063 8.256 63.568 1.00 9.21 238 GLN B CA 1
ATOM 3287 C C . GLN B 1 238 ? -5.132 7.797 64.676 1.00 11.74 238 GLN B C 1
ATOM 3288 O O . GLN B 1 238 ? -5.564 7.547 65.797 1.00 11.75 238 GLN B O 1
ATOM 3294 N N . PRO B 1 239 ? -3.837 7.654 64.372 1.00 14.05 239 PRO B N 1
ATOM 3295 C CA . PRO B 1 239 ? -2.926 7.223 65.436 1.00 14.22 239 PRO B CA 1
ATOM 3296 C C . PRO B 1 239 ? -2.745 8.428 66.357 1.00 13.94 239 PRO B C 1
ATOM 3297 O O . PRO B 1 239 ? -3.005 9.561 65.955 1.00 15.92 239 PRO B O 1
ATOM 3301 N N . PRO B 1 240 ? -2.316 8.207 67.607 1.00 11.29 240 PRO B N 1
ATOM 3302 C CA . PRO B 1 240 ? -2.133 9.363 68.490 1.00 13.23 240 PRO B CA 1
ATOM 3303 C C . PRO B 1 240 ? -1.025 10.269 67.954 1.00 15.43 240 PRO B C 1
ATOM 3304 O O . PRO B 1 240 ? -0.200 9.837 67.149 1.00 15.71 240 PRO B O 1
ATOM 3308 N N . GLY B 1 241 ? -1.021 11.523 68.392 1.00 15.51 241 GLY B N 1
ATOM 3309 C CA . GLY B 1 241 ? -0.002 12.461 67.954 1.00 18.78 241 GLY B CA 1
ATOM 3310 C C . GLY B 1 241 ? 1.360 12.105 68.520 1.00 21.17 241 GLY B C 1
ATOM 3311 O O . GLY B 1 241 ? 1.467 11.280 69.429 1.00 18.86 241 GLY B O 1
ATOM 3312 N N . THR B 1 242 ? 2.404 12.736 67.993 1.00 24.71 242 THR B N 1
ATOM 3313 C CA . THR B 1 242 ? 3.765 12.460 68.437 1.00 30.22 242 THR B CA 1
ATOM 3314 C C . THR B 1 242 ? 4.233 13.331 69.602 1.00 33.48 242 THR B C 1
ATOM 3315 O O . THR B 1 242 ? 5.366 13.193 70.067 1.00 34.43 242 THR B O 1
ATOM 3319 N N . SER B 1 243 ? 3.373 14.225 70.079 1.00 33.70 243 SER B N 1
ATOM 3320 C CA . SER B 1 243 ? 3.750 15.090 71.192 1.00 38.11 243 SER B CA 1
ATOM 3321 C C . SER B 1 243 ? 2.941 14.774 72.448 1.00 39.51 243 SER B C 1
ATOM 3322 O O . SER B 1 243 ? 2.480 15.727 73.113 1.00 42.62 243 SER B O 1
ATOM 3326 N N . ASP C 1 32 ? -15.119 21.029 104.739 1.00 48.82 32 ASP C N 1
ATOM 3327 C CA . ASP C 1 32 ? -14.424 19.764 105.112 1.00 46.55 32 ASP C CA 1
ATOM 3328 C C . ASP C 1 32 ? -14.198 18.884 103.887 1.00 43.12 32 ASP C C 1
ATOM 3329 O O . ASP C 1 32 ? -14.961 18.934 102.920 1.00 43.24 32 ASP C O 1
ATOM 3334 N N . PHE C 1 33 ? -13.146 18.074 103.939 1.00 38.95 33 PHE C N 1
ATOM 3335 C CA . PHE C 1 33 ? -12.812 17.186 102.834 1.00 32.21 33 PHE C CA 1
ATOM 3336 C C . PHE C 1 33 ? -13.282 15.763 103.106 1.00 30.51 33 PHE C C 1
ATOM 3337 O O . PHE C 1 33 ? -12.996 15.191 104.156 1.00 29.99 33 PHE C O 1
ATOM 3345 N N . HIS C 1 34 ? -14.008 15.201 102.149 1.00 26.10 34 HIS C N 1
ATOM 3346 C CA . HIS C 1 34 ? -14.509 13.838 102.248 1.00 23.13 34 HIS C CA 1
ATOM 3347 C C . HIS C 1 34 ? -14.220 13.182 100.909 1.00 20.91 34 HIS C C 1
ATOM 3348 O O . HIS C 1 34 ? -14.743 13.608 99.881 1.00 15.62 34 HIS C O 1
ATOM 3355 N N . TRP C 1 35 ? -13.384 12.151 100.923 1.00 18.13 35 TRP C N 1
ATOM 3356 C CA . TRP C 1 35 ? -13.008 11.468 99.692 1.00 15.90 35 TRP C CA 1
ATOM 3357 C C . TRP C 1 35 ? -14.154 11.047 98.775 1.00 17.62 35 TRP C C 1
ATOM 3358 O O . TRP C 1 35 ? -14.142 11.365 97.588 1.00 15.61 35 TRP C O 1
ATOM 3369 N N . GLU C 1 36 ? -15.138 10.333 99.309 1.00 16.82 36 GLU C N 1
ATOM 3370 C CA . GLU C 1 36 ? -16.255 9.888 98.484 1.00 17.53 36 GLU C CA 1
ATOM 3371 C C . GLU C 1 36 ? -16.911 11.041 97.724 1.00 15.18 36 GLU C C 1
ATOM 3372 O O . GLU C 1 36 ? -17.185 10.929 96.532 1.00 14.73 36 GLU C O 1
ATOM 3378 N N . GLU C 1 37 ? -17.156 12.148 98.415 1.00 13.72 37 GLU C N 1
ATOM 3379 C CA . GLU C 1 37 ? -17.780 13.307 97.791 1.00 13.59 37 GLU C CA 1
ATOM 3380 C C . GLU C 1 37 ? -16.851 13.952 96.762 1.00 13.50 37 GLU C C 1
ATOM 3381 O O . GLU C 1 37 ? -17.285 14.336 95.676 1.00 12.33 37 GLU C O 1
ATOM 3387 N N . TYR C 1 38 ? -15.572 14.060 97.107 1.00 14.38 38 TYR C N 1
ATOM 3388 C CA . TYR C 1 38 ? -14.571 14.653 96.219 1.00 13.38 38 TYR C CA 1
ATOM 3389 C C . TYR C 1 38 ? -14.434 13.842 94.928 1.00 10.46 38 TYR C C 1
ATOM 3390 O O . TYR C 1 38 ? -14.313 14.405 93.834 1.00 10.27 38 TYR C O 1
ATOM 3399 N N . LEU C 1 39 ? -14.448 12.519 95.061 1.00 11.16 39 LEU C N 1
ATOM 3400 C CA . LEU C 1 39 ? -14.345 11.637 93.903 1.00 9.35 39 LEU C CA 1
ATOM 3401 C C . LEU C 1 39 ? -15.587 11.784 93.016 1.00 10.57 39 LEU C C 1
ATOM 3402 O O . LEU C 1 39 ? -15.494 11.791 91.791 1.00 11.39 39 LEU C O 1
ATOM 3407 N N . LYS C 1 40 ? -16.756 11.911 93.636 1.00 11.01 40 LYS C N 1
ATOM 3408 C CA . LYS C 1 40 ? -17.978 12.067 92.863 1.00 10.73 40 LYS C CA 1
ATOM 3409 C C . LYS C 1 40 ? -17.948 13.374 92.075 1.00 11.56 40 LYS C C 1
ATOM 3410 O O . LYS C 1 40 ? -18.236 13.395 90.879 1.00 13.14 40 LYS C O 1
ATOM 3416 N N . GLU C 1 41 ? -17.583 14.461 92.746 1.00 10.72 41 GLU C N 1
ATOM 3417 C CA . GLU C 1 41 ? -17.544 15.765 92.097 1.00 11.50 41 GLU C CA 1
ATOM 3418 C C . GLU C 1 41 ? -16.480 15.890 91.017 1.00 13.39 41 GLU C C 1
ATOM 3419 O O . GLU C 1 41 ? -16.678 16.606 90.032 1.00 13.51 41 GLU C O 1
ATOM 3425 N N . THR C 1 42 ? -15.352 15.209 91.196 1.00 11.61 42 THR C N 1
ATOM 3426 C CA . THR C 1 42 ? -14.293 15.272 90.194 1.00 10.72 42 THR C CA 1
ATOM 3427 C C . THR C 1 42 ? -14.407 14.115 89.207 1.00 9.56 42 THR C C 1
ATOM 3428 O O . THR C 1 42 ? -13.513 13.901 88.401 1.00 11.32 42 THR C O 1
ATOM 3432 N N . GLY C 1 43 ? -15.521 13.393 89.269 1.00 11.70 43 GLY C N 1
ATOM 3433 C CA . GLY C 1 43 ? -15.736 12.265 88.377 1.00 9.86 43 GLY C CA 1
ATOM 3434 C C . GLY C 1 43 ? -14.526 11.353 88.314 1.00 11.35 43 GLY C C 1
ATOM 3435 O O . GLY C 1 43 ? -14.092 10.956 87.235 1.00 11.13 43 GLY C O 1
ATOM 3436 N N . SER C 1 44 ? -13.980 11.013 89.475 1.00 10.48 44 SER C N 1
ATOM 3437 C CA . SER C 1 44 ? -12.798 10.163 89.525 1.00 10.41 44 SER C CA 1
ATOM 3438 C C . SER C 1 44 ? -12.950 8.967 90.445 1.00 9.85 44 SER C C 1
ATOM 3439 O O . SER C 1 44 ? -13.908 8.862 91.213 1.00 13.96 44 SER C O 1
ATOM 3442 N N . ILE C 1 45 ? -11.991 8.057 90.351 1.00 11.08 45 ILE C N 1
ATOM 3443 C CA . ILE C 1 45 ? -11.980 6.884 91.207 1.00 11.80 45 ILE C CA 1
ATOM 3444 C C . ILE C 1 45 ? -10.666 6.901 91.969 1.00 13.92 45 ILE C C 1
ATOM 3445 O O . ILE C 1 45 ? -9.668 7.459 91.501 1.00 13.66 45 ILE C O 1
ATOM 3450 N N . SER C 1 46 ? -10.671 6.307 93.153 1.00 11.48 46 SER C N 1
ATOM 3451 C CA . SER C 1 46 ? -9.465 6.243 93.958 1.00 11.21 46 SER C CA 1
ATOM 3452 C C . SER C 1 46 ? -8.778 4.910 93.681 1.00 14.32 46 SER C C 1
ATOM 3453 O O . SER C 1 46 ? -9.439 3.898 93.459 1.00 12.98 46 SER C O 1
ATOM 3456 N N . ALA C 1 47 ? -7.451 4.912 93.677 1.00 10.40 47 ALA C N 1
ATOM 3457 C CA . ALA C 1 47 ? -6.710 3.683 93.443 1.00 10.12 47 ALA C CA 1
ATOM 3458 C C . ALA C 1 47 ? -7.027 2.717 94.582 1.00 10.86 47 ALA C C 1
ATOM 3459 O O . ALA C 1 47 ? -6.961 3.091 95.754 1.00 11.64 47 ALA C O 1
ATOM 3461 N N . PRO C 1 48 ? -7.403 1.471 94.249 1.00 12.96 48 PRO C N 1
ATOM 3462 C CA . PRO C 1 48 ? -7.725 0.457 95.259 1.00 13.41 48 PRO C CA 1
ATOM 3463 C C . PRO C 1 48 ? -6.536 0.227 96.188 1.00 14.42 48 PRO C C 1
ATOM 3464 O O . PRO C 1 48 ? -5.383 0.336 95.767 1.00 14.67 48 PRO C O 1
ATOM 3468 N N . SER C 1 49 ? -6.810 -0.099 97.448 1.00 14.59 49 SER C N 1
ATOM 3469 C CA . SER C 1 49 ? -5.737 -0.326 98.408 1.00 18.49 49 SER C CA 1
ATOM 3470 C C . SER C 1 49 ? -4.736 -1.370 97.920 1.00 16.64 49 SER C C 1
ATOM 3471 O O . SER C 1 49 ? -3.551 -1.299 98.249 1.00 16.38 49 SER C O 1
ATOM 3474 N N . GLU C 1 50 ? -5.205 -2.322 97.118 1.00 16.99 50 GLU C N 1
ATOM 3475 C CA . GLU C 1 50 ? -4.341 -3.377 96.596 1.00 19.94 50 GLU C CA 1
ATOM 3476 C C . GLU C 1 50 ? -3.181 -2.858 95.746 1.00 18.13 50 GLU C C 1
ATOM 3477 O O . GLU C 1 50 ? -2.197 -3.563 95.537 1.00 18.25 50 GLU C O 1
ATOM 3483 N N . CYS C 1 51 ? -3.292 -1.628 95.254 1.00 16.85 51 CYS C N 1
ATOM 3484 C CA . CYS C 1 51 ? -2.236 -1.046 94.427 1.00 16.01 51 CYS C CA 1
ATOM 3485 C C . CYS C 1 51 ? -1.011 -0.622 95.216 1.00 14.91 51 CYS C C 1
ATOM 3486 O O . CYS C 1 51 ? 0.079 -0.507 94.657 1.00 15.57 51 CYS C O 1
ATOM 3489 N N . PHE C 1 52 ? -1.197 -0.380 96.510 1.00 16.20 52 PHE C N 1
ATOM 3490 C CA . PHE C 1 52 ? -0.121 0.120 97.362 1.00 11.61 52 PHE C CA 1
ATOM 3491 C C . PHE C 1 52 ? 0.637 -0.851 98.238 1.00 15.94 52 PHE C C 1
ATOM 3492 O O . PHE C 1 52 ? 0.118 -1.891 98.649 1.00 13.38 52 PHE C O 1
ATOM 3500 N N . ARG C 1 53 ? 1.876 -0.475 98.539 1.00 14.51 53 ARG C N 1
ATOM 3501 C CA . ARG C 1 53 ? 2.686 -1.254 99.454 1.00 14.57 53 ARG C CA 1
ATOM 3502 C C . ARG C 1 53 ? 2.408 -0.593 100.803 1.00 14.82 53 ARG C C 1
ATOM 3503 O O . ARG C 1 53 ? 3.233 0.155 101.334 1.00 14.08 53 ARG C O 1
ATOM 3511 N N . GLN C 1 54 ? 1.205 -0.840 101.311 1.00 13.50 54 GLN C N 1
ATOM 3512 C CA . GLN C 1 54 ? 0.743 -0.331 102.600 1.00 12.86 54 GLN C CA 1
ATOM 3513 C C . GLN C 1 54 ? -0.231 -1.383 103.121 1.00 16.79 54 GLN C C 1
ATOM 3514 O O . GLN C 1 54 ? -0.980 -1.972 102.339 1.00 15.57 54 GLN C O 1
ATOM 3520 N N . SER C 1 55 ? -0.215 -1.630 104.427 1.00 16.20 55 SER C N 1
ATOM 3521 C CA . SER C 1 55 ? -1.118 -2.614 105.014 1.00 18.03 55 SER C CA 1
ATOM 3522 C C . SER C 1 55 ? -2.557 -2.117 104.914 1.00 19.58 55 SER C C 1
ATOM 3523 O O . SER C 1 55 ? -2.823 -0.937 105.136 1.00 18.51 55 SER C O 1
ATOM 3526 N N . GLN C 1 56 ? -3.483 -3.012 104.576 1.00 22.08 56 GLN C N 1
ATOM 3527 C CA . GLN C 1 56 ? -4.883 -2.621 104.459 1.00 27.45 56 GLN C CA 1
ATOM 3528 C C . GLN C 1 56 ? -5.361 -2.122 105.813 1.00 26.09 56 GLN C C 1
ATOM 3529 O O . GLN C 1 56 ? -6.272 -1.301 105.901 1.00 29.80 56 GLN C O 1
ATOM 3535 N N . ILE C 1 57 ? -4.737 -2.636 106.866 1.00 25.27 57 ILE C N 1
ATOM 3536 C CA . ILE C 1 57 ? -5.035 -2.216 108.226 1.00 27.36 57 ILE C CA 1
ATOM 3537 C C . ILE C 1 57 ? -3.782 -1.469 108.671 1.00 23.43 57 ILE C C 1
ATOM 3538 O O . ILE C 1 57 ? -2.757 -2.082 108.970 1.00 23.68 57 ILE C O 1
ATOM 3543 N N . PRO C 1 58 ? -3.841 -0.128 108.695 1.00 23.65 58 PRO C N 1
ATOM 3544 C CA . PRO C 1 58 ? -2.698 0.694 109.099 1.00 23.03 58 PRO C CA 1
ATOM 3545 C C . PRO C 1 58 ? -2.043 0.215 110.390 1.00 22.98 58 PRO C C 1
ATOM 3546 O O . PRO C 1 58 ? -2.721 -0.210 111.321 1.00 24.44 58 PRO C O 1
ATOM 3550 N N . PRO C 1 59 ? -0.706 0.266 110.453 1.00 20.28 59 PRO C N 1
ATOM 3551 C CA . PRO C 1 59 ? -0.003 -0.173 111.659 1.00 22.00 59 PRO C CA 1
ATOM 3552 C C . PRO C 1 59 ? -0.281 0.789 112.808 1.00 25.45 59 PRO C C 1
ATOM 3553 O O . PRO C 1 59 ? -0.432 1.994 112.596 1.00 23.94 59 PRO C O 1
ATOM 3557 N N . VAL C 1 60 ? -0.359 0.258 114.023 1.00 24.78 60 VAL C N 1
ATOM 3558 C CA . VAL C 1 60 ? -0.611 1.099 115.185 1.00 26.42 60 VAL C CA 1
ATOM 3559 C C . VAL C 1 60 ? 0.684 1.783 115.603 1.00 23.53 60 VAL C C 1
ATOM 3560 O O . VAL C 1 60 ? 1.756 1.181 115.566 1.00 22.42 60 VAL C O 1
ATOM 3564 N N . ASN C 1 61 ? 0.578 3.048 115.992 1.00 24.43 61 ASN C N 1
ATOM 3565 C CA . ASN C 1 61 ? 1.743 3.816 116.406 1.00 24.44 61 ASN C CA 1
ATOM 3566 C C . ASN C 1 61 ? 1.749 3.997 117.921 1.00 25.73 61 ASN C C 1
ATOM 3567 O O . ASN C 1 61 ? 0.992 4.804 118.455 1.00 25.98 61 ASN C O 1
ATOM 3572 N N . ASP C 1 62 ? 2.605 3.245 118.606 1.00 25.88 62 ASP C N 1
ATOM 3573 C CA . ASP C 1 62 ? 2.701 3.340 120.058 1.00 27.52 62 ASP C CA 1
ATOM 3574 C C . ASP C 1 62 ? 3.999 3.989 120.520 1.00 26.79 62 ASP C C 1
ATOM 3575 O O . ASP C 1 62 ? 4.375 3.880 121.689 1.00 30.30 62 ASP C O 1
ATOM 3580 N N . PHE C 1 63 ? 4.691 4.661 119.604 1.00 26.83 63 PHE C N 1
ATOM 3581 C CA . PHE C 1 63 ? 5.931 5.340 119.958 1.00 26.70 63 PHE C CA 1
ATOM 3582 C C . PHE C 1 63 ? 5.617 6.576 120.791 1.00 28.55 63 PHE C C 1
ATOM 3583 O O . PHE C 1 63 ? 4.475 7.035 120.839 1.00 26.82 63 PHE C O 1
ATOM 3591 N N . LYS C 1 64 ? 6.643 7.110 121.442 1.00 29.16 64 LYS C N 1
ATOM 3592 C CA . LYS C 1 64 ? 6.501 8.304 122.264 1.00 30.54 64 LYS C CA 1
ATOM 3593 C C . LYS C 1 64 ? 7.666 9.230 121.955 1.00 27.60 64 LYS C C 1
ATOM 3594 O O . LYS C 1 64 ? 8.781 8.774 121.707 1.00 27.96 64 LYS C O 1
ATOM 3600 N N . VAL C 1 65 ? 7.410 10.533 121.959 1.00 28.80 65 VAL C N 1
ATOM 3601 C CA . VAL C 1 65 ? 8.468 11.492 121.681 1.00 29.72 65 VAL C CA 1
ATOM 3602 C C . VAL C 1 65 ? 9.595 11.293 122.688 1.00 30.53 65 VAL C C 1
ATOM 3603 O O . VAL C 1 65 ? 9.345 11.042 123.867 1.00 30.91 65 VAL C O 1
ATOM 3607 N N . GLY C 1 66 ? 10.833 11.382 122.215 1.00 28.87 66 GLY C N 1
ATOM 3608 C CA . GLY C 1 66 ? 11.971 11.207 123.096 1.00 30.21 66 GLY C CA 1
ATOM 3609 C C . GLY C 1 66 ? 12.630 9.843 122.989 1.00 31.82 66 GLY C C 1
ATOM 3610 O O . GLY C 1 66 ? 13.778 9.672 123.403 1.00 30.38 66 GLY C O 1
ATOM 3611 N N . MET C 1 67 ? 11.913 8.867 122.440 1.00 29.75 67 MET C N 1
ATOM 3612 C CA . MET C 1 67 ? 12.463 7.524 122.300 1.00 28.97 67 MET C CA 1
ATOM 3613 C C . MET C 1 67 ? 13.617 7.492 121.310 1.00 29.93 67 MET C C 1
ATOM 3614 O O . MET C 1 67 ? 13.657 8.265 120.352 1.00 28.84 67 MET C O 1
ATOM 3619 N N . LYS C 1 68 ? 14.557 6.587 121.554 1.00 26.73 68 LYS C N 1
ATOM 3620 C CA . LYS C 1 68 ? 15.719 6.426 120.695 1.00 27.30 68 LYS C CA 1
ATOM 3621 C C . LYS C 1 68 ? 15.522 5.198 119.812 1.00 25.86 68 LYS C C 1
ATOM 3622 O O . LYS C 1 68 ? 14.762 4.291 120.152 1.00 25.47 68 LYS C O 1
ATOM 3628 N N . LEU C 1 69 ? 16.213 5.179 118.679 1.00 25.80 69 LEU C N 1
ATOM 3629 C CA . LEU C 1 69 ? 16.135 4.066 117.746 1.00 24.92 69 LEU C CA 1
ATOM 3630 C C . LEU C 1 69 ? 17.225 4.229 116.703 1.00 24.30 69 LEU C C 1
ATOM 3631 O O . LEU C 1 69 ? 18.000 5.186 116.748 1.00 26.25 69 LEU C O 1
ATOM 3636 N N . GLU C 1 70 ? 17.302 3.283 115.776 1.00 25.62 70 GLU C N 1
ATOM 3637 C CA . GLU C 1 70 ? 18.290 3.355 114.711 1.00 24.84 70 GLU C CA 1
ATOM 3638 C C . GLU C 1 70 ? 17.531 3.662 113.429 1.00 22.59 70 GLU C C 1
ATOM 3639 O O . GLU C 1 70 ? 16.491 3.061 113.155 1.00 22.71 70 GLU C O 1
ATOM 3645 N N . ALA C 1 71 ? 18.047 4.607 112.652 1.00 22.07 71 ALA C N 1
ATOM 3646 C CA . ALA C 1 71 ? 17.403 4.995 111.408 1.00 21.51 71 ALA C CA 1
ATOM 3647 C C . ALA C 1 71 ? 18.441 5.271 110.332 1.00 21.92 71 ALA C C 1
ATOM 3648 O O . ALA C 1 71 ? 19.548 5.726 110.622 1.00 24.20 71 ALA C O 1
ATOM 3650 N N . ARG C 1 72 ? 18.083 4.987 109.086 1.00 21.47 72 ARG C N 1
ATOM 3651 C CA . ARG C 1 72 ? 18.983 5.238 107.974 1.00 22.83 72 ARG C CA 1
ATOM 3652 C C . ARG C 1 72 ? 18.877 6.709 107.590 1.00 25.92 72 ARG C C 1
ATOM 3653 O O . ARG C 1 72 ? 17.786 7.284 107.582 1.00 23.71 72 ARG C O 1
ATOM 3661 N N . ASP C 1 73 ? 20.018 7.317 107.293 1.00 26.44 73 ASP C N 1
ATOM 3662 C CA . ASP C 1 73 ? 20.063 8.724 106.916 1.00 28.98 73 ASP C CA 1
ATOM 3663 C C . ASP C 1 73 ? 19.149 8.977 105.720 1.00 27.27 73 ASP C C 1
ATOM 3664 O O . ASP C 1 73 ? 19.234 8.285 104.706 1.00 27.57 73 ASP C O 1
ATOM 3669 N N . PRO C 1 74 ? 18.262 9.977 105.825 1.00 29.10 74 PRO C N 1
ATOM 3670 C CA . PRO C 1 74 ? 17.329 10.321 104.746 1.00 29.28 74 PRO C CA 1
ATOM 3671 C C . PRO C 1 74 ? 18.053 10.577 103.429 1.00 29.50 74 PRO C C 1
ATOM 3672 O O . PRO C 1 74 ? 17.549 10.243 102.355 1.00 31.00 74 PRO C O 1
ATOM 3676 N N . ARG C 1 75 ? 19.236 11.177 103.515 1.00 32.03 75 ARG C N 1
ATOM 3677 C CA . ARG C 1 75 ? 20.015 11.473 102.319 1.00 34.09 75 ARG C CA 1
ATOM 3678 C C . ARG C 1 75 ? 21.286 10.646 102.194 1.00 33.69 75 ARG C C 1
ATOM 3679 O O . ARG C 1 75 ? 22.285 11.102 101.635 1.00 33.10 75 ARG C O 1
ATOM 3687 N N . ASN C 1 76 ? 21.235 9.426 102.717 1.00 32.29 76 ASN C N 1
ATOM 3688 C CA . ASN C 1 76 ? 22.358 8.496 102.655 1.00 31.02 76 ASN C CA 1
ATOM 3689 C C . ASN C 1 76 ? 21.922 7.190 103.309 1.00 28.06 76 ASN C C 1
ATOM 3690 O O . ASN C 1 76 ? 22.282 6.898 104.449 1.00 28.02 76 ASN C O 1
ATOM 3695 N N . ALA C 1 77 ? 21.137 6.417 102.565 1.00 28.90 77 ALA C N 1
ATOM 3696 C CA . ALA C 1 77 ? 20.592 5.144 103.027 1.00 30.82 77 ALA C CA 1
ATOM 3697 C C . ALA C 1 77 ? 21.577 4.210 103.726 1.00 32.24 77 ALA C C 1
ATOM 3698 O O . ALA C 1 77 ? 21.213 3.529 104.684 1.00 31.59 77 ALA C O 1
ATOM 3700 N N . THR C 1 78 ? 22.817 4.170 103.248 1.00 32.58 78 THR C N 1
ATOM 3701 C CA . THR C 1 78 ? 23.829 3.294 103.835 1.00 33.88 78 THR C CA 1
ATOM 3702 C C . THR C 1 78 ? 24.179 3.627 105.283 1.00 32.36 78 THR C C 1
ATOM 3703 O O . THR C 1 78 ? 24.614 2.756 106.038 1.00 33.83 78 THR C O 1
ATOM 3707 N N . SER C 1 79 ? 23.985 4.881 105.673 1.00 30.83 79 SER C N 1
ATOM 3708 C CA . SER C 1 79 ? 24.298 5.313 107.029 1.00 31.14 79 SER C CA 1
ATOM 3709 C C . SER C 1 79 ? 23.200 5.015 108.042 1.00 31.21 79 SER C C 1
ATOM 3710 O O . SER C 1 79 ? 22.101 5.566 107.962 1.00 29.78 79 SER C O 1
ATOM 3713 N N . VAL C 1 80 ? 23.503 4.139 108.994 1.00 29.25 80 VAL C N 1
ATOM 3714 C CA . VAL C 1 80 ? 22.555 3.799 110.048 1.00 28.54 80 VAL C CA 1
ATOM 3715 C C . VAL C 1 80 ? 23.016 4.563 111.282 1.00 29.30 80 VAL C C 1
ATOM 3716 O O . VAL C 1 80 ? 24.117 4.336 111.782 1.00 28.58 80 VAL C O 1
ATOM 3720 N N . CYS C 1 81 ? 22.178 5.475 111.766 1.00 28.52 81 CYS C N 1
ATOM 3721 C CA . CYS C 1 81 ? 22.536 6.284 112.926 1.00 28.20 81 CYS C CA 1
ATOM 3722 C C . CYS C 1 81 ? 21.488 6.222 114.021 1.00 27.88 81 CYS C C 1
ATOM 3723 O O . CYS C 1 81 ? 20.352 5.812 113.787 1.00 27.16 81 CYS C O 1
ATOM 3726 N N . ILE C 1 82 ? 21.879 6.632 115.223 1.00 26.97 82 ILE C N 1
ATOM 3727 C CA . ILE C 1 82 ? 20.955 6.663 116.348 1.00 27.26 82 ILE C CA 1
ATOM 3728 C C . ILE C 1 82 ? 20.091 7.896 116.123 1.00 28.32 82 ILE C C 1
ATOM 3729 O O . ILE C 1 82 ? 20.609 8.972 115.827 1.00 28.65 82 ILE C O 1
ATOM 3734 N N . ALA C 1 83 ? 18.779 7.743 116.249 1.00 27.56 83 ALA C N 1
ATOM 3735 C CA . ALA C 1 83 ? 17.876 8.867 116.047 1.00 28.93 83 ALA C CA 1
ATOM 3736 C C . ALA C 1 83 ? 16.896 8.980 117.201 1.00 26.53 83 ALA C C 1
ATOM 3737 O O . ALA C 1 83 ? 16.678 8.019 117.939 1.00 26.13 83 ALA C O 1
ATOM 3739 N N . THR C 1 84 ? 16.310 10.162 117.353 1.00 24.36 84 THR C N 1
ATOM 3740 C CA . THR C 1 84 ? 15.344 10.407 118.415 1.00 23.16 84 THR C CA 1
ATOM 3741 C C . THR C 1 84 ? 13.999 10.808 117.816 1.00 22.93 84 THR C C 1
ATOM 3742 O O . THR C 1 84 ? 13.948 11.485 116.789 1.00 21.74 84 THR C O 1
ATOM 3746 N N . VAL C 1 85 ? 12.914 10.377 118.453 1.00 22.59 85 VAL C N 1
ATOM 3747 C CA . VAL C 1 85 ? 11.577 10.720 117.985 1.00 24.32 85 VAL C CA 1
ATOM 3748 C C . VAL C 1 85 ? 11.280 12.157 118.410 1.00 26.17 85 VAL C C 1
ATOM 3749 O O . VAL C 1 85 ? 11.198 12.456 119.603 1.00 27.33 85 VAL C O 1
ATOM 3753 N N . ILE C 1 86 ? 11.134 13.036 117.423 1.00 25.41 86 ILE C N 1
ATOM 3754 C CA . ILE C 1 86 ? 10.865 14.452 117.654 1.00 27.05 86 ILE C CA 1
ATOM 3755 C C . ILE C 1 86 ? 9.366 14.743 117.728 1.00 26.25 86 ILE C C 1
ATOM 3756 O O . ILE C 1 86 ? 8.936 15.678 118.405 1.00 25.53 86 ILE C O 1
ATOM 3761 N N . GLY C 1 87 ? 8.573 13.939 117.026 1.00 23.22 87 GLY C N 1
ATOM 3762 C CA . GLY C 1 87 ? 7.135 14.133 117.030 1.00 21.69 87 GLY C CA 1
ATOM 3763 C C . GLY C 1 87 ? 6.375 12.938 116.488 1.00 21.08 87 GLY C C 1
ATOM 3764 O O . GLY C 1 87 ? 6.956 12.051 115.863 1.00 22.25 87 GLY C O 1
ATOM 3765 N N . ILE C 1 88 ? 5.070 12.921 116.729 1.00 21.48 88 ILE C N 1
ATOM 3766 C CA . ILE C 1 88 ? 4.210 11.837 116.274 1.00 23.71 88 ILE C CA 1
ATOM 3767 C C . ILE C 1 88 ? 3.030 12.385 115.484 1.00 22.24 88 ILE C C 1
ATOM 3768 O O . ILE C 1 88 ? 2.376 13.341 115.905 1.00 22.04 88 ILE C O 1
ATOM 3773 N N . THR C 1 89 ? 2.760 11.782 114.333 1.00 20.34 89 THR C N 1
ATOM 3774 C CA . THR C 1 89 ? 1.636 12.203 113.509 1.00 18.85 89 THR C CA 1
ATOM 3775 C C . THR C 1 89 ? 1.111 10.994 112.740 1.00 15.92 89 THR C C 1
ATOM 3776 O O . THR C 1 89 ? 1.794 10.447 111.872 1.00 16.46 89 THR C O 1
ATOM 3780 N N . GLY C 1 90 ? -0.099 10.564 113.085 1.00 18.88 90 GLY C N 1
ATOM 3781 C CA . GLY C 1 90 ? -0.676 9.405 112.429 1.00 19.04 90 GLY C CA 1
ATOM 3782 C C . GLY C 1 90 ? 0.199 8.191 112.683 1.00 18.39 90 GLY C C 1
ATOM 3783 O O . GLY C 1 90 ? 0.593 7.928 113.820 1.00 21.05 90 GLY C O 1
ATOM 3784 N N . ALA C 1 91 ? 0.514 7.454 111.624 1.00 16.65 91 ALA C N 1
ATOM 3785 C CA . ALA C 1 91 ? 1.351 6.267 111.741 1.00 14.90 91 ALA C CA 1
ATOM 3786 C C . ALA C 1 91 ? 2.804 6.619 111.438 1.00 14.36 91 ALA C C 1
ATOM 3787 O O . ALA C 1 91 ? 3.627 5.742 111.172 1.00 15.27 91 ALA C O 1
ATOM 3789 N N . ARG C 1 92 ? 3.118 7.910 111.483 1.00 15.79 92 ARG C 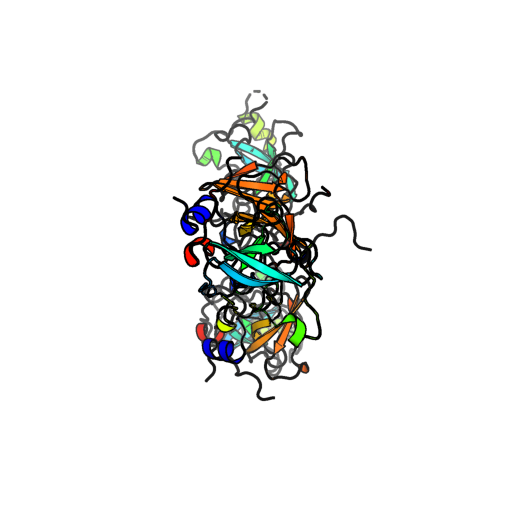N 1
ATOM 3790 C CA . ARG C 1 92 ? 4.471 8.367 111.188 1.00 11.85 92 ARG C CA 1
ATOM 3791 C C . ARG C 1 92 ? 5.210 8.958 112.378 1.00 11.71 92 ARG C C 1
ATOM 3792 O O . ARG C 1 92 ? 4.599 9.450 113.328 1.00 15.69 92 ARG C O 1
ATOM 3800 N N . LEU C 1 93 ? 6.535 8.913 112.298 1.00 10.23 93 LEU C N 1
ATOM 3801 C CA . LEU C 1 93 ? 7.399 9.464 113.333 1.00 14.54 93 LEU C CA 1
ATOM 3802 C C . LEU C 1 93 ? 8.268 10.565 112.731 1.00 14.35 93 LEU C C 1
ATOM 3803 O O . LEU C 1 93 ? 8.835 10.389 111.649 1.00 13.95 93 LEU C O 1
ATOM 3808 N N . ARG C 1 94 ? 8.367 11.702 113.417 1.00 13.93 94 ARG C N 1
ATOM 3809 C CA . ARG C 1 94 ? 9.241 12.770 112.949 1.00 15.95 94 ARG C CA 1
ATOM 3810 C C . ARG C 1 94 ? 10.568 12.425 113.620 1.00 15.98 94 ARG C C 1
ATOM 3811 O O . ARG C 1 94 ? 10.632 12.292 114.842 1.00 19.08 94 ARG C O 1
ATOM 3819 N N . LEU C 1 95 ? 11.617 12.278 112.821 1.00 18.62 95 LEU C N 1
ATOM 3820 C CA . LEU C 1 95 ? 12.917 11.886 113.344 1.00 20.83 95 LEU C CA 1
ATOM 3821 C C . LEU C 1 95 ? 14.056 12.850 113.047 1.00 20.81 95 LEU C C 1
ATOM 3822 O O . LEU C 1 95 ? 14.020 13.606 112.076 1.00 21.29 95 LEU C O 1
ATOM 3827 N N . ARG C 1 96 ? 15.075 12.796 113.899 1.00 22.27 96 ARG C N 1
ATOM 3828 C CA . ARG C 1 96 ? 16.264 13.623 113.759 1.00 22.64 96 ARG C CA 1
ATOM 3829 C C . ARG C 1 96 ? 17.463 12.804 114.215 1.00 23.97 96 ARG C C 1
ATOM 3830 O O . ARG C 1 96 ? 17.443 12.218 115.297 1.00 24.15 96 ARG C O 1
ATOM 3838 N N . LEU C 1 97 ? 18.497 12.755 113.382 1.00 25.99 97 LEU C N 1
ATOM 3839 C CA . LEU C 1 97 ? 19.705 12.007 113.710 1.00 28.19 97 LEU C CA 1
ATOM 3840 C C . LEU C 1 97 ? 20.458 12.720 114.822 1.00 31.77 97 LEU C C 1
ATOM 3841 O O . LEU C 1 97 ? 20.718 13.919 114.732 1.00 33.17 97 LEU C O 1
ATOM 3846 N N . ASP C 1 98 ? 20.801 11.984 115.873 1.00 34.93 98 ASP C N 1
ATOM 3847 C CA . ASP C 1 98 ? 21.533 12.563 116.991 1.00 37.62 98 ASP C CA 1
ATOM 3848 C C . ASP C 1 98 ? 22.855 13.135 116.500 1.00 37.87 98 ASP C C 1
ATOM 3849 O O . ASP C 1 98 ? 23.593 12.473 115.769 1.00 35.48 98 ASP C O 1
ATOM 3854 N N . GLY C 1 99 ? 23.141 14.372 116.893 1.00 40.37 99 GLY C N 1
ATOM 3855 C CA . GLY C 1 99 ? 24.380 15.008 116.485 1.00 41.24 99 GLY C CA 1
ATOM 3856 C C . GLY C 1 99 ? 24.222 16.016 115.363 1.00 41.31 99 GLY C C 1
ATOM 3857 O O . GLY C 1 99 ? 25.140 16.788 115.089 1.00 43.79 99 GLY C O 1
ATOM 3858 N N . SER C 1 100 ? 23.065 16.016 114.709 1.00 40.45 100 SER C N 1
ATOM 3859 C CA . SER C 1 100 ? 22.820 16.948 113.614 1.00 39.37 100 SER C CA 1
ATOM 3860 C C . SER C 1 100 ? 21.763 17.981 113.990 1.00 37.67 100 SER C C 1
ATOM 3861 O O . SER C 1 100 ? 21.031 17.806 114.963 1.00 35.40 100 SER C O 1
ATOM 3864 N N . ASP C 1 101 ? 21.693 19.059 113.214 1.00 37.88 101 ASP C N 1
ATOM 3865 C CA . ASP C 1 101 ? 20.725 20.118 113.466 1.00 38.29 101 ASP C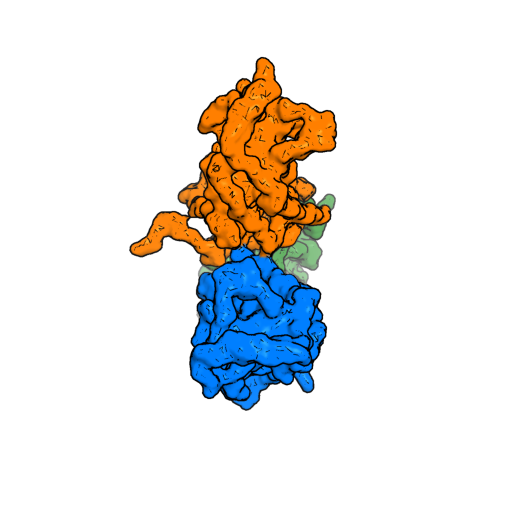 CA 1
ATOM 3866 C C . ASP C 1 101 ? 19.318 19.681 113.068 1.00 37.42 101 ASP C C 1
ATOM 3867 O O . ASP C 1 101 ? 19.033 18.485 112.989 1.00 37.95 101 ASP C O 1
ATOM 3872 N N . ASN C 1 102 ? 18.445 20.651 112.808 1.00 34.43 102 ASN C N 1
ATOM 3873 C CA . ASN C 1 102 ? 17.064 20.357 112.442 1.00 33.65 102 ASN C CA 1
ATOM 3874 C C . ASN C 1 102 ? 16.772 20.514 110.950 1.00 35.19 102 ASN C C 1
ATOM 3875 O O . ASN C 1 102 ? 15.621 20.403 110.526 1.00 33.57 102 ASN C O 1
ATOM 3880 N N . ARG C 1 103 ? 17.805 20.764 110.154 1.00 34.48 103 ARG C N 1
ATOM 3881 C CA . ARG C 1 103 ? 17.613 20.933 108.718 1.00 38.03 103 ARG C CA 1
ATOM 3882 C C . ARG C 1 103 ? 17.487 19.610 107.967 1.00 37.94 103 ARG C C 1
ATOM 3883 O O . ARG C 1 103 ? 17.384 19.599 106.741 1.00 40.36 103 ARG C O 1
ATOM 3891 N N . ASN C 1 104 ? 17.489 18.498 108.695 1.00 37.00 104 ASN C N 1
ATOM 3892 C CA . ASN C 1 104 ? 17.387 17.190 108.056 1.00 36.92 104 ASN C CA 1
ATOM 3893 C C . ASN C 1 104 ? 16.330 16.280 108.674 1.00 33.06 104 ASN C C 1
ATOM 3894 O O . ASN C 1 104 ? 16.361 15.065 108.475 1.00 31.88 104 ASN C O 1
ATOM 3899 N N . ASP C 1 105 ? 15.399 16.865 109.422 1.00 27.46 105 ASP C N 1
ATOM 3900 C CA . ASP C 1 105 ? 14.330 16.091 110.046 1.00 25.67 105 ASP C CA 1
ATOM 3901 C C . ASP C 1 105 ? 13.551 15.335 108.978 1.00 23.84 105 ASP C C 1
ATOM 3902 O O . ASP C 1 105 ? 13.348 15.836 107.870 1.00 24.19 105 ASP C O 1
ATOM 3907 N N . PHE C 1 106 ? 13.117 14.126 109.314 1.00 21.87 106 PHE C N 1
ATOM 3908 C CA . PHE C 1 106 ? 12.367 13.306 108.377 1.00 19.31 106 PHE C CA 1
ATOM 3909 C C . PHE C 1 106 ? 11.237 12.531 109.044 1.00 19.30 106 PHE C C 1
ATOM 3910 O O . PHE C 1 106 ? 11.202 12.383 110.267 1.00 15.14 106 PHE C O 1
ATOM 3918 N N . TRP C 1 107 ? 10.313 12.045 108.221 1.00 17.18 107 TRP C N 1
ATOM 3919 C CA . TRP C 1 107 ? 9.160 11.295 108.699 1.00 16.83 107 TRP C CA 1
ATOM 3920 C C . TRP C 1 107 ? 9.170 9.875 108.164 1.00 15.15 107 TRP C C 1
ATOM 3921 O O . TRP C 1 107 ? 9.292 9.658 106.960 1.00 16.88 107 TRP C O 1
ATOM 3932 N N . ARG C 1 108 ? 9.047 8.914 109.072 1.00 15.29 108 ARG C N 1
ATOM 3933 C CA . ARG C 1 108 ? 9.040 7.503 108.709 1.00 16.11 108 ARG C CA 1
ATOM 3934 C C . ARG C 1 108 ? 7.854 6.787 109.342 1.00 15.07 108 ARG C C 1
ATOM 3935 O O . ARG C 1 108 ? 7.506 7.035 110.497 1.00 16.01 108 ARG C O 1
ATOM 3943 N N . LEU C 1 109 ? 7.227 5.905 108.570 1.00 14.25 109 LEU C N 1
ATOM 3944 C CA . LEU C 1 109 ? 6.094 5.124 109.051 1.00 12.32 109 LEU C CA 1
ATOM 3945 C C . LEU C 1 109 ? 6.630 4.128 110.077 1.00 14.86 109 LEU C C 1
ATOM 3946 O O . LEU C 1 109 ? 7.795 3.733 110.006 1.00 15.63 109 LEU C O 1
ATOM 3951 N N . VAL C 1 110 ? 5.787 3.721 111.023 1.00 15.16 110 VAL C N 1
ATOM 3952 C CA . VAL C 1 110 ? 6.217 2.772 112.042 1.00 16.91 110 VAL C CA 1
ATOM 3953 C C . VAL C 1 110 ? 6.524 1.401 111.448 1.00 18.15 110 VAL C C 1
ATOM 3954 O O . VAL C 1 110 ? 7.140 0.560 112.106 1.00 16.29 110 VAL C O 1
ATOM 3958 N N . ASP C 1 111 ? 6.093 1.171 110.210 1.00 15.81 111 ASP C N 1
ATOM 3959 C CA . ASP C 1 111 ? 6.387 -0.096 109.551 1.00 15.14 111 ASP C CA 1
ATOM 3960 C C . ASP C 1 111 ? 7.372 0.127 108.407 1.00 14.70 111 ASP C C 1
ATOM 3961 O O . ASP C 1 111 ? 7.393 -0.614 107.423 1.00 16.24 111 ASP C O 1
ATOM 3966 N N . SER C 1 112 ? 8.193 1.164 108.551 1.00 15.97 112 SER C N 1
ATOM 3967 C CA . SER C 1 112 ? 9.209 1.479 107.556 1.00 15.44 112 SER C CA 1
ATOM 3968 C C . SER C 1 112 ? 10.440 0.627 107.820 1.00 17.30 112 SER C C 1
ATOM 3969 O O . SER C 1 112 ? 10.835 0.432 108.969 1.00 17.34 112 SER C O 1
ATOM 3972 N N . PRO C 1 113 ? 11.065 0.105 106.757 1.00 18.35 113 PRO C N 1
ATOM 3973 C CA . PRO C 1 113 ? 12.258 -0.724 106.933 1.00 20.93 113 PRO C CA 1
ATOM 3974 C C . PRO C 1 113 ? 13.487 0.121 107.270 1.00 22.43 113 PRO C C 1
ATOM 3975 O O . PRO C 1 113 ? 14.540 -0.411 107.624 1.00 21.94 113 PRO C O 1
ATOM 3979 N N . ASP C 1 114 ? 13.340 1.439 107.176 1.00 19.73 114 ASP C N 1
ATOM 3980 C CA . ASP C 1 114 ? 14.450 2.343 107.459 1.00 24.73 114 ASP C CA 1
ATOM 3981 C C . ASP C 1 114 ? 14.627 2.673 108.936 1.00 21.36 114 ASP C C 1
ATOM 3982 O O . ASP C 1 114 ? 15.545 3.404 109.305 1.00 22.96 114 ASP C O 1
ATOM 3987 N N . ILE C 1 115 ? 13.741 2.153 109.780 1.00 19.17 115 ILE C N 1
ATOM 3988 C CA . ILE C 1 115 ? 13.864 2.367 111.219 1.00 19.66 115 ILE C CA 1
ATOM 3989 C C . ILE C 1 115 ? 13.901 0.997 111.884 1.00 21.42 115 ILE C C 1
ATOM 3990 O O . ILE C 1 115 ? 13.290 0.044 111.398 1.00 20.05 115 ILE C O 1
ATOM 3995 N N . GLN C 1 116 ? 14.625 0.902 112.991 1.00 19.99 116 GLN C N 1
ATOM 3996 C CA . GLN C 1 116 ? 14.768 -0.360 113.709 1.00 23.39 116 GLN C CA 1
ATOM 3997 C C . GLN C 1 116 ? 15.195 -0.090 115.145 1.00 24.76 116 GLN C C 1
ATOM 3998 O O . GLN C 1 116 ? 15.759 0.963 115.444 1.00 23.86 116 GLN C O 1
ATOM 4004 N N . PRO C 1 117 ? 14.928 -1.037 116.057 1.00 26.04 117 PRO C N 1
ATOM 4005 C CA . PRO C 1 117 ? 15.318 -0.838 117.456 1.00 28.18 117 PRO C CA 1
ATOM 4006 C C . PRO C 1 117 ? 16.839 -0.797 117.603 1.00 29.14 117 PRO C C 1
ATOM 4007 O O . PRO C 1 117 ? 17.566 -1.403 116.813 1.00 27.49 117 PRO C O 1
ATOM 4011 N N . VAL C 1 118 ? 17.316 -0.071 118.608 1.00 29.65 118 VAL C N 1
ATOM 4012 C CA . VAL C 1 118 ? 18.748 0.041 118.844 1.00 30.98 118 VAL C CA 1
ATOM 4013 C C . VAL C 1 118 ? 19.352 -1.345 119.031 1.00 30.72 118 VAL C C 1
ATOM 4014 O O . VAL C 1 118 ? 18.791 -2.180 119.739 1.00 30.96 118 VAL C O 1
ATOM 4018 N N . GLY C 1 119 ? 20.491 -1.581 118.386 1.00 31.63 119 GLY C N 1
ATOM 4019 C CA . GLY C 1 119 ? 21.156 -2.868 118.491 1.00 32.11 119 GLY C CA 1
ATOM 4020 C C . GLY C 1 119 ? 20.976 -3.726 117.253 1.00 31.90 119 GLY C C 1
ATOM 4021 O O . GLY C 1 119 ? 21.739 -4.665 117.018 1.00 30.80 119 GLY C O 1
ATOM 4022 N N . THR C 1 120 ? 19.965 -3.400 116.455 1.00 30.97 120 THR C N 1
ATOM 4023 C CA . THR C 1 120 ? 19.672 -4.148 115.239 1.00 29.92 120 THR C CA 1
ATOM 4024 C C . THR C 1 120 ? 20.839 -4.119 114.262 1.00 31.93 120 THR C C 1
ATOM 4025 O O . THR C 1 120 ? 21.146 -5.122 113.615 1.00 33.82 120 THR C O 1
ATOM 4029 N N . CYS C 1 121 ? 21.486 -2.964 114.160 1.00 32.37 121 CYS C N 1
ATOM 4030 C CA . CYS C 1 121 ? 22.611 -2.799 113.251 1.00 33.94 121 CYS C CA 1
ATOM 4031 C C . CYS C 1 121 ? 23.675 -3.866 113.504 1.00 34.74 121 CYS C C 1
ATOM 4032 O O . CYS C 1 121 ? 24.089 -4.568 112.582 1.00 34.49 121 CYS C O 1
ATOM 4035 N N . GLU C 1 122 ? 24.104 -3.990 114.756 1.00 37.08 122 GLU C N 1
ATOM 4036 C CA . GLU C 1 122 ? 25.119 -4.974 115.122 1.00 38.75 122 GLU C CA 1
ATOM 4037 C C . GLU C 1 122 ? 24.637 -6.399 114.874 1.00 38.94 122 GLU C C 1
ATOM 4038 O O . GLU C 1 122 ? 25.381 -7.233 114.357 1.00 38.11 122 GLU C O 1
ATOM 4044 N N . LYS C 1 123 ? 23.393 -6.679 115.247 1.00 37.77 123 LYS C N 1
ATOM 4045 C CA . LYS C 1 123 ? 22.836 -8.011 115.053 1.00 39.35 123 LYS C CA 1
ATOM 4046 C C . LYS C 1 123 ? 22.835 -8.422 113.586 1.00 41.08 123 LYS C C 1
ATOM 4047 O O . LYS C 1 123 ? 22.804 -9.611 113.272 1.00 42.11 123 LYS C O 1
ATOM 4053 N N . GLU C 1 124 ? 22.870 -7.438 112.691 1.00 42.45 124 GLU C N 1
ATOM 4054 C CA . GLU C 1 124 ? 22.871 -7.717 111.259 1.00 45.19 124 GLU C CA 1
ATOM 4055 C C . GLU C 1 124 ? 24.282 -7.698 110.682 1.00 47.45 124 GLU C C 1
ATOM 4056 O O . GLU C 1 124 ? 24.463 -7.670 109.465 1.00 48.86 124 GLU C O 1
ATOM 4062 N N . GLY C 1 125 ? 25.279 -7.707 111.561 1.00 49.72 125 GLY C N 1
ATOM 4063 C CA . GLY C 1 125 ? 26.660 -7.704 111.111 1.00 53.02 125 GLY C CA 1
ATOM 4064 C C . GLY C 1 125 ? 27.187 -6.337 110.722 1.00 55.21 125 GLY C C 1
ATOM 4065 O O . GLY C 1 125 ? 28.308 -6.217 110.227 1.00 55.34 125 GLY C O 1
ATOM 4066 N N . ASP C 1 126 ? 26.382 -5.303 110.937 1.00 57.95 126 ASP C N 1
ATOM 4067 C CA . ASP C 1 126 ? 26.791 -3.943 110.609 1.00 60.19 126 ASP C CA 1
ATOM 4068 C C . ASP C 1 126 ? 27.108 -3.181 111.890 1.00 60.88 126 ASP C C 1
ATOM 4069 O O . ASP C 1 126 ? 26.947 -3.711 112.990 1.00 61.48 126 ASP C O 1
ATOM 4074 N N . LEU C 1 127 ? 27.560 -1.940 111.748 1.00 62.58 127 LEU C N 1
ATOM 4075 C CA . LEU C 1 127 ? 27.896 -1.127 112.909 1.00 63.26 127 LEU C CA 1
ATOM 4076 C C . LEU C 1 127 ? 27.354 0.288 112.737 1.00 63.47 127 LEU C C 1
ATOM 4077 O O . LEU C 1 127 ? 27.495 0.892 111.672 1.00 62.37 127 LEU C O 1
ATOM 4082 N N . LEU C 1 128 ? 26.728 0.808 113.789 1.00 63.45 128 LEU C N 1
ATOM 4083 C CA . LEU C 1 128 ? 26.166 2.152 113.764 1.00 63.98 128 LEU C CA 1
ATOM 4084 C C . LEU C 1 128 ? 27.230 3.171 113.383 1.00 64.51 128 LEU C C 1
ATOM 4085 O O . LEU C 1 128 ? 28.401 3.017 113.727 1.00 64.07 128 LEU C O 1
ATOM 4090 N N . GLN C 1 129 ? 26.821 4.212 112.669 1.00 65.38 129 GLN C N 1
ATOM 4091 C CA . GLN C 1 129 ? 27.756 5.249 112.263 1.00 66.81 129 GLN C CA 1
ATOM 4092 C C . GLN C 1 129 ? 27.697 6.403 113.258 1.00 66.85 129 GLN C C 1
ATOM 4093 O O . GLN C 1 129 ? 26.659 7.048 113.417 1.00 66.37 129 GLN C O 1
ATOM 4099 N N . PRO C 1 130 ? 28.819 6.672 113.945 1.00 67.22 130 PRO C N 1
ATOM 4100 C CA . PRO C 1 130 ? 28.945 7.737 114.942 1.00 67.00 130 PRO C CA 1
ATOM 4101 C C . PRO C 1 130 ? 28.319 9.067 114.529 1.00 66.55 130 PRO C C 1
ATOM 4102 O O . PRO C 1 130 ? 28.399 9.471 113.368 1.00 65.96 130 PRO C O 1
ATOM 4106 N N . PRO C 1 131 ? 27.682 9.765 115.484 1.00 66.05 131 PRO C N 1
ATOM 4107 C CA . PRO C 1 131 ? 27.048 11.057 115.208 1.00 65.84 131 PRO C CA 1
ATOM 4108 C C . PRO C 1 131 ? 28.112 12.107 114.892 1.00 65.22 131 PRO C C 1
ATOM 4109 O O . PRO C 1 131 ? 29.151 12.166 115.549 1.00 64.64 131 PRO C O 1
ATOM 4113 N N . LEU C 1 132 ? 27.850 12.918 113.873 1.00 64.41 132 LEU C N 1
ATOM 4114 C CA . LEU C 1 132 ? 28.784 13.956 113.458 1.00 63.39 132 LEU C CA 1
ATOM 4115 C C . LEU C 1 132 ? 29.218 14.801 114.655 1.00 61.12 132 LEU C C 1
ATOM 4116 O O . LEU C 1 132 ? 28.415 15.524 115.251 1.00 60.58 132 LEU C O 1
ATOM 4121 N N . GLY C 1 133 ? 30.498 14.699 115.000 1.00 58.65 133 GLY C N 1
ATOM 4122 C CA . GLY C 1 133 ? 31.033 15.441 116.127 1.00 56.31 133 GLY C CA 1
ATOM 4123 C C . GLY C 1 133 ? 31.981 14.599 116.957 1.00 55.69 133 GLY C C 1
ATOM 4124 O O . GLY C 1 133 ? 31.586 14.006 117.960 1.00 55.87 133 GLY C O 1
ATOM 4125 N N . GLU C 1 153 ? 15.175 6.579 127.021 1.00 54.23 153 GLU C N 1
ATOM 4126 C CA . GLU C 1 153 ? 14.234 5.491 126.778 1.00 54.40 153 GLU C CA 1
ATOM 4127 C C . GLU C 1 153 ? 14.444 4.869 125.400 1.00 52.81 153 GLU C C 1
ATOM 4128 O O . GLU C 1 153 ? 14.477 5.570 124.388 1.00 52.74 153 GLU C O 1
ATOM 4134 N N . MET C 1 154 ? 14.586 3.547 125.372 1.00 50.76 154 MET C N 1
ATOM 4135 C CA . MET C 1 154 ? 14.788 2.818 124.125 1.00 48.68 154 MET C CA 1
ATOM 4136 C C . MET C 1 154 ? 13.454 2.293 123.608 1.00 45.07 154 MET C C 1
ATOM 4137 O O . MET C 1 154 ? 12.692 1.677 124.354 1.00 44.12 154 MET C O 1
ATOM 4142 N N . ALA C 1 155 ? 13.172 2.538 122.333 1.00 40.17 155 ALA C N 1
ATOM 4143 C CA . ALA C 1 155 ? 11.930 2.072 121.734 1.00 35.40 155 ALA C CA 1
ATOM 4144 C C . ALA C 1 155 ? 11.924 0.548 121.695 1.00 32.94 155 ALA C C 1
ATOM 4145 O O . ALA C 1 155 ? 12.845 -0.070 121.162 1.00 31.17 155 ALA C O 1
ATOM 4147 N N . SER C 1 156 ? 10.885 -0.049 122.269 1.00 32.68 156 SER C N 1
ATOM 4148 C CA . SER C 1 156 ? 10.753 -1.501 122.304 1.00 34.21 156 SER C CA 1
ATOM 4149 C C . SER C 1 156 ? 10.674 -2.074 120.894 1.00 34.71 156 SER C C 1
ATOM 4150 O O . SER C 1 156 ? 10.174 -1.423 119.977 1.00 34.05 156 SER C O 1
ATOM 4153 N N . ALA C 1 157 ? 11.169 -3.296 120.727 1.00 34.59 157 ALA C N 1
ATOM 4154 C CA . ALA C 1 157 ? 11.156 -3.957 119.428 1.00 33.69 157 ALA C CA 1
ATOM 4155 C C . ALA C 1 157 ? 9.729 -4.202 118.953 1.00 33.57 157 ALA C C 1
ATOM 4156 O O . ALA C 1 157 ? 9.471 -4.279 117.752 1.00 32.43 157 ALA C O 1
ATOM 4158 N N . THR C 1 158 ? 8.803 -4.317 119.899 1.00 33.09 158 THR C N 1
ATOM 4159 C CA . THR C 1 158 ? 7.402 -4.561 119.571 1.00 33.06 158 THR C CA 1
ATOM 4160 C C . THR C 1 158 ? 6.729 -3.357 118.921 1.00 31.02 158 THR C C 1
ATOM 4161 O O . THR C 1 158 ? 5.680 -3.490 118.290 1.00 32.24 158 THR C O 1
ATOM 4165 N N . LEU C 1 159 ? 7.331 -2.183 119.079 1.00 30.13 159 LEU C N 1
ATOM 4166 C CA . LEU C 1 159 ? 6.777 -0.962 118.505 1.00 29.17 159 LEU C CA 1
ATOM 4167 C C . LEU C 1 159 ? 6.963 -0.901 116.994 1.00 28.15 159 LEU C C 1
ATOM 4168 O O . LEU C 1 159 ? 6.210 -0.223 116.294 1.00 29.71 159 LEU C O 1
ATOM 4173 N N . PHE C 1 160 ? 7.968 -1.611 116.495 1.00 26.95 160 PHE C N 1
ATOM 4174 C CA . PHE C 1 160 ? 8.251 -1.625 115.067 1.00 27.14 160 PHE C CA 1
ATOM 4175 C C . PHE C 1 160 ? 7.422 -2.691 114.369 1.00 27.74 160 PHE C C 1
ATOM 4176 O O . PHE C 1 160 ? 7.467 -3.866 114.733 1.00 32.04 160 PHE C O 1
ATOM 4184 N N . LYS C 1 161 ? 6.657 -2.276 113.365 1.00 24.66 161 LYS C N 1
ATOM 4185 C CA . LYS C 1 161 ? 5.813 -3.209 112.637 1.00 21.57 161 LYS C CA 1
ATOM 4186 C C . LYS C 1 161 ? 6.493 -3.703 111.364 1.00 22.89 161 LYS C C 1
ATOM 4187 O O . LYS C 1 161 ? 7.278 -2.988 110.741 1.00 19.42 161 LYS C O 1
ATOM 4193 N N . LYS C 1 162 ? 6.189 -4.940 110.991 1.00 20.94 162 LYS C N 1
ATOM 4194 C CA . LYS C 1 162 ? 6.771 -5.560 109.810 1.00 18.36 162 LYS C CA 1
ATOM 4195 C C . LYS C 1 162 ? 6.347 -4.815 108.550 1.00 16.93 162 LYS C C 1
ATOM 4196 O O . LYS C 1 162 ? 5.181 -4.445 108.403 1.00 19.30 162 LYS C O 1
ATOM 4202 N N . GLU C 1 163 ? 7.287 -4.599 107.636 1.00 15.81 163 GLU C N 1
ATOM 4203 C CA . GLU C 1 163 ? 6.952 -3.888 106.409 1.00 15.87 163 GLU C CA 1
ATOM 4204 C C . GLU C 1 163 ? 5.987 -4.690 105.555 1.00 15.17 163 GLU C C 1
ATOM 4205 O O . GLU C 1 163 ? 6.191 -5.882 105.321 1.00 15.35 163 GLU C O 1
ATOM 4211 N N . PRO C 1 164 ? 4.911 -4.042 105.084 1.00 15.10 164 PRO C N 1
ATOM 4212 C CA . PRO C 1 164 ? 3.921 -4.718 104.245 1.00 13.82 164 PRO C CA 1
ATOM 4213 C C . PRO C 1 164 ? 4.562 -5.181 102.942 1.00 15.66 164 PRO C C 1
ATOM 4214 O O . PRO C 1 164 ? 5.517 -4.574 102.456 1.00 15.03 164 PRO C O 1
ATOM 4218 N N . PRO C 1 165 ? 4.050 -6.273 102.363 1.00 15.67 165 PRO C N 1
ATOM 4219 C CA . PRO C 1 165 ? 4.614 -6.783 101.113 1.00 15.93 165 PRO C CA 1
ATOM 4220 C C . PRO C 1 165 ? 4.321 -5.915 99.896 1.00 15.88 165 PRO C C 1
ATOM 4221 O O . PRO C 1 165 ? 3.336 -5.179 99.855 1.00 17.26 165 PRO C O 1
ATOM 4225 N N . LYS C 1 166 ? 5.198 -6.023 98.908 1.00 18.32 166 LYS C N 1
ATOM 4226 C CA . LYS C 1 166 ? 5.088 -5.284 97.660 1.00 21.99 166 LYS C CA 1
ATOM 4227 C C . LYS C 1 166 ? 4.080 -5.941 96.718 1.00 22.87 166 LYS C C 1
ATOM 4228 O O . LYS C 1 166 ? 4.143 -7.147 96.476 1.00 25.49 166 LYS C O 1
ATOM 4234 N N . PRO C 1 167 ? 3.122 -5.160 96.190 1.00 21.32 167 PRO C N 1
ATOM 4235 C CA . PRO C 1 167 ? 2.145 -5.748 95.271 1.00 21.31 167 PRO C CA 1
ATOM 4236 C C . PRO C 1 167 ? 2.949 -6.335 94.115 1.00 20.62 167 PRO C C 1
ATOM 4237 O O . PRO C 1 167 ? 3.860 -5.688 93.598 1.00 21.82 167 PRO C O 1
ATOM 4241 N N . PRO C 1 168 ? 2.631 -7.569 93.700 1.00 24.19 168 PRO C N 1
ATOM 4242 C CA . PRO C 1 168 ? 3.347 -8.225 92.603 1.00 25.48 168 PRO C CA 1
ATOM 4243 C C . PRO C 1 168 ? 3.430 -7.398 91.323 1.00 24.18 168 PRO C C 1
ATOM 4244 O O . PRO C 1 168 ? 4.460 -7.383 90.649 1.00 25.00 168 PRO C O 1
ATOM 4248 N N . LEU C 1 169 ? 2.343 -6.706 90.998 1.00 23.93 169 LEU C N 1
ATOM 4249 C CA . LEU C 1 169 ? 2.288 -5.897 89.785 1.00 22.96 169 LEU C CA 1
ATOM 4250 C C . LEU C 1 169 ? 1.904 -4.450 90.052 1.00 19.86 169 LEU C C 1
ATOM 4251 O O . LEU C 1 169 ? 1.374 -4.119 91.112 1.00 19.66 169 LEU C O 1
ATOM 4256 N N . ASN C 1 170 ? 2.182 -3.595 89.074 1.00 18.43 170 ASN C N 1
ATOM 4257 C CA . ASN C 1 170 ? 1.830 -2.182 89.163 1.00 15.61 170 ASN C CA 1
ATOM 4258 C C . ASN C 1 170 ? 0.415 -2.101 88.588 1.00 15.29 170 ASN C C 1
ATOM 4259 O O . ASN C 1 170 ? 0.230 -2.176 87.373 1.00 16.48 170 ASN C O 1
ATOM 4264 N N . ASN C 1 171 ? -0.579 -1.962 89.460 1.00 14.98 171 ASN C N 1
ATOM 4265 C CA . ASN C 1 171 ? -1.965 -1.908 89.019 1.00 15.76 171 ASN C CA 1
ATOM 4266 C C . ASN C 1 171 ? -2.555 -0.511 88.940 1.00 12.17 171 ASN C C 1
ATOM 4267 O O . ASN C 1 171 ? -3.753 -0.350 88.707 1.00 12.63 171 ASN C O 1
ATOM 4272 N N . PHE C 1 172 ? -1.713 0.499 89.127 1.00 10.74 172 PHE C N 1
ATOM 4273 C CA . PHE C 1 172 ? -2.167 1.886 89.037 1.00 10.84 172 PHE C CA 1
ATOM 4274 C C . PHE C 1 172 ? -2.546 2.216 87.597 1.00 10.57 172 PHE C C 1
ATOM 4275 O O . PHE C 1 172 ? -1.907 1.744 86.653 1.00 11.43 172 PHE C O 1
ATOM 4283 N N . LYS C 1 173 ? -3.588 3.027 87.439 1.00 9.68 173 LYS C N 1
ATOM 4284 C CA . LYS C 1 173 ? -4.054 3.448 86.122 1.00 8.91 173 LYS C CA 1
ATOM 4285 C C . LYS C 1 173 ? -4.153 4.965 86.126 1.00 7.64 173 LYS C C 1
ATOM 4286 O O . LYS C 1 173 ? -4.443 5.571 87.156 1.00 7.37 173 LYS C O 1
ATOM 4292 N N . VAL C 1 174 ? -3.916 5.575 84.975 1.00 8.87 174 VAL C N 1
ATOM 4293 C CA . VAL C 1 174 ? -3.986 7.024 84.864 1.00 8.63 174 VAL C CA 1
ATOM 4294 C C . VAL C 1 174 ? -5.349 7.531 85.329 1.00 8.41 174 VAL C C 1
ATOM 4295 O O . VAL C 1 174 ? -6.380 6.948 85.007 1.00 9.73 174 VAL C O 1
ATOM 4299 N N . GLY C 1 175 ? -5.348 8.612 86.105 1.00 7.57 175 GLY C N 1
ATOM 4300 C CA . GLY C 1 175 ? -6.599 9.170 86.584 1.00 7.24 175 GLY C CA 1
ATOM 4301 C C . GLY C 1 175 ? -6.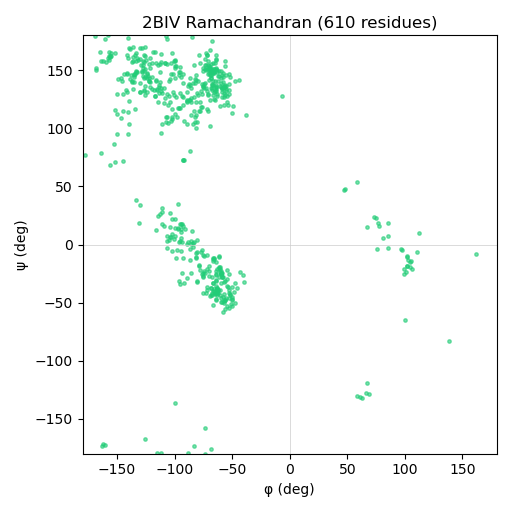985 8.793 88.005 1.00 7.64 175 GLY C C 1
ATOM 4302 O O . GLY C 1 175 ? -7.785 9.490 88.630 1.00 10.23 175 GLY C O 1
ATOM 4303 N N . MET C 1 176 ? -6.434 7.698 88.525 1.00 9.44 176 MET C N 1
ATOM 4304 C CA . MET C 1 176 ? -6.757 7.271 89.884 1.00 7.91 176 MET C CA 1
ATOM 4305 C C . MET C 1 176 ? -6.239 8.271 90.906 1.00 10.48 176 MET C C 1
ATOM 4306 O O . MET C 1 176 ? -5.141 8.808 90.760 1.00 9.55 176 MET C O 1
ATOM 4311 N N . LYS C 1 177 ? -7.022 8.513 91.951 1.00 8.44 177 LYS C N 1
ATOM 4312 C CA . LYS C 1 177 ? -6.598 9.441 92.987 1.00 9.42 177 LYS C CA 1
ATOM 4313 C C . LYS C 1 177 ? -6.041 8.702 94.196 1.00 11.05 177 LYS C C 1
ATOM 4314 O O . LYS C 1 177 ? -6.327 7.519 94.412 1.00 11.13 177 LYS C O 1
ATOM 4320 N N . LEU C 1 178 ? -5.235 9.407 94.981 1.00 9.87 178 LEU C N 1
ATOM 4321 C CA . LEU C 1 178 ? -4.595 8.815 96.148 1.00 7.63 178 LEU C CA 1
ATOM 4322 C C . LEU C 1 178 ? -4.091 9.924 97.063 1.00 9.16 178 LEU C C 1
ATOM 4323 O O . LEU C 1 178 ? -4.358 11.103 96.832 1.00 10.99 178 LEU C O 1
ATOM 4328 N N . GLU C 1 179 ? -3.368 9.533 98.105 1.00 9.25 179 GLU C N 1
ATOM 4329 C CA . GLU C 1 179 ? -2.778 10.489 99.035 1.00 9.57 179 GLU C CA 1
ATOM 4330 C C . GLU C 1 179 ? -1.276 10.313 98.873 1.00 10.65 179 GLU C C 1
ATOM 4331 O O . GLU C 1 179 ? -0.777 9.187 98.828 1.00 11.65 179 GLU C O 1
ATOM 4337 N N . ALA C 1 180 ? -0.552 11.420 98.759 1.00 9.73 180 ALA C N 1
ATOM 4338 C CA . ALA C 1 180 ? 0.884 11.318 98.569 1.00 10.11 180 ALA C CA 1
ATOM 4339 C C . ALA C 1 180 ? 1.666 12.368 99.332 1.00 10.35 180 ALA C C 1
ATOM 4340 O O . ALA C 1 180 ? 1.210 13.495 99.526 1.00 11.50 180 ALA C O 1
ATOM 4342 N N . ILE C 1 181 ? 2.852 11.975 99.770 1.00 11.87 181 ILE C N 1
ATOM 4343 C CA . ILE C 1 181 ? 3.727 12.877 100.494 1.00 12.10 181 ILE C CA 1
ATOM 4344 C C . ILE C 1 181 ? 4.313 13.880 99.506 1.00 10.95 181 ILE C C 1
ATOM 4345 O O . ILE C 1 181 ? 4.661 13.526 98.380 1.00 12.43 181 ILE C O 1
ATOM 4350 N N . ASP C 1 182 ? 4.388 15.138 99.921 1.00 10.22 182 ASP C N 1
ATOM 4351 C CA . ASP C 1 182 ? 4.980 16.177 99.088 1.00 13.17 182 ASP C CA 1
ATOM 4352 C C . ASP C 1 182 ? 6.483 16.036 99.323 1.00 14.51 182 ASP C C 1
ATOM 4353 O O . ASP C 1 182 ? 6.984 16.399 100.386 1.00 16.24 182 ASP C O 1
ATOM 4358 N N . LYS C 1 183 ? 7.189 15.487 98.339 1.00 18.88 183 LYS C N 1
ATOM 4359 C CA . LYS C 1 183 ? 8.633 15.278 98.436 1.00 23.13 183 LYS C CA 1
ATOM 4360 C C . LYS C 1 183 ? 9.382 16.531 98.867 1.00 23.71 183 LYS C C 1
ATOM 4361 O O . LYS C 1 183 ? 10.363 16.454 99.603 1.00 24.33 183 LYS C O 1
ATOM 4367 N N . LYS C 1 184 ? 8.916 17.684 98.401 1.00 24.15 184 LYS C N 1
ATOM 4368 C CA . LYS C 1 184 ? 9.565 18.948 98.729 1.00 24.61 184 LYS C CA 1
ATOM 4369 C C . LYS C 1 184 ? 9.202 19.499 100.108 1.00 25.15 184 LYS C C 1
ATOM 4370 O O . LYS C 1 184 ? 9.781 20.488 100.561 1.00 26.62 184 LYS C O 1
ATOM 4376 N N . ASN C 1 185 ? 8.254 18.846 100.774 1.00 20.11 185 ASN C N 1
ATOM 4377 C CA . ASN C 1 185 ? 7.806 19.242 102.110 1.00 19.08 185 ASN C CA 1
ATOM 4378 C C . ASN C 1 185 ? 7.218 17.980 102.742 1.00 18.73 185 ASN C C 1
ATOM 4379 O O . ASN C 1 185 ? 6.016 17.898 102.968 1.00 14.86 185 ASN C O 1
ATOM 4384 N N . PRO C 1 186 ? 8.074 16.985 103.039 1.00 23.06 186 PRO C N 1
ATOM 4385 C CA . PRO C 1 186 ? 7.745 15.680 103.631 1.00 22.01 186 PRO C CA 1
ATOM 4386 C C . PRO C 1 186 ? 6.712 15.592 104.749 1.00 21.12 186 PRO C C 1
ATOM 4387 O O . PRO C 1 186 ? 6.088 14.549 104.926 1.00 18.88 186 PRO C O 1
ATOM 4391 N N . TYR C 1 187 ? 6.527 16.662 105.509 1.00 17.86 187 TYR C N 1
ATOM 4392 C CA . TYR C 1 187 ? 5.545 16.634 106.581 1.00 18.33 187 TYR C CA 1
ATOM 4393 C C . TYR C 1 187 ? 4.134 16.604 106.000 1.00 14.77 187 TYR C C 1
ATOM 4394 O O . TYR C 1 187 ? 3.201 16.081 106.614 1.00 16.41 187 TYR C O 1
ATOM 4403 N N . LEU C 1 188 ? 3.991 17.151 104.799 1.00 15.31 188 LEU C N 1
ATOM 4404 C CA . LEU C 1 188 ? 2.692 17.237 104.151 1.00 12.59 188 LEU C CA 1
ATOM 4405 C C . LEU C 1 188 ? 2.273 16.056 103.285 1.00 12.24 188 LEU C C 1
ATOM 4406 O O . LEU C 1 188 ? 3.029 15.586 102.434 1.00 11.03 188 LEU C O 1
ATOM 4411 N N . ILE C 1 189 ? 1.053 15.586 103.518 1.00 11.12 189 ILE C N 1
ATOM 4412 C CA . ILE C 1 189 ? 0.479 14.510 102.721 1.00 9.09 189 ILE C CA 1
ATOM 4413 C C . ILE C 1 189 ? -0.670 15.207 101.997 1.00 8.26 189 ILE C C 1
ATOM 4414 O O . ILE C 1 189 ? -1.474 15.899 102.625 1.00 8.57 189 ILE C O 1
ATOM 4419 N N . CYS C 1 190 ? -0.739 15.026 100.681 1.00 10.42 190 CYS C N 1
ATOM 4420 C CA . CYS C 1 190 ? -1.731 15.725 99.869 1.00 9.92 190 CYS C CA 1
ATOM 4421 C C . CYS C 1 190 ? -2.487 14.869 98.862 1.00 8.43 190 CYS C C 1
ATOM 4422 O O . CYS C 1 190 ? -2.014 13.807 98.447 1.00 9.47 190 CYS C O 1
ATOM 4425 N N . PRO C 1 191 ? -3.679 15.332 98.446 1.00 7.98 191 PRO C N 1
ATOM 4426 C CA . PRO C 1 191 ? -4.457 14.573 97.465 1.00 8.36 191 PRO C CA 1
ATOM 4427 C C . PRO C 1 191 ? -3.702 14.605 96.143 1.00 11.14 191 PRO C C 1
ATOM 4428 O O . PRO C 1 191 ? -3.226 15.657 95.708 1.00 8.68 191 PRO C O 1
ATOM 4432 N N . ALA C 1 192 ? -3.593 13.451 95.501 1.00 7.48 192 ALA C N 1
ATOM 4433 C CA . ALA C 1 192 ? -2.857 13.379 94.257 1.00 8.04 192 ALA C CA 1
ATOM 4434 C C . ALA C 1 192 ? -3.552 12.501 93.239 1.00 9.99 192 ALA C C 1
ATOM 4435 O O . ALA C 1 192 ? -4.492 11.769 93.564 1.00 9.01 192 ALA C O 1
ATOM 4437 N N . THR C 1 193 ? -3.073 12.579 92.003 1.00 7.68 193 THR C N 1
ATOM 4438 C CA . THR C 1 193 ? -3.636 11.801 90.9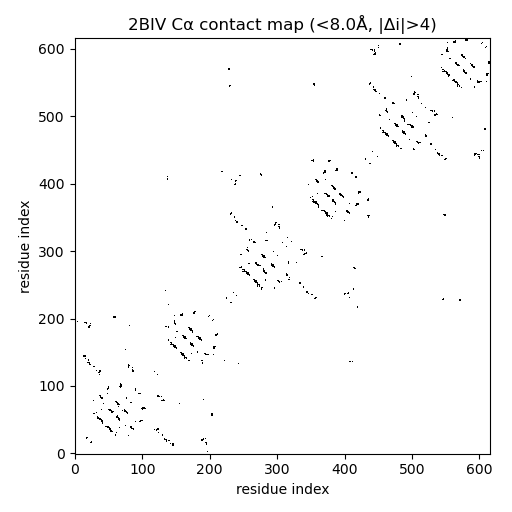13 1.00 6.55 193 THR C CA 1
ATOM 4439 C C . THR C 1 193 ? -2.530 11.176 90.079 1.00 10.31 193 THR C C 1
ATOM 4440 O O . THR C 1 193 ? -1.508 11.808 89.819 1.00 10.80 193 THR C O 1
ATOM 4444 N N . ILE C 1 194 ? -2.741 9.933 89.659 1.00 7.02 194 ILE C N 1
ATOM 4445 C CA . ILE C 1 194 ? -1.761 9.247 88.818 1.00 8.36 194 ILE C CA 1
ATOM 4446 C C . ILE C 1 194 ? -1.835 9.909 87.439 1.00 9.54 194 ILE C C 1
ATOM 4447 O O . ILE C 1 194 ? -2.864 9.849 86.765 1.00 8.24 194 ILE C O 1
ATOM 4452 N N . GLY C 1 195 ? -0.744 10.539 87.019 1.00 8.83 195 GLY C N 1
ATOM 4453 C CA . GLY C 1 195 ? -0.745 11.206 85.729 1.00 8.91 195 GLY C CA 1
ATOM 4454 C C . GLY C 1 195 ? -0.217 10.370 84.581 1.00 9.63 195 GLY C C 1
ATOM 4455 O O . GLY C 1 195 ? -0.561 10.603 83.426 1.00 11.23 195 GLY C O 1
ATOM 4456 N N . ASP C 1 196 ? 0.616 9.388 84.897 1.00 10.15 196 ASP C N 1
ATOM 4457 C CA . ASP C 1 196 ? 1.201 8.539 83.873 1.00 10.12 196 ASP C CA 1
ATOM 4458 C C . ASP C 1 196 ? 1.729 7.289 84.555 1.00 11.17 196 ASP C C 1
ATOM 4459 O O . ASP C 1 196 ? 1.986 7.291 85.760 1.00 10.85 196 ASP C O 1
ATOM 4464 N N . VAL C 1 197 ? 1.881 6.223 83.779 1.00 12.41 197 VAL C N 1
ATOM 4465 C CA . VAL C 1 197 ? 2.377 4.960 84.294 1.00 12.08 197 VAL C CA 1
ATOM 4466 C C . VAL C 1 197 ? 3.331 4.370 83.261 1.00 15.32 197 VAL C C 1
ATOM 4467 O O . VAL C 1 197 ? 2.961 4.177 82.104 1.00 15.01 197 VAL C O 1
ATOM 4471 N N . LYS C 1 198 ? 4.561 4.099 83.681 1.00 15.42 198 LYS C N 1
ATOM 4472 C CA . LYS C 1 198 ? 5.562 3.530 82.784 1.00 15.79 198 LYS C CA 1
ATOM 4473 C C . LYS C 1 198 ? 6.362 2.473 83.524 1.00 15.35 198 LYS C C 1
ATOM 4474 O O . LYS C 1 198 ? 7.234 2.793 84.333 1.00 16.43 198 LYS C O 1
ATOM 4480 N N . GLY C 1 199 ? 6.058 1.210 83.246 1.00 19.66 199 GLY C N 1
ATOM 4481 C CA . GLY C 1 199 ? 6.757 0.128 83.910 1.00 20.68 199 GLY C CA 1
ATOM 4482 C C . GLY C 1 199 ? 6.431 0.125 85.389 1.00 20.90 199 GLY C C 1
ATOM 4483 O O . GLY C 1 199 ? 5.260 0.138 85.770 1.00 21.53 199 GLY C O 1
ATOM 4484 N N . ASP C 1 200 ? 7.460 0.119 86.227 1.00 17.98 200 ASP C N 1
ATOM 4485 C CA . ASP C 1 200 ? 7.249 0.116 87.669 1.00 20.71 200 ASP C CA 1
ATOM 4486 C C . ASP C 1 200 ? 7.140 1.534 88.215 1.00 16.33 200 ASP C C 1
ATOM 4487 O O . ASP C 1 200 ? 6.995 1.725 89.419 1.00 17.34 200 ASP C O 1
ATOM 4492 N N . GLU C 1 201 ? 7.198 2.521 87.323 1.00 14.83 201 GLU C N 1
ATOM 4493 C CA . GLU C 1 201 ? 7.131 3.924 87.721 1.00 14.11 201 GLU C CA 1
ATOM 4494 C C . GLU C 1 201 ? 5.750 4.544 87.539 1.00 13.56 201 GLU C C 1
ATOM 4495 O O . GLU C 1 201 ? 5.044 4.240 86.580 1.00 15.27 201 GLU C O 1
ATOM 4501 N N . VAL C 1 202 ? 5.374 5.417 88.468 1.00 11.14 202 VAL C N 1
ATOM 4502 C CA . VAL C 1 202 ? 4.110 6.138 88.371 1.00 9.68 202 VAL C CA 1
ATOM 4503 C C . VAL C 1 202 ? 4.441 7.616 88.521 1.00 10.22 202 VAL C C 1
ATOM 4504 O O . VAL C 1 202 ? 5.357 7.984 89.259 1.00 10.76 202 VAL C O 1
ATOM 4508 N N . HIS C 1 203 ? 3.715 8.465 87.806 1.00 8.14 203 HIS C N 1
ATOM 4509 C CA . HIS C 1 203 ? 3.966 9.893 87.891 1.00 8.29 203 HIS C CA 1
ATOM 4510 C C . HIS C 1 203 ? 2.903 10.536 88.770 1.00 9.49 203 HIS C C 1
ATOM 4511 O O . HIS C 1 203 ? 1.741 10.634 88.387 1.00 11.21 203 HIS C O 1
ATOM 4518 N N . ILE C 1 204 ? 3.318 10.966 89.956 1.00 7.09 204 ILE C N 1
ATOM 4519 C CA . ILE C 1 204 ? 2.416 11.586 90.914 1.00 7.75 204 ILE C CA 1
ATOM 4520 C C . ILE C 1 204 ? 2.222 13.072 90.618 1.00 8.96 204 ILE C C 1
ATOM 4521 O O . ILE C 1 204 ? 3.192 13.815 90.482 1.00 9.76 204 ILE C O 1
ATOM 4526 N N . THR C 1 205 ? 0.966 13.495 90.498 1.00 9.14 205 THR C N 1
ATOM 4527 C CA . THR C 1 205 ? 0.658 14.902 90.267 1.00 8.59 205 THR C CA 1
ATOM 4528 C C . THR C 1 205 ? -0.255 15.312 91.419 1.00 9.82 205 THR C C 1
ATOM 4529 O O . THR C 1 205 ? -1.110 14.535 91.845 1.00 9.27 205 THR C O 1
ATOM 4533 N N . PHE C 1 206 ? -0.076 16.520 91.942 1.00 9.85 206 PHE C N 1
ATOM 4534 C CA . PHE C 1 206 ? -0.901 16.948 93.065 1.00 8.42 206 PHE C CA 1
ATOM 4535 C C . PHE C 1 206 ? -2.064 17.836 92.670 1.00 11.30 206 PHE C C 1
ATOM 4536 O O . PHE C 1 206 ? -1.892 18.850 91.997 1.00 10.54 206 PHE C O 1
ATOM 4544 N N . ASP C 1 207 ? -3.255 17.436 93.099 1.00 9.17 207 ASP C N 1
ATOM 4545 C CA . ASP C 1 207 ? -4.479 18.165 92.789 1.00 8.43 207 ASP C CA 1
ATOM 4546 C C . ASP C 1 207 ? -4.394 19.633 93.189 1.00 11.20 207 ASP C C 1
ATOM 4547 O O . ASP C 1 207 ? -4.156 19.954 94.350 1.00 11.07 207 ASP C O 1
ATOM 4552 N N . GLY C 1 208 ? -4.596 20.519 92.217 1.00 11.71 208 GLY C N 1
ATOM 4553 C CA . GLY C 1 208 ? -4.554 21.943 92.500 1.00 14.57 208 GLY C CA 1
ATOM 4554 C C . GLY C 1 208 ? -3.179 22.580 92.465 1.00 14.44 208 GLY C C 1
ATOM 4555 O O . GLY C 1 208 ? -3.036 23.751 92.820 1.00 15.84 208 GLY C O 1
ATOM 4556 N N . TRP C 1 209 ? -2.169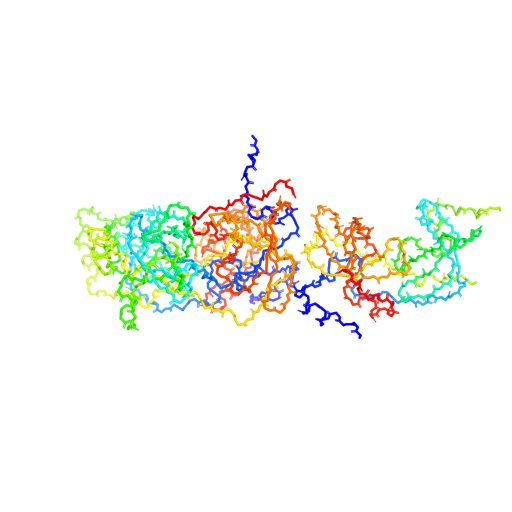 21.825 92.041 1.00 12.85 209 TRP C N 1
ATOM 4557 C CA . TRP C 1 209 ? -0.806 22.342 91.961 1.00 11.54 209 TRP C CA 1
ATOM 4558 C C . TRP C 1 209 ? -0.205 22.107 90.583 1.00 14.10 209 TRP C C 1
ATOM 4559 O O . TRP C 1 209 ? -0.592 21.176 89.878 1.00 15.81 209 TRP C O 1
ATOM 4570 N N . SER C 1 210 ? 0.753 22.950 90.215 1.00 14.63 210 SER C N 1
ATOM 4571 C CA . SER C 1 210 ? 1.415 22.844 88.921 1.00 16.25 210 SER C CA 1
ATOM 4572 C C . SER C 1 210 ? 2.374 21.662 88.880 1.00 19.22 210 SER C C 1
ATOM 4573 O O . SER C 1 210 ? 2.527 20.937 89.861 1.00 16.08 210 SER C O 1
ATOM 4576 N N . GLY C 1 211 ? 3.029 21.484 87.738 1.00 18.80 211 GLY C N 1
ATOM 4577 C CA . GLY C 1 211 ? 3.962 20.382 87.584 1.00 22.37 211 GLY C CA 1
ATOM 4578 C C . GLY C 1 211 ? 5.193 20.505 88.457 1.00 21.58 211 GLY C C 1
ATOM 4579 O O . GLY C 1 211 ? 5.964 19.557 88.592 1.00 19.60 211 GLY C O 1
ATOM 4580 N N . ALA C 1 212 ? 5.382 21.679 89.050 1.00 22.79 212 ALA C N 1
ATOM 4581 C CA . ALA C 1 212 ? 6.530 21.925 89.916 1.00 22.84 212 ALA C CA 1
ATOM 4582 C C . ALA C 1 212 ? 6.597 20.919 91.061 1.00 21.40 212 ALA C C 1
ATOM 4583 O O . ALA C 1 212 ? 7.683 20.576 91.530 1.00 21.31 212 ALA C O 1
ATOM 4585 N N . PHE C 1 213 ? 5.436 20.446 91.508 1.00 17.08 213 PHE C N 1
ATOM 4586 C CA . PHE C 1 213 ? 5.386 19.498 92.611 1.00 15.61 213 PHE C CA 1
ATOM 4587 C C . PHE C 1 213 ? 5.190 18.041 92.201 1.00 15.75 213 PHE C C 1
ATOM 4588 O O . PHE C 1 213 ? 5.049 17.168 93.060 1.00 13.86 213 PHE C O 1
ATOM 4596 N N . ASP C 1 214 ? 5.185 17.774 90.898 1.00 14.80 214 ASP C N 1
ATOM 4597 C CA . ASP C 1 214 ? 5.032 16.402 90.410 1.00 12.97 214 ASP C CA 1
ATOM 4598 C C . ASP C 1 214 ? 6.316 15.646 90.702 1.00 11.81 214 ASP C C 1
ATOM 4599 O O . ASP C 1 214 ? 7.354 16.246 90.966 1.00 13.15 214 ASP C O 1
ATOM 4604 N N . TYR C 1 215 ? 6.239 14.322 90.643 1.00 12.85 215 TYR C N 1
ATOM 4605 C CA . TYR C 1 215 ? 7.419 13.485 90.800 1.00 11.91 215 TYR C CA 1
ATOM 4606 C C . TYR C 1 215 ? 7.128 12.050 90.414 1.00 12.28 215 TYR C C 1
ATOM 4607 O O . TYR C 1 215 ? 5.988 11.585 90.509 1.00 11.60 215 TYR C O 1
ATOM 4616 N N . TRP C 1 216 ? 8.159 11.364 89.929 1.00 10.91 216 TRP C N 1
ATOM 4617 C CA . TRP C 1 216 ? 8.032 9.963 89.563 1.00 12.56 216 TRP C CA 1
ATOM 4618 C C . TRP C 1 216 ? 8.519 9.153 90.752 1.00 11.87 216 TRP C C 1
ATOM 4619 O O . TRP C 1 216 ? 9.441 9.572 91.455 1.00 13.12 216 TRP C O 1
ATOM 4630 N N . CYS C 1 217 ? 7.900 8.000 90.977 1.00 12.70 217 CYS C N 1
ATOM 4631 C CA . CYS C 1 217 ? 8.314 7.111 92.056 1.00 11.77 217 CYS C CA 1
ATOM 4632 C C . CYS C 1 217 ? 7.878 5.690 91.721 1.00 13.26 217 CYS C C 1
ATOM 4633 O O . CYS C 1 217 ? 7.043 5.482 90.844 1.00 11.98 217 CYS C O 1
ATOM 4636 N N . LYS C 1 218 ? 8.470 4.710 92.398 1.00 14.58 218 LYS C N 1
ATOM 4637 C CA . LYS C 1 218 ? 8.112 3.315 92.176 1.00 14.37 218 LYS C CA 1
ATOM 4638 C C . LYS C 1 218 ? 6.690 3.148 92.684 1.00 11.68 218 LYS C C 1
ATOM 4639 O O . LYS C 1 218 ? 6.297 3.802 93.647 1.00 10.63 218 LYS C O 1
ATOM 4645 N N . TYR C 1 219 ? 5.914 2.277 92.047 1.00 12.19 219 TYR C N 1
ATOM 4646 C CA . TYR C 1 219 ? 4.534 2.084 92.472 1.00 11.32 219 TYR C CA 1
ATOM 4647 C C . TYR C 1 219 ? 4.441 1.537 93.891 1.00 11.06 219 TYR C C 1
ATOM 4648 O O . TYR C 1 219 ? 3.408 1.676 94.545 1.00 11.73 219 TYR C O 1
ATOM 4657 N N . ASP C 1 220 ? 5.518 0.919 94.371 1.00 11.76 220 ASP C N 1
ATOM 4658 C CA . ASP C 1 220 ? 5.509 0.358 95.717 1.00 11.14 220 ASP C CA 1
ATOM 4659 C C . ASP C 1 220 ? 6.188 1.258 96.744 1.00 12.66 220 ASP C C 1
ATOM 4660 O O . ASP C 1 220 ? 6.617 0.804 97.805 1.00 14.03 220 ASP C O 1
ATOM 4665 N N . SER C 1 221 ? 6.269 2.545 96.420 1.00 11.09 221 SER C N 1
ATOM 4666 C CA . SER C 1 221 ? 6.862 3.535 97.309 1.00 10.08 221 SER C CA 1
ATOM 4667 C C . SER C 1 221 ? 6.063 3.605 98.605 1.00 11.40 221 SER C C 1
ATOM 4668 O O . SER C 1 221 ? 4.839 3.467 98.598 1.00 10.91 221 SER C O 1
ATOM 4671 N N . ARG C 1 222 ? 6.753 3.832 99.716 1.00 10.42 222 ARG C N 1
ATOM 4672 C CA . ARG C 1 222 ? 6.080 3.926 101.001 1.00 12.22 222 ARG C CA 1
ATOM 4673 C C . ARG C 1 222 ? 5.584 5.354 101.220 1.00 9.59 222 ARG C C 1
ATOM 4674 O O . ARG C 1 222 ? 4.986 5.660 102.252 1.00 13.55 222 ARG C O 1
ATOM 4682 N N . ASP C 1 223 ? 5.825 6.224 100.242 1.00 10.55 223 ASP C N 1
ATOM 4683 C CA . ASP C 1 223 ? 5.392 7.615 100.355 1.00 10.63 223 ASP C CA 1
ATOM 4684 C C . ASP C 1 223 ? 4.030 7.895 99.727 1.00 13.03 223 ASP C C 1
ATOM 4685 O O . ASP C 1 223 ? 3.584 9.044 99.693 1.00 12.74 223 ASP C O 1
ATOM 4690 N N . ILE C 1 224 ? 3.377 6.862 99.207 1.00 10.06 224 ILE C N 1
ATOM 4691 C CA . ILE C 1 224 ? 2.049 7.048 98.631 1.00 9.55 224 ILE C CA 1
ATOM 4692 C C . ILE C 1 224 ? 1.082 6.133 99.368 1.00 12.49 224 ILE C C 1
ATOM 4693 O O . ILE C 1 224 ? 1.440 5.021 99.767 1.00 11.71 224 ILE C O 1
ATOM 4698 N N . PHE C 1 225 ? -0.138 6.617 99.567 1.00 8.40 225 PHE C N 1
ATOM 4699 C CA . PHE C 1 225 ? -1.143 5.877 100.322 1.00 9.78 225 PHE C CA 1
ATOM 4700 C C . PHE C 1 225 ? -2.513 5.895 99.668 1.00 10.01 225 PHE C C 1
ATOM 4701 O O . PHE C 1 225 ? -2.826 6.778 98.870 1.00 9.73 225 PHE C O 1
ATOM 4709 N N . PRO C 1 226 ? -3.360 4.915 100.010 1.00 9.58 226 PRO C N 1
ATOM 4710 C CA . PRO C 1 226 ? -4.698 4.891 99.418 1.00 9.36 226 PRO C CA 1
ATOM 4711 C C . PRO C 1 226 ? -5.547 5.998 100.040 1.00 12.19 226 PRO C C 1
ATOM 4712 O O . PRO C 1 226 ? -5.318 6.391 101.185 1.00 13.53 226 PRO C O 1
ATOM 4716 N N . ALA C 1 227 ? -6.505 6.514 99.278 1.00 11.48 227 ALA C N 1
ATOM 4717 C CA . ALA C 1 227 ? -7.391 7.558 99.775 1.00 13.94 227 ALA C CA 1
ATOM 4718 C C . ALA C 1 227 ? -8.012 7.096 101.090 1.00 15.59 227 ALA C C 1
ATOM 4719 O O . ALA C 1 227 ? -8.490 5.964 101.195 1.00 15.98 227 ALA C O 1
ATOM 4721 N N . GLY C 1 228 ? -8.000 7.970 102.090 1.00 15.57 228 GLY C N 1
ATOM 4722 C CA . GLY C 1 228 ? -8.568 7.617 103.379 1.00 16.94 228 GLY C CA 1
ATOM 4723 C C . GLY C 1 228 ? -7.529 7.252 104.425 1.00 15.25 228 GLY C C 1
ATOM 4724 O O . GLY C 1 228 ? -7.852 7.121 105.606 1.00 17.40 228 GLY C O 1
ATOM 4725 N N . TRP C 1 229 ? -6.280 7.096 103.998 1.00 14.01 229 TRP C N 1
ATOM 4726 C CA . TRP C 1 229 ? -5.199 6.741 104.910 1.00 11.29 229 TRP C CA 1
ATOM 4727 C C . TRP C 1 229 ? -5.020 7.751 106.045 1.00 12.69 229 TRP C C 1
ATOM 4728 O O . TRP C 1 229 ? -4.945 7.370 107.211 1.00 13.05 229 TRP C O 1
ATOM 4739 N N . CYS C 1 230 ? -4.954 9.035 105.710 1.00 12.33 230 CYS C N 1
ATOM 4740 C CA . CYS C 1 230 ? -4.775 10.053 106.738 1.00 14.57 230 CYS C CA 1
ATOM 4741 C C . CYS C 1 230 ? -5.876 10.007 107.793 1.00 16.17 230 CYS C C 1
ATOM 4742 O O . CYS C 1 230 ? -5.594 10.004 108.992 1.00 18.27 230 CYS C O 1
ATOM 4745 N N . ARG C 1 231 ? -7.128 9.962 107.350 1.00 17.10 231 ARG C N 1
ATOM 4746 C CA . ARG C 1 231 ? -8.252 9.923 108.278 1.00 20.68 231 ARG C CA 1
ATOM 4747 C C . ARG C 1 231 ? -8.225 8.664 109.145 1.00 22.09 231 ARG C C 1
ATOM 4748 O O . ARG C 1 231 ? -8.536 8.718 110.336 1.00 21.94 231 ARG C O 1
ATOM 4756 N N . LEU C 1 232 ? -7.851 7.534 108.547 1.00 20.15 232 LEU C N 1
ATOM 4757 C CA . LEU C 1 232 ? -7.781 6.266 109.271 1.00 21.21 232 LEU C CA 1
ATOM 4758 C C . LEU C 1 232 ? -6.695 6.247 110.336 1.00 21.60 232 LEU C C 1
ATOM 4759 O O . LEU C 1 232 ? -6.895 5.709 111.427 1.00 21.89 232 LEU C O 1
ATOM 4764 N N . THR C 1 233 ? -5.546 6.833 110.020 1.00 17.37 233 THR C N 1
ATOM 4765 C CA . THR C 1 233 ? -4.419 6.852 110.942 1.00 18.00 233 THR C CA 1
ATOM 4766 C C . THR C 1 233 ? -4.363 8.082 111.838 1.00 18.57 233 THR C C 1
ATOM 4767 O O . THR C 1 233 ? -3.588 8.126 112.796 1.00 19.69 233 THR C O 1
ATOM 4771 N N . GLY C 1 234 ? -5.181 9.080 111.533 1.00 19.91 234 GLY C N 1
ATOM 4772 C CA . GLY C 1 234 ? -5.178 10.286 112.336 1.00 20.46 234 GLY C CA 1
ATOM 4773 C C . GLY C 1 234 ? -4.107 11.255 111.877 1.00 21.12 234 GLY C C 1
ATOM 4774 O O . GLY C 1 234 ? -3.709 12.155 112.618 1.00 22.33 234 GLY C O 1
ATOM 4775 N N . ASP C 1 235 ? -3.625 11.064 110.653 1.00 18.91 235 ASP C N 1
ATOM 4776 C CA . ASP C 1 235 ? -2.609 11.949 110.096 1.00 17.36 235 ASP C CA 1
ATOM 4777 C C . ASP C 1 235 ? -3.369 13.132 109.500 1.00 18.32 235 ASP C C 1
ATOM 4778 O O . ASP C 1 235 ? -4.602 13.162 109.531 1.00 19.30 235 ASP C O 1
ATOM 4783 N N . VAL C 1 236 ? -2.643 14.102 108.958 1.00 18.81 236 VAL C N 1
ATOM 4784 C CA . VAL C 1 236 ? -3.271 15.281 108.372 1.00 16.13 236 VAL C CA 1
ATOM 4785 C C . VAL C 1 236 ? -3.187 15.297 106.847 1.00 14.20 236 VAL C C 1
ATOM 4786 O O . VAL C 1 236 ? -2.107 15.165 106.279 1.00 15.15 236 VAL C O 1
ATOM 4790 N N . LEU C 1 237 ? -4.336 15.451 106.193 1.00 15.37 237 LEU C N 1
ATOM 4791 C CA . LEU C 1 237 ? -4.381 15.512 104.737 1.00 13.16 237 LEU C CA 1
ATOM 4792 C C . LEU C 1 237 ? -4.591 16.966 104.329 1.00 13.28 237 LEU C C 1
ATOM 4793 O O . LEU C 1 237 ? -5.567 17.598 104.738 1.00 12.82 237 LEU C O 1
ATOM 4798 N N . GLN C 1 238 ? -3.673 17.497 103.530 1.00 12.41 238 GLN C N 1
ATOM 4799 C CA . GLN C 1 238 ? -3.777 18.876 103.084 1.00 13.60 238 GLN C CA 1
ATOM 4800 C C . GLN C 1 238 ? -4.918 19.048 102.104 1.00 12.83 238 GLN C C 1
ATOM 4801 O O . GLN C 1 238 ? -5.290 18.111 101.394 1.00 12.79 238 GLN C O 1
ATOM 4807 N N . PRO C 1 239 ? -5.508 20.250 102.068 1.00 12.59 239 PRO C N 1
ATOM 4808 C CA . PRO C 1 239 ? -6.607 20.514 101.142 1.00 13.25 239 PRO C CA 1
ATOM 4809 C C . PRO C 1 239 ? -5.955 20.598 99.762 1.00 13.01 239 PRO C C 1
ATOM 4810 O O . PRO C 1 239 ? -4.762 20.883 99.659 1.00 13.29 239 PRO C O 1
ATOM 4814 N N . PRO C 1 240 ? -6.707 20.322 98.691 1.00 12.52 240 PRO C N 1
ATOM 4815 C CA . PRO C 1 240 ? -6.068 20.419 97.376 1.00 14.18 240 PRO C CA 1
ATOM 4816 C C . PRO C 1 240 ? -5.648 21.864 97.101 1.00 15.10 240 PRO C C 1
ATOM 4817 O O . PRO C 1 240 ? -6.118 22.792 97.768 1.00 15.69 240 PRO C O 1
ATOM 4821 N N . GLY C 1 241 ? -4.755 22.046 96.131 1.00 12.87 241 GLY C N 1
ATOM 4822 C CA . GLY C 1 241 ? -4.292 23.374 95.772 1.00 13.74 241 GLY C CA 1
ATOM 4823 C C . GLY C 1 241 ? -5.382 24.224 95.146 1.00 16.87 241 GLY C C 1
ATOM 4824 O O . GLY C 1 241 ? -6.486 23.746 94.894 1.00 17.67 241 GLY C O 1
ATOM 4825 N N . THR C 1 242 ? -5.074 25.487 94.876 1.00 18.06 242 THR C N 1
ATOM 4826 C CA . THR C 1 242 ? -6.067 26.388 94.307 1.00 24.44 242 THR C CA 1
ATOM 4827 C C . THR C 1 242 ? -6.072 26.447 92.788 1.00 29.53 242 THR C C 1
ATOM 4828 O O . THR C 1 242 ? -7.128 26.623 92.178 1.00 30.83 242 THR C O 1
ATOM 4832 N N . SER C 1 243 ? -4.899 26.298 92.180 1.00 30.83 243 SER C N 1
ATOM 4833 C CA . SER C 1 243 ? -4.791 26.357 90.729 1.00 37.32 243 SER C CA 1
ATOM 4834 C C . SER C 1 243 ? -5.174 25.044 90.056 1.00 37.62 243 SER C C 1
ATOM 4835 O O . SER C 1 243 ? -6.349 24.916 89.652 1.00 41.05 243 SER C O 1
#

Radius of gyration: 32.22 Å; Cα contacts (8 Å, |Δi|>4): 1362; chains: 3; bounding box: 77×72×88 Å

Sequence (616 aa):
DFHWEEYLKETGSISAPSECFRQSQIPPVNDFKVGMKLEARDPRNATSVCIATVIGITGARLRLRLDGSDNRNDFWRLVDSPDIQPVGTCEKEGDLLQPPLGYQMNTSSWPMFLLKTLNGSEMASATLFKKEPPKPPLNNFKVGMKLEAIDKKNPYLICPATIGDVKGDEVHITFDGWSGAFDYWCKYDSRDIFPAGWCRLTGDVLQPPGTSSVQRDDFHWEEYLKETGSISAPSECFRQSQIPPVNDFKVGMKLEARDPRNATSVCIATVIGITGARLRLRLDGSDNRNDFWRLVDSPDIQPVGTCEKEGDLLQPPLGSWPMFLLKTLNGSEMASATLFKKEPPKPPLNNFKVGMKLEAIDKKNPYLICPATIGDVKGDEVHITFDGWSGAFDYWCKYDSRDIFPAGWCRLTGDVLQPPGTSDFHWEEYLKETGSISAPSECFRQSQIPPVNDFKVGMKLEARDPRNATSVCIATVIGITGARLRLRLDGSDNRNDFWRLVDSPDIQPVGTCEKEGDLLQPPLGEMASATLFKKEPPKPPLNNFKVGMKLEAIDKKNPYLICPATIGDVKGDEVHITFDGWSGAFDYWCKYDSRDIFPAGWCRLTGDVLQPPGTS

Nearest PDB structures (foldseek):
  2biv-assembly1_A  TM=1.005E+00  e=4.794E-45  Homo sapiens
  4edu-assembly1_A  TM=9.940E-01  e=1.934E-41  Homo sapiens
  2biv-assembly2_B  TM=9.884E-01  e=1.852E-40  Homo sapiens
  2r57-assembly1_A  TM=9.893E-01  e=1.154E-33  Drosophila melanogaster
  2p0k-assembly1_A  TM=9.778E-01  e=4.674E-34  Homo sapiens

GO terms:
  GO:0005515 protein binding (F, IPI)
  GO:0005634 nucleus (C, IDA)
  GO:0031519 PcG protein complex (C, IDA)
  GO:0009653 anatomical structure morphogenesis (P, IMP)

CATH classification: 2.30.30.140 (+1 more: 2.30.30.140)

B-factor: mean 22.46, std 11.62, range [3.84, 77.28]

Solvent-accessible surface area: 31516 Å² total; per-residue (Å²): 162,30,85,29,153,110,23,34,184,141,59,70,30,113,36,3,62,36,111,3,5,52,7,14,110,146,22,18,90,36,56,5,123,95,35,18,27,0,0,1,79,4,56,105,58,76,113,13,2,0,0,0,21,0,52,16,71,16,13,1,1,0,83,0,59,12,15,15,19,55,93,204,57,20,12,33,56,8,1,3,12,76,52,8,22,36,32,37,25,1,118,177,117,72,54,120,25,65,32,4,84,38,30,112,99,104,94,86,40,13,73,124,29,26,116,138,20,36,119,86,33,104,87,4,61,66,103,19,37,51,162,66,2,46,71,11,28,2,6,53,2,120,95,31,19,17,0,1,0,13,6,100,144,66,44,86,51,0,8,1,0,21,0,33,61,44,140,18,51,56,0,49,0,33,10,19,31,123,63,56,76,49,38,30,104,12,100,5,23,19,36,48,0,0,19,29,20,3,2,160,130,27,61,15,67,35,48,83,34,15,144,120,165,129,119,217,78,71,41,94,9,22,76,25,21,166,127,24,5,6,66,24,4,62,21,92,0,6,56,10,26,95,109,23,20,91,31,71,3,120,98,29,14,17,0,1,0,83,4,68,142,45,75,126,18,14,0,1,0,21,0,51,16,69,19,15,1,1,0,83,0,59,17,14,54,54,71,104,217,68,21,14,32,57,10,1,2,12,71,46,9,27,33,35,36,21,4,121,175,106,70,80,131,27,68,67,15,98,99,116,59,87,124,68,22,118,161,25,40,123,77,50,111,108,4,56,67,101,21,35,65,189,70,3,115,116,19,122,117,26,53,1,57,29,2,17,18,0,1,0,17,29,84,143,74,44,79,44,0,6,0,0,15,0,24,66,15,148,58,78,58,0,28,0,43,16,16,21,140,95,78,34,95,69,14,118,15,111,8,29,20,39,50,0,0,9,2,1,4,3,126,55,26,62,15,67,40,45,39,36,13,131,96,162,67,90,31,152,91,36,25,168,107,36,3,6,64,36,3,63,37,112,4,6,55,14,37,136,146,26,18,90,35,74,6,120,95,40,12,60,0,0,0,67,37,35,212,72,68,118,9,10,14,48,0,23,2,62,15,72,21,16,2,2,0,81,0,67,17,41,56,41,73,92,206,79,20,8,31,52,7,1,1,10,70,46,8,21,34,62,27,26,2,126,184,102,74,73,136,44,88,108,76,158,112,138,109,5,53,68,102,20,32,67,196,49,6,114,103,12,126,124,29,68,1,62,31,1,17,17,0,1,0,12,10,95,137,64,51,103,52,0,11,1,0,17,1,36,41,11,128,65,83,47,0,38,0,35,7,17,22,124,68,52,60,58,37,27,110,14,114,3,24,19,34,40,0,0,20,29,18,4,3,202,132,27,58,13,80,39,51,94,46,16,146,124

InterPro domains:
  IPR001660 Sterile alpha motif domain [PF00536] (629-695)
  IPR001660 Sterile alpha motif domain [SM00454] (628-697)
  IPR004092 Mbt repeat domain [PF02820] (67-135)
  IPR004092 Mbt repeat domain [PF02820] (176-241)
  IPR004092 Mbt repeat domain [PS51079] (33-131)
  IPR004092 Mbt repeat domain [PS51079] (139-240)
  IPR004092 Mbt repeat domain [SM00561] (33-131)
  IPR004092 Mbt repeat domain [SM00561] (139-240)
  IPR013761 Sterile alpha motif/pointed domain superfamily [G3DSA:1.10.150.50] (624-698)
  IPR013761 Sterile alpha motif/pointed domain superfamily [SSF47769] (617-698)
  IPR021987 SLED domain [PF12140] (356-465)
  IPR033763 Polycomb group protein, RNA binding region [PF17208] (277-324)
  IPR038348 SLED domain superfamily [G3DSA:3.90.1150.190] (351-468)
  IPR047531 Sex comb on midleg-like, SAM domain [cd09578] (625-696)
  IPR050548 Polycomb group and chromatin remodeling factors [PTHR12247] (15-698)

Organism: Homo sapiens (NCBI:txid9606)